Protein 4GQ6 (pdb70)

Nearest PDB structures (foldseek):
  8va5-assembly1_A  TM=1.001E+00  e=3.438E-70  Homo sapiens
  6opj-assembly1_A  TM=9.988E-01  e=7.736E-70  Homo sapiens
  4og5-assembly1_A  TM=1.001E+00  e=3.916E-69  Homo sapiens
  4x5y-assembly1_A  TM=9.997E-01  e=2.611E-69  Homo sapiens
  8va6-assembly1_A  TM=1.000E+00  e=3.579E-69  Homo sapiens

InterPro domains:
  IPR007747 Menin [PF05053] (3-499)
  IPR007747 Menin [PF05053] (548-608)
  IPR007747 Menin [PTHR12693] (1-609)
  IPR007747 Menin [cd14456] (3-458)

Organism: Homo sapiens (NCBI:txid9606)

GO terms:
  GO:0005634 nucleus (C, IDA)
  GO:0035097 histone methyltransferase complex (C, IDA)
  GO:0002076 osteoblast development (P, IGI)
  GO:0045668 negative regulation of osteoblast differentiation (P, IGI)
  GO:0005515 protein binding (F, IPI)
  GO:0005654 nucleoplasm (C, TAS)
  GO:0005788 endoplasmic reticulum lumen (C, TAS)
  GO:0005829 cytosol (C, TAS)
  GO:0000785 chromatin (C, IDA)
  GO:0000122 negative regulation of transcription by RNA polymerase II (P, IDA)
  GO:0070412 R-SMAD binding (F, IPI)
  GO:0005654 nucleoplasm (C, IDA)
  GO:0032154 cleavage furrow (C, IDA)
  GO:0005737 cytoplasm (C, IDA)
  GO:0005829 cytosol (C, IDA)
  GO:0016363 nuclear matrix (C, IDA)
  GO:0000400 four-way junction DNA binding (F, IDA)
  GO:0000403 Y-form DNA binding (F, IDA)
  GO:0000976 transcription cis-regulatory region binding (F, IDA)
  GO:0003690 double-stranded DNA binding (F, IDA)

Secondary structure (DSSP, 8-state):
---HHHHTTPSB-SHHHHHHHHHHHHTSSS--HHHHHHHHHHHHIIIII--TT-SS---B-HHHHHHHHHHHHHHHHHH--GGGS--GGG---HHHHHHHHHHHHHHS-SS--TTBSS-SSHHHHHHHS---HHHHHHHHHHHHHHTT-TT-EEEE-SS-EEEEESGGG-EEE--S--SSSPPP-TT--SHHHHHTTBGGGGGG--EE--HHHHHHHHHHT---EEETTEE-HHHHHHHHHHHHHHHHTTTTTT-HHHHHHHHHHHHHSPPTTSPPHHHHHHHHHHHHHHHSTT--SHHHHHHHHHHHHTT-HHHHHHHHHHHHHHHTTSB--TT-HHHHHHHHHIIIIIHHHHHHHHHHHHHTT-SS-GGG-HHHHHHHHHHHHHHHHHHTT-SS----HHHHHHHHHHHHTS-HHHHTT-EE----EE---SHHHHHHTGGGS-SS--HHHHHHHHSS-------/--B---TT-S--

B-factor: mean 24.47, std 10.83, range [10.92, 79.43]

Radius of gyration: 24.56 Å; Cα contacts (8 Å, |Δi|>4): 812; chains: 2; bounding box: 48×75×64 Å

Sequence (479 aa):
GLKAAQKTLFPLRSIDDVVRLFAAELGREEPDLVLLSLVLGFVEHFLAVNRVGLTYFPVADLSIIAALYARFTAQIRGAVDLSLYPREGGVSSRELVKKVSDVIWNSLSRSYFKDRRAHIQSLFSFITGTKLDSSSGVAFAVVGACQALGLRDVHLALSEDHAWVVFGPNGEQTAEVTWHGKGNEDRRGQTVNAGVAERSWLYLKGSYMRCDRKMEVAFMVCAINPSIDLHTDSLELLQLQQKLLWLLYDLGHLERYPMALGNLADLEELEPTPGRPDPLTLYHKGIASAKTYYRDEHIYPYMMYLAGYHCRNRNNVREALQAWADTATVIQDYNYCREDEEIYKEFFEVANDVIPNNLLKEAASLLEAGSQGSALQDPEECFAHLLRFYDGICKWEEGSPTPVLHVGWATTFLVQSLGRFEGQVRQKVRIVSVPVLTFQSEKMKGMKELLVATKINSSSAIKLQLTAQSQVQMKSARWRFPARPGT

Structure (mmCIF, N/CA/C/O backbone):
data_4GQ6
#
_entry.id   4GQ6
#
_cell.length_a   48.601
_cell.length_b   80.056
_cell.length_c   124.551
_cell.angle_alpha   90.00
_cell.angle_beta   90.00
_cell.angle_gamma   90.00
#
_symmetry.space_group_name_H-M   'P 21 21 21'
#
loop_
_entity.id
_entity.type
_entity.pdbx_description
1 polymer Menin
2 polymer 'Histone-lysine N-methyltransferase MLL'
3 non-polymer 'SULFATE ION'
4 non-polymer 'PENTAETHYLENE GLYCOL'
5 water water
#
loop_
_atom_site.group_PDB
_atom_site.id
_atom_site.type_symbol
_atom_site.label_atom_id
_atom_site.label_alt_id
_atom_site.label_comp_id
_atom_site.label_asym_id
_atom_site.label_entity_id
_atom_site.label_seq_id
_atom_site.pdbx_PDB_ins_code
_atom_site.Cartn_x
_atom_site.Cartn_y
_atom_site.Cartn_z
_atom_site.occupancy
_atom_site.B_iso_or_equiv
_atom_site.auth_seq_id
_atom_site.auth_comp_id
_atom_site.auth_asym_id
_atom_site.auth_atom_id
_atom_site.pdbx_PDB_model_num
ATOM 1 N N . GLY A 1 7 ? -7.209 -16.658 -3.134 1.00 43.17 2 GLY A N 1
ATOM 2 C CA . GLY A 1 7 ? -7.349 -17.505 -1.860 1.00 46.24 2 GLY A CA 1
ATOM 3 C C . GLY A 1 7 ? -8.725 -17.328 -1.211 1.00 42.55 2 GLY A C 1
ATOM 4 O O . GLY A 1 7 ? -8.933 -17.610 -0.023 1.00 48.04 2 GLY A O 1
ATOM 5 N N . LEU A 1 8 ? -9.658 -16.827 -2.006 1.00 41.15 3 LEU A N 1
ATOM 6 C CA . LEU A 1 8 ? -11.034 -16.616 -1.575 1.00 35.02 3 LEU A CA 1
ATOM 7 C C . LEU A 1 8 ? -11.790 -17.949 -1.535 1.00 33.48 3 LEU A C 1
ATOM 8 O O . LEU A 1 8 ? -11.526 -18.858 -2.316 1.00 33.93 3 LEU A O 1
ATOM 13 N N . LYS A 1 9 ? -12.779 -18.020 -0.683 1.00 31.24 4 LYS A N 1
ATOM 14 C CA . LYS A 1 9 ? -13.590 -19.183 -0.578 1.00 34.04 4 LYS A CA 1
ATOM 15 C C . LYS A 1 9 ? -14.725 -19.101 -1.544 1.00 31.82 4 LYS A C 1
ATOM 16 O O . LYS A 1 9 ? -15.137 -18.034 -1.880 1.00 29.16 4 LYS A O 1
ATOM 22 N N . ALA A 1 10 ? -15.277 -20.246 -1.959 1.00 30.71 5 ALA A N 1
ATOM 23 C CA . ALA A 1 10 ? -16.355 -20.229 -2.906 1.00 31.44 5 ALA A CA 1
ATOM 24 C C . ALA A 1 10 ? -17.525 -19.337 -2.489 1.00 30.18 5 ALA A C 1
ATOM 25 O O . ALA A 1 10 ? -18.029 -18.600 -3.305 1.00 31.30 5 ALA A O 1
ATOM 27 N N . ALA A 1 11 ? -17.904 -19.383 -1.209 1.00 31.85 6 ALA A N 1
ATOM 28 C CA . ALA A 1 11 ? -18.995 -18.572 -0.642 1.00 31.93 6 ALA A CA 1
ATOM 29 C C . ALA A 1 11 ? -18.758 -17.056 -0.811 1.00 33.06 6 ALA A C 1
ATOM 30 O O . ALA A 1 11 ? -19.699 -16.267 -1.024 1.00 32.48 6 ALA A O 1
ATOM 32 N N . GLN A 1 12 ? -17.498 -16.652 -0.780 1.00 29.47 7 GLN A N 1
ATOM 33 C CA . GLN A 1 12 ? -17.179 -15.234 -0.964 1.00 28.47 7 GLN A CA 1
ATOM 34 C C . GLN A 1 12 ? -17.311 -14.735 -2.368 1.00 29.49 7 GLN A C 1
ATOM 35 O O . GLN A 1 12 ? -17.233 -13.544 -2.626 1.00 28.42 7 GLN A O 1
ATOM 41 N N . LYS A 1 13 ? -17.393 -15.657 -3.333 1.00 28.92 8 LYS A N 1
ATOM 42 C CA . LYS A 1 13 ? -17.373 -15.269 -4.740 1.00 28.46 8 LYS A CA 1
ATOM 43 C C . LYS A 1 13 ? -18.780 -15.245 -5.395 1.00 29.39 8 LYS A C 1
ATOM 44 O O . LYS A 1 13 ? -18.943 -14.700 -6.468 1.00 28.73 8 LYS A O 1
ATOM 50 N N . THR A 1 14 ? -19.785 -15.787 -4.715 1.00 30.91 9 THR A N 1
ATOM 51 C CA . THR A 1 14 ? -21.106 -16.002 -5.333 1.00 32.58 9 THR A CA 1
ATOM 52 C C . THR A 1 14 ? -21.858 -14.720 -5.659 1.00 31.80 9 THR A C 1
ATOM 53 O O . THR A 1 14 ? -22.699 -14.713 -6.546 1.00 31.43 9 THR A O 1
ATOM 57 N N . LEU A 1 15 ? -21.530 -13.592 -5.003 1.00 32.56 10 LEU A N 1
ATOM 58 C CA . LEU A 1 15 ? -22.241 -12.336 -5.356 1.00 30.41 10 LEU A CA 1
ATOM 59 C C . LEU A 1 15 ? -21.659 -11.571 -6.545 1.00 30.39 10 LEU A C 1
ATOM 60 O O . LEU A 1 15 ? -22.292 -10.671 -7.104 1.00 32.03 10 LEU A O 1
ATOM 65 N N . PHE A 1 16 ? -20.479 -11.944 -6.989 1.00 27.90 11 PHE A N 1
ATOM 66 C CA . PHE A 1 16 ? -19.910 -11.266 -8.146 1.00 26.51 11 PHE A CA 1
ATOM 67 C C . PHE A 1 16 ? -20.591 -11.743 -9.419 1.00 30.18 11 PHE A C 1
ATOM 68 O O . PHE A 1 16 ? -21.056 -12.880 -9.488 1.00 32.31 11 PHE A O 1
ATOM 76 N N . PRO A 1 17 ? -20.666 -10.851 -10.408 1.00 28.72 12 PRO A N 1
ATOM 77 C CA . PRO A 1 17 ? -20.067 -9.492 -10.382 1.00 28.10 12 PRO A CA 1
ATOM 78 C C . PRO A 1 17 ? -20.863 -8.465 -9.587 1.00 27.25 12 PRO A C 1
ATOM 79 O O . PRO A 1 17 ? -22.073 -8.563 -9.495 1.00 29.10 12 PRO A O 1
ATOM 83 N N . LEU A 1 18 ? -20.186 -7.493 -8.978 1.00 24.59 13 LEU A N 1
ATOM 84 C CA . LEU A 1 18 ? -20.898 -6.449 -8.278 1.00 23.14 13 LEU A CA 1
ATOM 85 C C . LEU A 1 18 ? -21.230 -5.342 -9.235 1.00 23.94 13 LEU A C 1
ATOM 86 O O . LEU A 1 18 ? -20.364 -4.727 -9.790 1.00 25.53 13 LEU A O 1
ATOM 91 N N . ARG A 1 19 ? -22.534 -5.102 -9.459 1.00 24.50 14 ARG A N 1
ATOM 92 C CA . ARG A 1 19 ? -22.958 -4.213 -10.506 1.00 25.05 14 ARG A CA 1
ATOM 93 C C . ARG A 1 19 ? -23.614 -2.934 -10.032 1.00 26.02 14 ARG A C 1
ATOM 94 O O . ARG A 1 19 ? -24.044 -2.078 -10.843 1.00 27.35 14 ARG A O 1
ATOM 102 N N . SER A 1 20 ? -23.726 -2.786 -8.706 1.00 23.84 15 SER A N 1
ATOM 103 C CA . SER A 1 20 ? -24.315 -1.610 -8.119 1.00 23.55 15 SER A CA 1
ATOM 104 C C . SER A 1 20 ? -23.856 -1.411 -6.702 1.00 22.76 15 SER A C 1
ATOM 105 O O . SER A 1 20 ? -23.238 -2.327 -6.093 1.00 21.20 15 SER A O 1
ATOM 108 N N . ILE A 1 21 ? -24.213 -0.230 -6.192 1.00 22.09 16 ILE A N 1
ATOM 109 C CA . ILE A 1 21 ? -24.025 0.135 -4.776 1.00 20.99 16 ILE A CA 1
ATOM 110 C C . ILE A 1 21 ? -24.649 -0.925 -3.906 1.00 21.74 16 ILE A C 1
ATOM 111 O O . ILE A 1 21 ? -24.064 -1.406 -2.944 1.00 20.45 16 ILE A O 1
ATOM 116 N N . ASP A 1 22 ? -25.883 -1.310 -4.211 1.00 22.75 17 ASP A N 1
ATOM 117 C CA . ASP A 1 22 ? -26.550 -2.301 -3.388 1.00 23.77 17 ASP A CA 1
ATOM 118 C C . ASP A 1 22 ? -25.840 -3.641 -3.459 1.00 22.86 17 ASP A C 1
ATOM 119 O O . ASP A 1 22 ? -25.871 -4.421 -2.465 1.00 24.34 17 ASP A O 1
ATOM 124 N N . ASP A 1 23 ? -25.249 -4.005 -4.601 1.00 24.06 18 ASP A N 1
ATOM 125 C CA . ASP A 1 23 ? -24.463 -5.283 -4.630 1.00 23.78 18 ASP A CA 1
ATOM 126 C C . ASP A 1 23 ? -23.228 -5.234 -3.732 1.00 22.02 18 ASP A C 1
ATOM 127 O O . ASP A 1 23 ? -22.896 -6.202 -3.065 1.00 21.47 18 ASP A O 1
ATOM 132 N N . VAL A 1 24 ? -22.588 -4.091 -3.700 1.00 21.32 19 VAL A N 1
ATOM 133 C CA . VAL A 1 24 ? -21.470 -3.860 -2.748 1.00 19.38 19 VAL A CA 1
ATOM 134 C C . VAL A 1 24 ? -21.976 -3.965 -1.314 1.00 18.89 19 VAL A C 1
ATOM 135 O O . VAL A 1 24 ? -21.367 -4.672 -0.463 1.00 19.43 19 VAL A O 1
ATOM 139 N N . VAL A 1 25 ? -23.116 -3.357 -0.973 1.00 19.07 20 VAL A N 1
ATOM 140 C CA . VAL A 1 25 ? -23.724 -3.521 0.353 1.00 19.02 20 VAL A CA 1
ATOM 141 C C . VAL A 1 25 ? -24.020 -4.984 0.689 1.00 19.47 20 VAL A C 1
ATOM 142 O O . VAL A 1 25 ? -23.810 -5.424 1.849 1.00 20.74 20 VAL A O 1
ATOM 146 N N . ARG A 1 26 ? -24.547 -5.739 -0.293 1.00 21.05 21 ARG A N 1
ATOM 147 C CA . ARG A 1 26 ? -24.797 -7.176 -0.075 1.00 22.54 21 ARG A CA 1
ATOM 148 C C . ARG A 1 26 ? -23.536 -7.930 0.235 1.00 20.62 21 ARG A C 1
ATOM 149 O O . ARG A 1 26 ? -23.531 -8.822 1.086 1.00 22.01 21 ARG A O 1
ATOM 157 N N . LEU A 1 27 ? -22.440 -7.567 -0.412 1.00 20.03 22 LEU A N 1
ATOM 158 C CA . LEU A 1 27 ? -21.157 -8.207 -0.143 1.00 19.95 22 LEU A CA 1
ATOM 159 C C . LEU A 1 27 ? -20.670 -7.938 1.285 1.00 19.42 22 LEU A C 1
ATOM 160 O O . LEU A 1 27 ? -20.226 -8.858 2.021 1.00 19.53 22 LEU A O 1
ATOM 165 N N . PHE A 1 28 ? -20.762 -6.665 1.701 1.00 18.89 23 PHE A N 1
ATOM 166 C CA . PHE A 1 28 ? -20.444 -6.314 3.038 1.00 17.57 23 PHE A CA 1
ATOM 167 C C . PHE A 1 28 ? -21.342 -6.998 4.068 1.00 17.64 23 PHE A C 1
ATOM 168 O O . PHE A 1 28 ? -20.842 -7.475 5.117 1.00 19.07 23 PHE A O 1
ATOM 176 N N . ALA A 1 29 ? -22.627 -7.110 3.787 1.00 20.01 24 ALA A N 1
ATOM 177 C CA . ALA A 1 29 ? -23.522 -7.829 4.683 1.00 20.62 24 ALA A CA 1
ATOM 178 C C . ALA A 1 29 ? -23.114 -9.290 4.799 1.00 20.60 24 ALA A C 1
ATOM 179 O O . ALA A 1 29 ? -23.118 -9.837 5.905 1.00 23.15 24 ALA A O 1
ATOM 181 N N . ALA A 1 30 ? -22.749 -9.925 3.689 1.00 21.96 25 ALA A N 1
ATOM 182 C CA . ALA A 1 30 ? -22.431 -11.326 3.718 1.00 22.19 25 ALA A CA 1
ATOM 183 C C . ALA A 1 30 ? -21.146 -11.506 4.486 1.00 21.36 25 ALA A C 1
ATOM 184 O O . ALA A 1 30 ? -21.084 -12.358 5.355 1.00 23.39 25 ALA A O 1
ATOM 186 N N . GLU A 1 31 ? -20.115 -10.660 4.246 1.00 21.13 26 GLU A N 1
ATOM 187 C CA . GLU A 1 31 ? -18.873 -10.803 5.010 1.00 21.96 26 GLU A CA 1
ATOM 188 C C . GLU A 1 31 ? -19.069 -10.551 6.500 1.00 22.66 26 GLU A C 1
ATOM 189 O O . GLU A 1 31 ? -18.413 -11.189 7.355 1.00 22.54 26 GLU A O 1
ATOM 195 N N . LEU A 1 32 ? -19.890 -9.562 6.840 1.00 22.68 27 LEU A N 1
ATOM 196 C CA . LEU A 1 32 ? -20.098 -9.230 8.239 1.00 23.79 27 LEU A CA 1
ATOM 197 C C . LEU A 1 32 ? -20.840 -10.346 8.966 1.00 25.70 27 LEU A C 1
ATOM 198 O O . LEU A 1 32 ? -20.780 -10.413 10.201 1.00 29.13 27 LEU A O 1
ATOM 203 N N . GLY A 1 33 ? -21.542 -11.189 8.208 1.00 28.03 28 GLY A N 1
ATOM 204 C CA . GLY A 1 33 ? -22.196 -12.373 8.765 1.00 29.37 28 GLY A CA 1
ATOM 205 C C . GLY A 1 33 ? -21.327 -13.615 8.867 1.00 33.98 28 GLY A C 1
ATOM 206 O O . GLY A 1 33 ? -21.754 -14.629 9.440 1.00 33.88 28 GLY A O 1
ATOM 207 N N . ARG A 1 34 ? -20.104 -13.539 8.364 1.00 34.36 29 ARG A N 1
ATOM 208 C CA . ARG A 1 34 ? -19.134 -14.608 8.509 1.00 37.14 29 ARG A CA 1
ATOM 209 C C . ARG A 1 34 ? -18.417 -14.502 9.824 1.00 37.29 29 ARG A C 1
ATOM 210 O O . ARG A 1 34 ? -18.496 -13.498 10.549 1.00 37.26 29 ARG A O 1
ATOM 218 N N . GLU A 1 35 ? -17.712 -15.585 10.156 1.00 41.07 30 GLU A N 1
ATOM 219 C CA . GLU A 1 35 ? -16.961 -15.650 11.411 1.00 41.84 30 GLU A CA 1
ATOM 220 C C . GLU A 1 35 ? -16.086 -14.405 11.561 1.00 39.44 30 GLU A C 1
ATOM 221 O O . GLU A 1 35 ? -16.120 -13.757 12.581 1.00 38.77 30 GLU A O 1
ATOM 227 N N . GLU A 1 36 ? -15.310 -14.090 10.517 1.00 35.11 31 GLU A N 1
ATOM 228 C CA . GLU A 1 36 ? -14.525 -12.885 10.401 1.00 34.11 31 GLU A CA 1
ATOM 229 C C . GLU A 1 36 ? -14.636 -12.333 8.998 1.00 28.49 31 GLU A C 1
ATOM 230 O O . GLU A 1 36 ? -14.381 -13.053 8.045 1.00 31.88 31 GLU A O 1
ATOM 236 N N . PRO A 1 37 ? -15.001 -11.066 8.855 1.00 23.99 32 PRO A N 1
ATOM 237 C CA . PRO A 1 37 ? -15.065 -10.458 7.545 1.00 21.02 32 PRO A CA 1
ATOM 238 C C . PRO A 1 37 ? -13.663 -10.287 6.958 1.00 19.95 32 PRO A C 1
ATOM 239 O O . PRO A 1 37 ? -12.678 -10.082 7.697 1.00 19.90 32 PRO A O 1
ATOM 243 N N . ASP A 1 38 ? -13.593 -10.483 5.648 1.00 18.40 33 ASP A N 1
ATOM 244 C CA . ASP A 1 38 ? -12.323 -10.524 4.941 1.00 18.31 33 ASP A CA 1
ATOM 245 C C . ASP A 1 38 ? -11.930 -9.098 4.596 1.00 17.02 33 ASP A C 1
ATOM 246 O O . ASP A 1 38 ? -12.432 -8.486 3.708 1.00 16.70 33 ASP A O 1
ATOM 251 N N . LEU A 1 39 ? -11.032 -8.529 5.404 1.00 15.17 34 LEU A N 1
ATOM 252 C CA . LEU A 1 39 ? -10.638 -7.114 5.278 1.00 15.07 34 LEU A CA 1
ATOM 253 C C . LEU A 1 39 ? -9.989 -6.853 3.903 1.00 14.94 34 LEU A C 1
ATOM 254 O O . LEU A 1 39 ? -10.133 -5.770 3.361 1.00 14.74 34 LEU A O 1
ATOM 259 N N . VAL A 1 40 ? -9.180 -7.804 3.452 1.00 15.75 35 VAL A N 1
ATOM 260 C CA . VAL A 1 40 ? -8.456 -7.657 2.177 1.00 16.63 35 VAL A CA 1
ATOM 261 C C . VAL A 1 40 ? -9.472 -7.590 1.011 1.00 16.55 35 VAL A C 1
ATOM 262 O O . VAL A 1 40 ? -9.413 -6.657 0.186 1.00 15.93 35 VAL A O 1
ATOM 266 N N . LEU A 1 41 ? -10.421 -8.527 0.9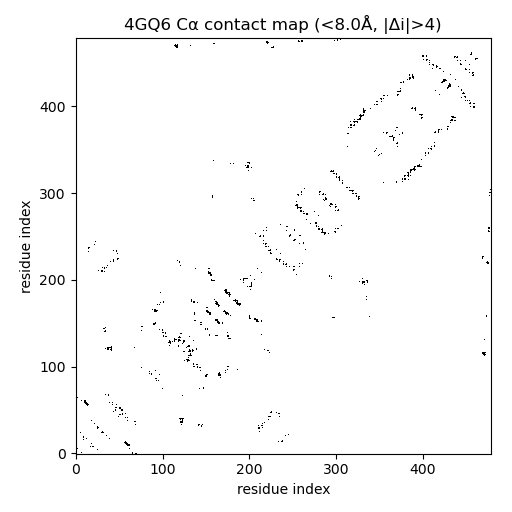94 1.00 15.87 36 LEU A N 1
ATOM 267 C CA . LEU A 1 41 ? -11.447 -8.502 -0.046 1.00 16.12 36 LEU A CA 1
ATOM 268 C C . LEU A 1 41 ? -12.189 -7.152 -0.054 1.00 15.25 36 LEU A C 1
ATOM 269 O O . LEU A 1 41 ? -12.407 -6.519 -1.067 1.00 15.69 36 LEU A O 1
ATOM 274 N N . LEU A 1 42 ? -12.630 -6.770 1.125 1.00 14.76 37 LEU A N 1
ATOM 275 C CA . LEU A 1 42 ? -13.489 -5.622 1.254 1.00 14.85 37 LEU A CA 1
ATOM 276 C C . LEU A 1 42 ? -12.768 -4.309 0.915 1.00 14.43 37 LEU A C 1
ATOM 277 O O . LEU A 1 42 ? -13.327 -3.491 0.226 1.00 15.30 37 LEU A O 1
ATOM 282 N N . SER A 1 43 ? -11.547 -4.166 1.364 1.00 15.18 38 SER A N 1
ATOM 283 C CA . SER A 1 43 ? -10.754 -2.978 1.009 1.00 14.77 38 SER A CA 1
ATOM 284 C C . SER A 1 43 ? -10.420 -2.932 -0.484 1.00 15.31 38 SER A C 1
ATOM 285 O O . SER A 1 43 ? -10.470 -1.856 -1.074 1.00 14.50 38 SER A O 1
ATOM 288 N N . LEU A 1 44 ? -10.119 -4.073 -1.098 1.00 15.39 39 LEU A N 1
ATOM 289 C CA . LEU A 1 44 ? -9.916 -4.088 -2.551 1.00 15.84 39 LEU A CA 1
ATOM 290 C C . LEU A 1 44 ? -11.175 -3.641 -3.281 1.00 16.17 39 LEU A C 1
ATOM 291 O O . LEU A 1 44 ? -11.079 -2.877 -4.210 1.00 16.40 39 LEU A O 1
ATOM 296 N N . VAL A 1 45 ? -12.352 -4.128 -2.892 1.00 17.09 40 VAL A N 1
ATOM 297 C CA . VAL A 1 45 ? -13.624 -3.747 -3.549 1.00 17.21 40 VAL A CA 1
ATOM 298 C C . VAL A 1 45 ? -13.867 -2.261 -3.377 1.00 17.45 40 VAL A C 1
ATOM 299 O O . VAL A 1 45 ? -14.147 -1.527 -4.350 1.00 16.73 40 VAL A O 1
ATOM 303 N N . LEU A 1 46 ? -13.728 -1.746 -2.136 1.00 16.48 41 LEU A N 1
ATOM 304 C CA . LEU A 1 46 ? -13.942 -0.306 -1.947 1.00 16.36 41 LEU A CA 1
ATOM 305 C C . LEU A 1 46 ? -12.973 0.526 -2.727 1.00 16.55 41 LEU A C 1
ATOM 306 O O . LEU A 1 46 ? -13.321 1.519 -3.327 1.00 16.84 41 LEU A O 1
ATOM 311 N N . GLY A 1 47 ? -11.723 0.112 -2.754 1.00 15.49 42 GLY A N 1
ATOM 312 C CA . GLY A 1 47 ? -10.715 0.858 -3.500 1.00 15.88 42 GLY A CA 1
ATOM 313 C C . GLY A 1 47 ? -10.907 0.871 -4.992 1.00 15.84 42 GLY A C 1
ATOM 314 O O . GLY A 1 47 ? -10.671 1.877 -5.659 1.00 15.45 42 GLY A O 1
ATOM 315 N N . PHE A 1 48 ? -11.335 -0.286 -5.513 1.00 16.23 43 PHE A N 1
ATOM 316 C CA . PHE A 1 48 ? -11.685 -0.435 -6.906 1.00 16.67 43 PHE A CA 1
ATOM 317 C C . PHE A 1 48 ? -12.841 0.521 -7.257 1.00 16.45 43 PHE A C 1
ATOM 318 O O . PHE A 1 48 ? -12.787 1.300 -8.223 1.00 17.01 43 PHE A O 1
ATOM 326 N N . VAL A 1 49 ? -13.922 0.487 -6.470 1.00 17.77 44 VAL A N 1
ATOM 327 C CA . VAL A 1 49 ? -15.093 1.264 -6.825 1.00 19.68 44 VAL A CA 1
ATOM 328 C C . VAL A 1 49 ? -14.774 2.741 -6.630 1.00 19.61 44 VAL A C 1
ATOM 329 O O . VAL A 1 49 ? -15.143 3.570 -7.439 1.00 20.11 44 VAL A O 1
ATOM 333 N N . GLU A 1 50 ? -13.994 3.075 -5.607 1.00 17.67 45 GLU A N 1
ATOM 334 C CA . GLU A 1 50 ? -13.560 4.446 -5.433 1.00 17.94 45 GLU A CA 1
ATOM 335 C C . GLU A 1 50 ? -12.660 4.917 -6.557 1.00 18.28 45 GLU A C 1
ATOM 336 O O . GLU A 1 50 ? -12.727 6.068 -6.998 1.00 18.53 45 GLU A O 1
ATOM 342 N N . HIS A 1 51 ? -11.819 4.064 -7.066 1.00 18.13 46 HIS A N 1
ATOM 343 C CA . HIS A 1 51 ? -10.947 4.497 -8.136 1.00 18.61 46 HIS A CA 1
ATOM 344 C C . HIS A 1 51 ? -11.790 4.909 -9.351 1.00 19.13 46 HIS A C 1
ATOM 345 O O . HIS A 1 51 ? -11.538 5.960 -9.951 1.00 19.28 46 HIS A O 1
ATOM 352 N N . PHE A 1 52 ? -12.757 4.103 -9.681 1.00 18.86 47 PHE A N 1
ATOM 353 C CA . PHE A 1 52 ? -13.578 4.347 -10.878 1.00 20.04 47 PHE A CA 1
ATOM 354 C C . PHE A 1 52 ? -14.784 5.236 -10.649 1.00 21.55 47 PHE A C 1
ATOM 355 O O . PHE A 1 52 ? -15.492 5.524 -11.649 1.00 24.35 47 PHE A O 1
ATOM 363 N N . LEU A 1 53 ? -15.018 5.714 -9.433 1.00 19.45 48 LEU A N 1
ATOM 364 C CA . LEU A 1 53 ? -16.098 6.689 -9.193 1.00 22.33 48 LEU A CA 1
ATOM 365 C C . LEU A 1 53 ? -15.512 8.028 -8.801 1.00 24.05 48 LEU A C 1
ATOM 366 O O . LEU A 1 53 ? -16.223 9.038 -8.950 1.00 26.29 48 LEU A O 1
ATOM 371 N N . ALA A 1 54 ? -14.249 8.093 -8.310 1.00 23.71 49 ALA A N 1
ATOM 372 C CA . ALA A 1 54 ? -13.634 9.356 -7.909 1.00 23.24 49 ALA A CA 1
ATOM 373 C C . ALA A 1 54 ? -12.363 9.693 -8.605 1.00 24.66 49 ALA A C 1
ATOM 374 O O . ALA A 1 54 ? -12.121 10.863 -8.844 1.00 28.22 49 ALA A O 1
ATOM 376 N N . VAL A 1 55 ? -11.474 8.718 -8.869 1.00 24.10 50 VAL A N 1
ATOM 377 C CA . VAL A 1 55 ? -10.134 8.992 -9.445 1.00 23.80 50 VAL A CA 1
ATOM 378 C C . VAL A 1 55 ? -10.187 9.079 -10.947 1.00 26.39 50 VAL A C 1
ATOM 379 O O . VAL A 1 55 ? -9.637 10.034 -11.511 1.00 28.35 50 VAL A O 1
ATOM 383 N N . ASN A 1 56 ? -10.861 8.128 -11.607 1.00 25.67 51 ASN A N 1
ATOM 384 C CA . ASN A 1 56 ? -11.009 8.080 -13.073 1.00 28.26 51 ASN A CA 1
ATOM 385 C C . ASN A 1 56 ? -12.406 7.602 -13.442 1.00 27.69 51 ASN A C 1
ATOM 386 O O . ASN A 1 56 ? -12.676 6.418 -13.413 1.00 27.42 51 ASN A O 1
ATOM 391 N N . ARG A 1 57 ? -13.297 8.547 -13.780 1.00 28.10 52 ARG A N 1
ATOM 392 C CA . ARG A 1 57 ? -14.716 8.262 -14.157 1.00 28.88 52 ARG A CA 1
ATOM 393 C C . ARG A 1 57 ? -14.915 8.137 -15.670 1.00 31.75 52 ARG A C 1
ATOM 394 O O . ARG A 1 57 ? -16.062 8.063 -16.174 1.00 30.35 52 ARG A O 1
ATOM 402 N N . VAL A 1 58 ? -13.813 8.071 -16.428 1.00 31.84 53 VAL A N 1
ATOM 403 C CA . VAL A 1 58 ? -13.934 7.927 -17.878 1.00 34.12 53 VAL A CA 1
ATOM 404 C C . VAL A 1 58 ? -14.649 6.627 -18.222 1.00 34.68 53 VAL A C 1
ATOM 405 O O . VAL A 1 58 ? -14.280 5.525 -17.802 1.00 36.76 53 VAL A O 1
ATOM 409 N N . GLY A 1 59 ? -15.840 6.863 -19.049 1.00 36.44 74 GLY A N 1
ATOM 410 C CA . GLY A 1 59 ? -16.574 5.675 -19.414 1.00 35.65 74 GLY A CA 1
ATOM 411 C C . GLY A 1 59 ? -17.586 5.178 -18.411 1.00 34.85 74 GLY A C 1
ATOM 412 O O . GLY A 1 59 ? -18.270 4.181 -18.691 1.00 35.07 74 GLY A O 1
ATOM 413 N N . LEU A 1 60 ? -17.695 5.839 -17.254 1.00 32.13 75 LEU A N 1
ATOM 414 C CA . LEU A 1 60 ? -18.700 5.436 -16.277 1.00 30.31 75 LEU A CA 1
ATOM 415 C C . LEU A 1 60 ? -20.075 5.640 -16.867 1.00 29.04 75 LEU A C 1
ATOM 416 O O . LEU A 1 60 ? -20.341 6.650 -17.469 1.00 30.69 75 LEU A O 1
ATOM 421 N N . THR A 1 61 ? -20.949 4.669 -16.699 1.00 27.35 76 THR A N 1
ATOM 422 C CA . THR A 1 61 ? -22.308 4.868 -17.155 1.00 29.04 76 THR A CA 1
ATOM 423 C C . THR A 1 61 ? -23.274 4.671 -16.009 1.00 29.58 76 THR A C 1
ATOM 424 O O . THR A 1 61 ? -24.426 5.167 -16.053 1.00 28.55 76 THR A O 1
ATOM 428 N N . TYR A 1 62 ? -22.889 3.907 -15.000 1.00 28.80 77 TYR A N 1
ATOM 429 C CA . TYR A 1 62 ? -23.775 3.753 -13.834 1.00 28.83 77 TYR A CA 1
ATOM 430 C C . TYR A 1 62 ? -22.921 3.383 -12.598 1.00 27.15 77 TYR A C 1
ATOM 431 O O . TYR A 1 62 ? -22.874 4.109 -11.602 1.00 26.20 77 TYR A O 1
ATOM 440 N N . PHE A 1 63 ? -22.249 2.258 -12.704 1.00 27.48 78 PHE A N 1
ATOM 441 C CA . PHE A 1 63 ? -21.499 1.754 -11.579 1.00 26.00 78 PHE A CA 1
ATOM 442 C C . PHE A 1 63 ? -20.331 0.967 -12.168 1.00 24.10 78 PHE A C 1
ATOM 443 O O . PHE A 1 63 ? -20.516 0.229 -13.130 1.00 24.64 78 PHE A O 1
ATOM 451 N N . PRO A 1 64 ? -19.134 1.068 -11.562 1.00 22.78 79 PRO A N 1
ATOM 452 C CA . PRO A 1 64 ? -18.019 0.283 -12.139 1.00 22.90 79 PRO A CA 1
ATOM 453 C C . PRO A 1 64 ? -18.119 -1.160 -11.766 1.00 23.40 79 PRO A C 1
ATOM 454 O O . PRO A 1 64 ? -17.894 -1.486 -10.622 1.00 23.02 79 PRO A O 1
ATOM 458 N N . VAL A 1 65 ? -18.447 -2.023 -12.709 1.00 24.66 80 VAL A N 1
ATOM 459 C CA . VAL A 1 65 ? -18.764 -3.406 -12.385 1.00 25.80 80 VAL A CA 1
ATOM 460 C C . VAL A 1 65 ? -17.475 -4.048 -11.897 1.00 24.02 80 VAL A C 1
ATOM 461 O O . VAL A 1 65 ? -16.442 -3.918 -12.547 1.00 23.17 80 VAL A O 1
ATOM 465 N N . ALA A 1 66 ? -17.561 -4.668 -10.734 1.00 24.24 81 ALA A N 1
ATOM 466 C CA . ALA A 1 66 ? -16.449 -5.382 -10.124 1.00 24.34 81 ALA A CA 1
ATOM 467 C C . ALA A 1 66 ? -16.560 -6.860 -10.450 1.00 24.26 81 ALA A C 1
ATOM 468 O O . ALA A 1 66 ? -17.374 -7.586 -9.840 1.00 24.65 81 ALA A O 1
ATOM 470 N N . ASP A 1 67 ? -15.804 -7.257 -11.453 1.00 25.59 82 ASP A N 1
ATOM 471 C CA . ASP A 1 67 ? -15.766 -8.638 -11.876 1.00 26.14 82 ASP A CA 1
ATOM 472 C C . ASP A 1 67 ? -14.875 -9.457 -10.970 1.00 23.39 82 ASP A C 1
ATOM 473 O O . ASP A 1 67 ? -13.851 -8.958 -10.443 1.00 23.70 82 ASP A O 1
ATOM 478 N N . LEU A 1 68 ? -15.301 -10.685 -10.712 1.00 23.85 83 LEU A N 1
ATOM 479 C CA . LEU A 1 68 ? -14.548 -11.558 -9.820 1.00 24.35 83 LEU A CA 1
ATOM 480 C C . LEU A 1 68 ? -13.128 -11.747 -10.341 1.00 23.81 83 LEU A C 1
ATOM 481 O O . LEU A 1 68 ? -12.154 -11.731 -9.530 1.00 23.24 83 LEU A O 1
ATOM 486 N N . SER A 1 69 ? -12.935 -11.954 -11.663 1.00 23.90 84 SER A N 1
ATOM 487 C CA . SER A 1 69 ? -11.565 -12.163 -12.168 1.00 24.97 84 SER A CA 1
ATOM 488 C C . SER A 1 69 ? -10.583 -11.016 -11.781 1.00 24.71 84 SER A C 1
ATOM 489 O O . SER A 1 69 ? -9.448 -11.274 -11.362 1.00 22.84 84 SER A O 1
ATOM 492 N N . ILE A 1 70 ? -11.061 -9.780 -11.881 1.00 24.59 85 ILE A N 1
ATOM 493 C CA . ILE A 1 70 ? -10.292 -8.589 -11.517 1.00 24.68 85 ILE A CA 1
ATOM 494 C C . ILE A 1 70 ? -10.008 -8.581 -10.024 1.00 21.84 85 ILE A C 1
ATOM 495 O O . ILE A 1 70 ? -8.858 -8.467 -9.577 1.00 20.44 85 ILE A O 1
ATOM 500 N N . ILE A 1 71 ? -11.060 -8.688 -9.214 1.00 20.23 86 ILE A N 1
ATOM 501 C CA . ILE A 1 71 ? -10.898 -8.659 -7.761 1.00 20.32 86 ILE A CA 1
ATOM 502 C C . ILE A 1 71 ? -10.051 -9.804 -7.243 1.00 19.75 86 ILE A C 1
ATOM 503 O O . ILE A 1 71 ? -9.148 -9.615 -6.403 1.00 19.98 86 ILE A O 1
ATOM 508 N N . ALA A 1 72 ? -10.286 -11.007 -7.745 1.00 19.64 87 ALA A N 1
ATOM 509 C CA . ALA A 1 72 ? -9.510 -12.172 -7.315 1.00 19.65 87 ALA A CA 1
ATOM 510 C C . ALA A 1 72 ? -8.044 -11.999 -7.692 1.00 19.31 87 ALA A C 1
ATOM 511 O O . ALA A 1 72 ? -7.171 -12.460 -6.946 1.00 20.20 87 ALA A O 1
ATOM 513 N N . ALA A 1 73 ? -7.734 -11.359 -8.832 1.00 19.62 88 ALA A N 1
ATOM 514 C CA . ALA A 1 73 ? -6.337 -11.197 -9.261 1.00 19.80 88 ALA A CA 1
ATOM 515 C C . ALA A 1 73 ? -5.616 -10.241 -8.335 1.00 19.82 88 ALA A C 1
ATOM 516 O O . ALA A 1 73 ? -4.470 -10.499 -7.902 1.00 21.93 88 ALA A O 1
ATOM 518 N N . LEU A 1 74 ? -6.316 -9.164 -7.961 1.00 20.12 89 LEU A N 1
ATOM 519 C CA . LEU A 1 74 ? -5.747 -8.198 -7.019 1.00 19.94 89 LEU A CA 1
ATOM 520 C C . LEU A 1 74 ? -5.540 -8.915 -5.655 1.00 18.40 89 LEU A C 1
ATOM 521 O O . LEU A 1 74 ? -4.554 -8.693 -4.975 1.00 18.48 89 LEU A O 1
ATOM 526 N N . TYR A 1 75 ? -6.548 -9.671 -5.212 1.00 18.14 90 TYR A N 1
ATOM 527 C CA . TYR A 1 75 ? -6.458 -10.368 -3.935 1.00 17.84 90 TYR A CA 1
ATOM 528 C C . TYR A 1 75 ? -5.248 -11.304 -3.926 1.00 17.77 90 TYR A C 1
ATOM 529 O O . TYR A 1 75 ? -4.493 -11.327 -2.929 1.00 17.64 90 TYR A O 1
ATOM 538 N N . ALA A 1 76 ? -5.028 -12.038 -5.038 1.00 19.15 91 ALA A N 1
ATOM 539 C CA . ALA A 1 76 ? -3.928 -12.921 -5.140 1.00 20.25 91 ALA A CA 1
ATOM 540 C C . ALA A 1 76 ? -2.630 -12.210 -5.190 1.00 21.23 91 ALA A C 1
ATOM 541 O O . ALA A 1 76 ? -1.693 -12.720 -4.604 1.00 23.08 91 ALA A O 1
ATOM 543 N N . ARG A 1 77 ? -2.536 -11.023 -5.806 1.00 21.08 92 ARG A N 1
ATOM 544 C CA . ARG A 1 77 ? -1.268 -10.286 -5.747 1.00 21.45 92 ARG A CA 1
ATOM 545 C C . ARG A 1 77 ? -0.950 -9.926 -4.288 1.00 21.73 92 ARG A C 1
ATOM 546 O O . ARG A 1 77 ? 0.209 -10.048 -3.853 1.00 21.71 92 ARG A O 1
ATOM 554 N N . PHE A 1 78 ? -1.931 -9.451 -3.534 1.00 19.35 93 PHE A N 1
ATOM 555 C CA . PHE A 1 78 ? -1.681 -9.117 -2.114 1.00 18.10 93 PHE A CA 1
ATOM 556 C C . PHE A 1 78 ? -1.247 -10.319 -1.269 1.00 18.78 93 PHE A C 1
ATOM 557 O O . PHE A 1 78 ? -0.220 -10.293 -0.584 1.00 19.95 93 PHE A O 1
ATOM 565 N N . THR A 1 79 ? -2.041 -11.368 -1.317 1.00 20.97 94 THR A N 1
ATOM 566 C CA . THR A 1 79 ? -1.763 -12.522 -0.443 1.00 22.29 94 THR A CA 1
ATOM 567 C C . THR A 1 79 ? -0.437 -13.132 -0.867 1.00 24.33 94 THR A C 1
ATOM 568 O O . THR A 1 79 ? 0.340 -13.523 0.011 1.00 25.55 94 THR A O 1
ATOM 572 N N . ALA A 1 80 ? -0.120 -13.138 -2.177 1.00 24.33 95 ALA A N 1
ATOM 573 C CA . ALA A 1 80 ? 1.199 -13.616 -2.622 1.00 25.96 95 ALA A CA 1
ATOM 574 C C . ALA A 1 80 ? 2.348 -12.806 -2.073 1.00 24.41 95 ALA A C 1
ATOM 575 O O . ALA A 1 80 ? 3.401 -13.401 -1.663 1.00 26.64 95 ALA A O 1
ATOM 577 N N . GLN A 1 81 ? 2.191 -11.505 -2.077 1.00 24.41 96 GLN A N 1
ATOM 578 C CA . GLN A 1 81 ? 3.224 -10.659 -1.626 1.00 24.59 96 GLN A CA 1
ATOM 579 C C . GLN A 1 81 ? 3.488 -10.845 -0.144 1.00 23.84 96 GLN A C 1
ATOM 580 O O . GLN A 1 81 ? 4.629 -10.944 0.281 1.00 26.83 96 GLN A O 1
ATOM 586 N N . ILE A 1 82 ? 2.449 -10.923 0.663 1.00 21.32 97 ILE A N 1
ATOM 587 C CA . ILE A 1 82 ? 2.632 -11.060 2.081 1.00 21.21 97 ILE A CA 1
ATOM 588 C C . ILE A 1 82 ? 3.115 -12.427 2.468 1.00 22.15 97 ILE A C 1
ATOM 589 O O . ILE A 1 82 ? 4.095 -12.522 3.223 1.00 24.08 97 ILE A O 1
ATOM 594 N N . ARG A 1 83 ? 2.480 -13.472 1.932 1.00 25.02 98 ARG A N 1
ATOM 595 C CA . ARG A 1 83 ? 2.924 -14.846 2.230 1.00 27.78 98 ARG A CA 1
ATOM 596 C C . ARG A 1 83 ? 4.343 -15.079 1.793 1.00 27.91 98 ARG A C 1
ATOM 597 O O . ARG A 1 83 ? 5.109 -15.715 2.539 1.00 30.81 98 ARG A O 1
ATOM 605 N N . GLY A 1 84 ? 4.758 -14.544 0.658 1.00 25.28 99 GLY A N 1
ATOM 606 C CA . GLY A 1 84 ? 6.141 -14.771 0.235 1.00 26.25 99 GLY A CA 1
ATOM 607 C C . GLY A 1 84 ? 7.183 -14.067 1.083 1.00 25.88 99 GLY A C 1
ATOM 608 O O . GLY A 1 84 ? 8.314 -14.510 1.208 1.00 28.88 99 GLY A O 1
ATOM 609 N N . ALA A 1 85 ? 6.805 -12.908 1.637 1.00 24.40 100 ALA A N 1
ATOM 610 C CA . ALA A 1 85 ? 7.751 -12.078 2.331 1.00 23.62 100 ALA A CA 1
ATOM 611 C C . ALA A 1 85 ? 7.760 -12.360 3.847 1.00 25.43 100 ALA A C 1
ATOM 612 O O . ALA A 1 85 ? 8.759 -12.091 4.478 1.00 26.63 100 ALA A O 1
ATOM 614 N N . VAL A 1 86 ? 6.651 -12.832 4.400 1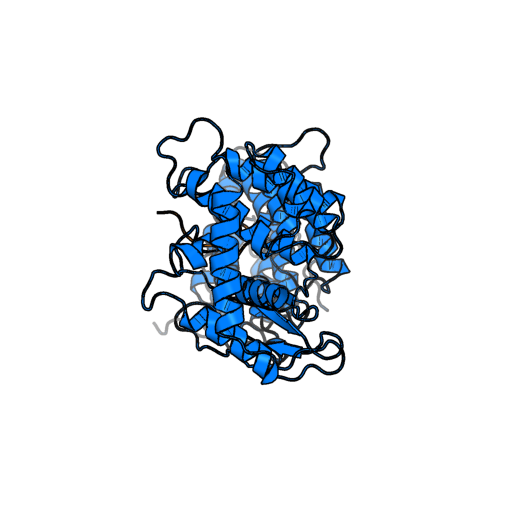.00 25.87 101 VAL A N 1
ATOM 615 C CA . VAL A 1 86 ? 6.550 -13.146 5.829 1.00 26.73 101 VAL A CA 1
ATOM 616 C C . VAL A 1 86 ? 6.517 -14.710 6.011 1.00 29.55 101 VAL A C 1
ATOM 617 O O . VAL A 1 86 ? 5.494 -15.408 5.906 1.00 33.14 101 VAL A O 1
ATOM 621 N N . ASP A 1 87 ? 7.646 -15.266 6.376 1.00 31.30 102 ASP A N 1
ATOM 622 C CA . ASP A 1 87 ? 7.713 -16.663 6.682 1.00 32.10 102 ASP A CA 1
ATOM 623 C C . ASP A 1 87 ? 7.379 -16.938 8.145 1.00 30.51 102 ASP A C 1
ATOM 624 O O . ASP A 1 87 ? 8.204 -16.777 9.015 1.00 28.50 102 ASP A O 1
ATOM 629 N N . LEU A 1 88 ? 6.168 -17.402 8.416 1.00 31.61 103 LEU A N 1
ATOM 630 C CA . LEU A 1 88 ? 5.712 -17.665 9.775 1.00 29.25 103 LEU A CA 1
ATOM 631 C C . LEU A 1 88 ? 6.476 -18.649 10.630 1.00 31.77 103 LEU A C 1
ATOM 632 O O . LEU A 1 88 ? 6.435 -18.574 11.880 1.00 33.41 103 LEU A O 1
ATOM 637 N N . SER A 1 89 ? 7.229 -19.599 10.008 1.00 30.76 104 SER A N 1
ATOM 638 C CA . SER A 1 89 ? 8.017 -20.530 10.774 1.00 32.72 104 SER A CA 1
ATOM 639 C C . SER A 1 89 ? 9.136 -19.873 11.529 1.00 32.81 104 SER A C 1
ATOM 640 O O . SER A 1 89 ? 9.661 -20.446 12.465 1.00 31.91 104 SER A O 1
ATOM 643 N N . LEU A 1 90 ? 9.508 -18.659 11.138 1.00 31.76 105 LEU A N 1
ATOM 644 C CA . LEU A 1 90 ? 10.602 -17.994 11.801 1.00 32.80 105 LEU A CA 1
ATOM 645 C C . LEU A 1 90 ? 10.116 -17.352 13.100 1.00 32.68 105 LEU A C 1
ATOM 646 O O . LEU A 1 90 ? 10.932 -16.848 13.884 1.00 34.48 105 LEU A O 1
ATOM 651 N N . TYR A 1 91 ? 8.783 -17.318 13.296 1.00 31.38 106 TYR A N 1
ATOM 652 C CA . TYR A 1 91 ? 8.116 -16.532 14.376 1.00 32.83 106 TYR A CA 1
ATOM 653 C C . TYR A 1 91 ? 7.024 -17.409 15.048 1.00 34.95 106 TYR A C 1
ATOM 654 O O . TYR A 1 91 ? 5.797 -17.182 14.860 1.00 32.64 106 TYR A O 1
ATOM 663 N N . PRO A 1 92 ? 7.454 -18.433 15.794 1.00 39.21 107 PRO A N 1
ATOM 664 C CA . PRO A 1 92 ? 6.535 -19.397 16.401 1.00 42.33 107 PRO A CA 1
ATOM 665 C C . PRO A 1 92 ? 5.423 -18.723 17.194 1.00 42.99 107 PRO A C 1
ATOM 666 O O . PRO A 1 92 ? 5.723 -17.818 17.981 1.00 43.04 107 PRO A O 1
ATOM 670 N N . ARG A 1 93 ? 4.183 -19.198 17.019 1.00 42.56 108 ARG A N 1
ATOM 671 C CA . ARG A 1 93 ? 2.992 -18.658 17.734 1.00 47.99 108 ARG A CA 1
ATOM 672 C C . ARG A 1 93 ? 2.357 -19.586 18.805 1.00 51.47 108 ARG A C 1
ATOM 673 O O . ARG A 1 93 ? 1.414 -20.326 18.530 1.00 58.00 108 ARG A O 1
ATOM 681 N N . GLU A 1 94 ? 2.854 -19.500 20.027 1.00 62.52 109 GLU A N 1
ATOM 682 C CA . GLU A 1 94 ? 2.174 -20.119 21.174 1.00 63.27 109 GLU A CA 1
ATOM 683 C C . GLU A 1 94 ? 0.907 -19.325 21.493 1.00 59.32 109 GLU A C 1
ATOM 684 O O . GLU A 1 94 ? 0.914 -18.095 21.481 1.00 53.31 109 GLU A O 1
ATOM 690 N N . GLY A 1 95 ? -0.183 -20.052 21.699 1.00 55.31 110 GLY A N 1
ATOM 691 C CA . GLY A 1 95 ? -1.367 -19.536 22.375 1.00 50.30 110 GLY A CA 1
ATOM 692 C C . GLY A 1 95 ? -2.382 -18.829 21.519 1.00 45.02 110 GLY A C 1
ATOM 693 O O . GLY A 1 95 ? -3.313 -18.221 22.056 1.00 44.11 110 GLY A O 1
ATOM 694 N N . GLY A 1 96 ? -2.218 -18.913 20.200 1.00 40.72 111 GLY A N 1
ATOM 695 C CA . GLY A 1 96 ? -2.942 -18.046 19.276 1.00 43.25 111 GLY A CA 1
ATOM 696 C C . GLY A 1 96 ? -2.562 -16.584 19.482 1.00 40.45 111 GLY A C 1
ATOM 697 O O . GLY A 1 96 ? -3.409 -15.667 19.268 1.00 45.32 111 GLY A O 1
ATOM 698 N N . VAL A 1 97 ? -1.320 -16.347 19.928 1.00 33.43 112 VAL A N 1
ATOM 699 C CA . VAL A 1 97 ? -0.838 -14.963 20.115 1.00 29.65 112 VAL A CA 1
ATOM 700 C C . VAL A 1 97 ? 0.400 -14.697 19.260 1.00 26.20 112 VAL A C 1
ATOM 701 O O . VAL A 1 97 ? 1.317 -15.515 19.162 1.00 25.53 112 VAL A O 1
ATOM 705 N N . SER A 1 98 ? 0.437 -13.509 18.625 1.00 21.60 113 SER A N 1
ATOM 706 C CA . SER A 1 98 ? 1.542 -13.090 17.819 1.00 21.08 113 SER A CA 1
ATOM 707 C C . SER A 1 98 ? 2.622 -12.416 18.612 1.00 20.74 113 SER A C 1
ATOM 708 O O . SER A 1 98 ? 2.379 -11.918 19.689 1.00 22.28 113 SER A O 1
ATOM 711 N N . SER A 1 99 ? 3.822 -12.445 18.088 1.00 20.79 114 SER A N 1
ATOM 712 C CA . SER A 1 99 ? 4.943 -11.796 18.752 1.00 18.96 114 SER A CA 1
ATOM 713 C C . SER A 1 99 ? 5.212 -10.430 18.223 1.00 18.65 114 SER A C 1
ATOM 714 O O . SER A 1 99 ? 4.860 -10.108 17.055 1.00 17.68 114 SER A O 1
ATOM 717 N N . ARG A 1 100 ? 5.915 -9.604 19.016 1.00 17.79 115 ARG A N 1
ATOM 718 C CA . ARG A 1 100 ? 6.295 -8.274 18.546 1.00 17.47 115 ARG A CA 1
ATOM 719 C C . ARG A 1 100 ? 7.141 -8.317 17.285 1.00 17.75 115 ARG A C 1
ATOM 720 O O . ARG A 1 100 ? 6.941 -7.441 16.397 1.00 18.05 115 ARG A O 1
ATOM 728 N N . GLU A 1 101 ? 8.029 -9.288 17.212 1.00 18.41 116 GLU A N 1
ATOM 729 C CA . GLU A 1 101 ? 8.932 -9.424 16.023 1.00 19.96 116 GLU A CA 1
ATOM 730 C C . GLU A 1 101 ? 8.143 -9.708 14.771 1.00 20.06 116 GLU A C 1
ATOM 731 O O . GLU A 1 101 ? 8.434 -9.186 13.705 1.00 19.67 116 GLU A O 1
ATOM 737 N N . LEU A 1 102 ? 7.129 -10.552 14.897 1.00 18.16 117 LEU A N 1
ATOM 738 C CA . LEU A 1 102 ? 6.237 -10.837 13.758 1.00 18.73 117 LEU A CA 1
ATOM 739 C C . LEU A 1 102 ? 5.482 -9.627 13.308 1.00 17.17 117 LEU A C 1
ATOM 740 O O . LEU A 1 102 ? 5.392 -9.367 12.083 1.00 16.46 117 LEU A O 1
ATOM 745 N N . VAL A 1 103 ? 4.904 -8.839 14.254 1.00 16.59 118 VAL A N 1
ATOM 746 C CA . VAL A 1 103 ? 4.144 -7.666 13.891 1.00 17.06 118 VAL A CA 1
ATOM 747 C C . VAL A 1 103 ? 5.108 -6.657 13.231 1.00 17.15 118 VAL A C 1
ATOM 748 O O . VAL A 1 103 ? 4.779 -6.045 12.194 1.00 16.23 118 VAL A O 1
ATOM 752 N N . LYS A 1 104 ? 6.326 -6.519 13.758 1.00 17.85 119 LYS A N 1
ATOM 753 C CA . LYS A 1 104 ? 7.280 -5.629 13.102 1.00 18.73 119 LYS A CA 1
ATOM 754 C C . LYS A 1 104 ? 7.632 -6.102 11.688 1.00 19.11 119 LYS A C 1
ATOM 755 O O . LYS A 1 104 ? 7.808 -5.248 10.790 1.00 19.97 119 LYS A O 1
ATOM 761 N N . LYS A 1 105 ? 7.785 -7.395 11.504 1.00 19.03 120 LYS A N 1
ATOM 762 C CA . LYS A 1 105 ? 8.075 -7.915 10.170 1.00 18.40 120 LYS A CA 1
ATOM 763 C C . LYS A 1 105 ? 6.979 -7.599 9.202 1.00 17.78 120 LYS A C 1
ATOM 764 O O . LYS A 1 105 ? 7.230 -7.133 8.086 1.00 17.57 120 LYS A O 1
ATOM 770 N N . VAL A 1 106 ? 5.724 -7.778 9.579 1.00 17.66 121 VAL A N 1
ATOM 771 C CA . VAL A 1 106 ? 4.626 -7.439 8.686 1.00 17.28 121 VAL A CA 1
ATOM 772 C C . VAL A 1 106 ? 4.630 -5.933 8.370 1.00 16.66 121 VAL A C 1
ATOM 773 O O . VAL A 1 106 ? 4.447 -5.530 7.215 1.00 15.94 121 VAL A O 1
ATOM 777 N N . SER A 1 107 ? 4.739 -5.108 9.415 1.00 16.50 122 SER A N 1
ATOM 778 C CA . SER A 1 107 ? 4.860 -3.676 9.216 1.00 17.05 122 SER A CA 1
ATOM 779 C C . SER A 1 107 ? 5.986 -3.318 8.225 1.00 17.00 122 SER A C 1
ATOM 780 O O . SER A 1 107 ? 5.805 -2.487 7.310 1.00 17.21 122 SER A O 1
ATOM 783 N N . ASP A 1 108 ? 7.182 -3.952 8.373 1.00 17.94 123 ASP A N 1
ATOM 784 C CA . ASP A 1 108 ? 8.332 -3.725 7.468 1.00 18.49 123 ASP A CA 1
ATOM 785 C C . ASP A 1 108 ? 8.005 -4.123 6.030 1.00 17.35 123 ASP A C 1
ATOM 786 O O . ASP A 1 108 ? 8.377 -3.439 5.120 1.00 18.37 123 ASP A O 1
ATOM 791 N N . VAL A 1 109 ? 7.332 -5.247 5.849 1.00 17.92 124 VAL A N 1
ATOM 792 C CA . VAL A 1 109 ? 6.946 -5.685 4.503 1.00 17.32 124 VAL A CA 1
ATOM 793 C C . VAL A 1 109 ? 6.073 -4.659 3.830 1.00 17.87 124 VAL A C 1
ATOM 794 O O . VAL A 1 109 ? 6.307 -4.327 2.658 1.00 17.45 124 VAL A O 1
ATOM 798 N N . ILE A 1 110 ? 5.053 -4.152 4.537 1.00 16.69 125 ILE A N 1
ATOM 799 C CA . ILE A 1 110 ? 4.173 -3.103 3.960 1.00 16.34 125 ILE A CA 1
ATOM 800 C C . ILE A 1 110 ? 5.005 -1.869 3.652 1.00 16.73 125 ILE A C 1
ATOM 801 O O . ILE A 1 110 ? 4.973 -1.344 2.575 1.00 17.49 125 ILE A O 1
ATOM 806 N N . TRP A 1 111 ? 5.766 -1.419 4.624 1.00 18.03 126 TRP A N 1
ATOM 807 C CA . TRP A 1 111 ? 6.518 -0.162 4.487 1.00 19.95 126 TRP A CA 1
ATOM 808 C C . TRP A 1 111 ? 7.499 -0.233 3.392 1.00 20.89 126 TRP A C 1
ATOM 809 O O . TRP A 1 111 ? 7.580 0.700 2.566 1.00 19.93 126 TRP A O 1
ATOM 820 N N . ASN A 1 112 ? 8.260 -1.325 3.317 1.00 19.89 127 ASN A N 1
ATOM 821 C CA . ASN A 1 112 ? 9.276 -1.450 2.293 1.00 23.65 127 ASN A CA 1
ATOM 822 C C . ASN A 1 112 ? 8.691 -1.598 0.885 1.00 22.78 127 ASN A C 1
ATOM 823 O O . ASN A 1 112 ? 9.391 -1.475 -0.098 1.00 24.35 127 ASN A O 1
ATOM 828 N N . SER A 1 113 ? 7.432 -1.960 0.756 1.00 20.65 128 SER A N 1
ATOM 829 C CA . SER A 1 113 ? 6.742 -2.037 -0.536 1.00 20.47 128 SER A CA 1
ATOM 830 C C . SER A 1 113 ? 6.308 -0.684 -1.137 1.00 19.59 128 SER A C 1
ATOM 831 O O . SER A 1 113 ? 5.977 -0.639 -2.308 1.00 20.89 128 SER A O 1
ATOM 834 N N . LEU A 1 114 ? 6.305 0.372 -0.344 1.00 18.90 129 LEU A N 1
ATOM 835 C CA . LEU A 1 114 ? 5.789 1.642 -0.780 1.00 18.65 129 LEU A CA 1
ATOM 836 C C . LEU A 1 114 ? 6.786 2.333 -1.719 1.00 20.87 129 LEU A C 1
ATOM 837 O O . LEU A 1 114 ? 8.010 2.144 -1.549 1.00 22.04 129 LEU A O 1
ATOM 842 N N . SER A 1 115 ? 6.261 3.128 -2.635 1.00 21.26 130 SER A N 1
ATOM 843 C CA . SER A 1 115 ? 7.063 3.980 -3.515 1.00 24.66 130 SER A CA 1
ATOM 844 C C . SER A 1 115 ? 7.964 4.850 -2.641 1.00 25.70 130 SER A C 1
ATOM 845 O O . SER A 1 115 ? 7.558 5.336 -1.579 1.00 25.75 130 SER A O 1
ATOM 848 N N . ARG A 1 116 ? 9.183 5.093 -3.135 1.00 27.84 131 ARG A N 1
ATOM 849 C CA . ARG A 1 116 ? 10.214 5.747 -2.359 1.00 33.50 131 ARG A CA 1
ATOM 850 C C . ARG A 1 116 ? 9.834 7.186 -2.061 1.00 35.77 131 ARG A C 1
ATOM 851 O O . ARG A 1 116 ? 10.098 7.685 -0.963 1.00 39.61 131 ARG A O 1
ATOM 853 N N . SER A 1 117 ? 9.186 7.833 -3.029 1.00 31.72 132 SER A N 1
ATOM 854 C CA . SER A 1 117 ? 8.853 9.239 -2.920 1.00 33.00 132 SER A CA 1
ATOM 855 C C . SER A 1 117 ? 7.474 9.477 -3.499 1.00 32.24 132 SER A C 1
ATOM 856 O O . SER A 1 117 ? 7.233 9.208 -4.682 1.00 34.69 132 SER A O 1
ATOM 859 N N . TYR A 1 118 ? 6.565 9.973 -2.672 1.00 27.73 133 TYR A N 1
ATOM 860 C CA . TYR A 1 118 ? 5.236 10.375 -3.156 1.00 26.79 133 TYR A CA 1
ATOM 861 C C . TYR A 1 118 ? 4.577 11.303 -2.170 1.00 25.79 133 TYR A C 1
ATOM 862 O O . TYR A 1 118 ? 4.990 11.370 -1.005 1.00 27.59 133 TYR A O 1
ATOM 871 N N . PHE A 1 119 ? 3.508 11.980 -2.594 1.00 27.43 134 PHE A N 1
ATOM 872 C CA . PHE A 1 119 ? 2.780 12.866 -1.712 1.00 29.19 134 PHE A CA 1
ATOM 873 C C . PHE A 1 119 ? 1.828 12.066 -0.802 1.00 27.61 134 PHE A C 1
ATOM 874 O O . PHE A 1 119 ? 0.874 11.466 -1.279 1.00 26.66 134 PHE A O 1
ATOM 882 N N . LYS A 1 120 ? 2.070 12.074 0.499 1.00 30.56 135 LYS A N 1
ATOM 883 C CA . LYS A 1 120 ? 1.311 11.214 1.448 1.00 32.04 135 LYS A CA 1
ATOM 884 C C . LYS A 1 120 ? -0.037 11.769 1.854 1.00 30.75 135 LYS A C 1
ATOM 885 O O . LYS A 1 120 ? -0.849 11.063 2.519 1.00 29.14 135 LYS A O 1
ATOM 891 N N . ASP A 1 121 ? -0.240 13.031 1.534 1.00 30.36 136 ASP A N 1
ATOM 892 C CA . ASP A 1 121 ? -1.467 13.782 1.806 1.00 35.37 136 ASP A CA 1
ATOM 893 C C . ASP A 1 121 ? -2.466 13.749 0.653 1.00 30.71 136 ASP A C 1
ATOM 894 O O . ASP A 1 121 ? -3.432 14.497 0.663 1.00 32.21 136 ASP A O 1
ATOM 899 N N . ARG A 1 122 ? -2.188 12.948 -0.361 1.00 27.09 137 ARG A N 1
ATOM 900 C CA A ARG A 1 122 ? -3.153 12.835 -1.454 0.50 26.08 137 ARG A CA 1
ATOM 901 C CA B ARG A 1 122 ? -3.101 12.680 -1.487 0.50 26.28 137 ARG A CA 1
ATOM 902 C C . ARG A 1 122 ? -4.351 11.986 -1.024 1.00 23.26 137 ARG A C 1
ATOM 903 O O . ARG A 1 122 ? -4.261 11.171 -0.151 1.00 22.01 137 ARG A O 1
ATOM 918 N N . ALA A 1 123 ? -5.486 12.240 -1.685 1.00 21.32 138 ALA A N 1
ATOM 919 C CA . ALA A 1 123 ? -6.722 11.530 -1.537 1.00 19.31 138 ALA A CA 1
ATOM 920 C C . ALA A 1 123 ? -6.604 10.183 -2.293 1.00 17.47 138 ALA A C 1
ATOM 921 O O . ALA A 1 123 ? -5.833 10.059 -3.225 1.00 17.81 138 ALA A O 1
ATOM 923 N N . HIS A 1 124 ? -7.413 9.239 -1.871 1.00 16.83 139 HIS A N 1
ATOM 924 C CA . HIS A 1 124 ? -7.617 7.971 -2.554 1.00 16.18 139 HIS A CA 1
ATOM 925 C C . HIS A 1 124 ? -6.436 7.020 -2.490 1.00 16.70 139 HIS A C 1
ATOM 926 O O . HIS A 1 124 ? -6.222 6.194 -3.381 1.00 19.25 139 HIS A O 1
ATOM 933 N N . ILE A 1 125 ? -5.587 7.190 -1.506 1.00 15.87 140 ILE A N 1
ATOM 934 C CA . ILE A 1 125 ? -4.465 6.279 -1.273 1.00 15.90 140 ILE A CA 1
ATOM 935 C C . ILE A 1 125 ? -4.624 5.556 0.063 1.00 14.55 140 ILE A C 1
ATOM 936 O O . ILE A 1 125 ? -3.622 5.259 0.758 1.00 14.46 140 ILE A O 1
ATOM 941 N N . GLN A 1 126 ? -5.848 5.229 0.435 1.00 14.20 141 GLN A N 1
ATOM 942 C CA . GLN A 1 126 ? -6.137 4.659 1.754 1.00 14.52 141 GLN A CA 1
ATOM 943 C C . GLN A 1 126 ? -6.291 3.140 1.710 1.00 14.07 141 GLN A C 1
ATOM 944 O O . GLN A 1 126 ? -6.214 2.491 2.792 1.00 15.19 141 GLN A O 1
ATOM 950 N N . SER A 1 127 ? -6.539 2.562 0.527 1.00 14.02 142 SER A N 1
ATOM 951 C CA . SER A 1 127 ? -7.070 1.163 0.434 1.00 14.18 142 SER A CA 1
ATOM 952 C C . SER A 1 127 ? -6.049 0.236 -0.058 1.00 14.32 142 SER A C 1
ATOM 953 O O . SER A 1 127 ? -4.980 0.635 -0.622 1.00 13.66 142 SER A O 1
ATOM 956 N N . LEU A 1 128 ? -6.309 -1.066 0.062 1.00 14.26 143 LEU A N 1
ATOM 957 C CA . LEU A 1 128 ? -5.375 -2.044 -0.488 1.00 14.72 143 LEU A CA 1
ATOM 958 C C . LEU A 1 128 ? -5.358 -1.973 -2.037 1.00 14.89 143 LEU A C 1
ATOM 959 O O . LEU A 1 128 ? -4.370 -2.382 -2.630 1.00 14.51 143 LEU A O 1
ATOM 964 N N . PHE A 1 129 ? -6.406 -1.402 -2.654 1.00 14.08 144 PHE A N 1
ATOM 965 C CA . PHE A 1 129 ? -6.350 -1.157 -4.132 1.00 14.13 144 PHE A CA 1
ATOM 966 C C . PHE A 1 129 ? -5.210 -0.231 -4.453 1.00 14.45 144 PHE A C 1
ATOM 967 O O . PHE A 1 129 ? -4.402 -0.476 -5.363 1.00 14.19 144 PHE A O 1
ATOM 975 N N . SER A 1 130 ? -5.066 0.864 -3.670 1.00 14.69 145 SER A N 1
ATOM 976 C CA . SER A 1 130 ? -3.943 1.775 -3.834 1.00 15.02 145 SER A CA 1
ATOM 977 C C . SER A 1 130 ? -2.610 1.160 -3.533 1.00 15.57 145 SER A C 1
ATOM 978 O O . SER A 1 130 ? -1.669 1.316 -4.269 1.00 15.62 145 SER A O 1
ATOM 981 N N . PHE A 1 131 ? -2.503 0.359 -2.499 1.00 14.14 146 PHE A N 1
ATOM 982 C CA . PHE A 1 131 ? -1.294 -0.358 -2.194 1.00 13.99 146 PHE A CA 1
ATOM 983 C C . PHE A 1 131 ? -0.845 -1.269 -3.306 1.00 14.39 146 PHE A C 1
ATOM 984 O O . PHE A 1 131 ? 0.331 -1.235 -3.663 1.00 15.27 146 PHE A O 1
ATOM 992 N N . ILE A 1 132 ? -1.758 -2.008 -3.914 1.00 14.71 147 ILE A N 1
ATOM 993 C CA . ILE A 1 132 ? -1.371 -2.967 -4.966 1.00 16.05 147 ILE A CA 1
ATOM 994 C C . ILE A 1 132 ? -1.126 -2.268 -6.290 1.00 16.46 147 ILE A C 1
ATOM 995 O O . ILE A 1 132 ? -0.084 -2.549 -6.964 1.00 19.46 147 ILE A O 1
ATOM 1000 N N . THR A 1 133 ? -1.969 -1.335 -6.676 1.00 16.42 148 THR A N 1
ATOM 1001 C CA . THR A 1 133 ? -1.892 -0.798 -8.045 1.00 17.18 148 THR A CA 1
ATOM 1002 C C . THR A 1 133 ? -0.948 0.406 -8.120 1.00 19.51 148 THR A C 1
ATOM 1003 O O . THR A 1 133 ? -0.320 0.624 -9.171 1.00 19.85 148 THR A O 1
ATOM 1007 N N . GLY A 1 134 ? -0.793 1.133 -7.010 1.00 18.08 149 GLY A N 1
ATOM 1008 C CA . GLY A 1 134 ? 0.059 2.347 -6.977 1.00 17.88 149 GLY A CA 1
ATOM 1009 C C . GLY A 1 134 ? 1.215 2.312 -6.019 1.00 18.84 149 GLY A C 1
ATOM 1010 O O . GLY A 1 134 ? 2.031 3.246 -5.991 1.00 19.65 149 GLY A O 1
ATOM 1011 N N . THR A 1 135 ? 1.313 1.260 -5.195 1.00 18.33 150 THR A N 1
ATOM 1012 C CA . THR A 1 135 ? 2.344 1.167 -4.173 1.00 17.93 150 THR A CA 1
ATOM 1013 C C . THR A 1 135 ? 2.415 2.405 -3.297 1.00 17.91 150 THR A C 1
ATOM 1014 O O . THR A 1 135 ? 3.438 2.875 -2.842 1.00 17.38 150 THR A O 1
ATOM 1018 N N . LYS A 1 136 ? 1.256 2.921 -2.993 1.00 15.98 151 LYS A N 1
ATOM 1019 C CA . LYS A 1 136 ? 1.069 4.144 -2.193 1.00 17.32 151 LYS A CA 1
ATOM 1020 C C . LYS A 1 136 ? -0.016 3.937 -1.145 1.00 15.57 151 LYS A C 1
ATOM 1021 O O . LYS A 1 136 ? -1.100 3.475 -1.404 1.00 16.12 151 LYS A O 1
ATOM 1027 N N . LEU A 1 137 ? 0.302 4.389 0.081 1.00 14.60 152 LEU A N 1
ATOM 1028 C CA . LEU A 1 137 ? -0.679 4.459 1.177 1.00 13.62 152 LEU A CA 1
ATOM 1029 C C . LEU A 1 137 ? -0.456 5.766 1.981 1.00 13.78 152 LEU A C 1
ATOM 1030 O O . LEU A 1 137 ? 0.710 6.180 2.179 1.00 14.94 152 LEU A O 1
ATOM 1035 N N . ASP A 1 138 ? -1.535 6.215 2.560 1.00 14.04 153 ASP A N 1
ATOM 1036 C CA . ASP A 1 138 ? -1.519 7.284 3.554 1.00 14.58 153 ASP A CA 1
ATOM 1037 C C . ASP A 1 138 ? -1.184 6.712 4.904 1.00 13.28 153 ASP A C 1
ATOM 1038 O O . ASP A 1 138 ? -1.050 5.488 5.072 1.00 13.21 153 ASP A O 1
ATOM 1043 N N . SER A 1 139 ? -1.032 7.583 5.889 1.00 14.38 154 SER A N 1
ATOM 1044 C CA A SER A 1 139 ? -0.525 7.148 7.201 0.50 14.80 154 SER A CA 1
ATOM 1045 C CA B SER A 1 139 ? -0.464 7.115 7.130 0.50 14.38 154 SER A CA 1
ATOM 1046 C C . SER A 1 139 ? -1.313 6.087 7.835 1.00 13.90 154 SER A C 1
ATOM 1047 O O . SER A 1 139 ? -0.840 5.018 8.241 1.00 15.47 154 SER A O 1
ATOM 1052 N N . SER A 1 140 ? -2.622 6.342 7.983 1.00 13.36 155 SER A N 1
ATOM 1053 C CA . SER A 1 140 ? -3.484 5.367 8.586 1.00 12.93 155 SER A CA 1
ATOM 1054 C C . SER A 1 140 ? -3.718 4.150 7.706 1.00 13.41 155 SER A C 1
ATOM 1055 O O . SER A 1 140 ? -3.987 3.054 8.217 1.00 14.75 155 SER A O 1
ATOM 1058 N N . GLY A 1 141 ? -3.616 4.323 6.396 1.00 13.40 156 GLY A N 1
ATOM 1059 C CA . GLY A 1 141 ? -3.749 3.250 5.445 1.00 13.67 156 GLY A CA 1
ATOM 1060 C C . GLY A 1 141 ? -2.635 2.186 5.628 1.00 13.24 156 GLY A C 1
ATOM 1061 O O . GLY A 1 141 ? -2.866 0.964 5.492 1.00 13.62 156 GLY A O 1
ATOM 1062 N N . VAL A 1 142 ? -1.446 2.611 6.048 1.00 13.78 157 VAL A N 1
ATOM 1063 C CA . VAL A 1 142 ? -0.379 1.638 6.369 1.00 13.33 157 VAL A CA 1
ATOM 1064 C C . VAL A 1 142 ? -0.797 0.751 7.545 1.00 13.23 157 VAL A C 1
ATOM 1065 O O . VAL A 1 142 ? -0.653 -0.468 7.507 1.00 14.12 157 VAL A O 1
ATOM 1069 N N . ALA A 1 143 ? -1.357 1.354 8.595 1.00 12.92 158 ALA A N 1
ATOM 1070 C CA . ALA A 1 143 ? -1.803 0.554 9.761 1.00 12.26 158 ALA A CA 1
ATOM 1071 C C . ALA A 1 143 ? -2.885 -0.406 9.359 1.00 12.80 158 ALA A C 1
ATOM 1072 O O . ALA A 1 143 ? -2.875 -1.588 9.763 1.00 13.29 158 ALA A O 1
ATOM 1074 N N . PHE A 1 144 ? -3.887 0.035 8.564 1.00 12.87 159 PHE A N 1
ATOM 1075 C CA . PHE A 1 144 ? -4.878 -0.877 8.115 1.00 13.78 159 PHE A CA 1
ATOM 1076 C C . PHE A 1 144 ? -4.363 -2.038 7.283 1.00 13.79 159 PHE A C 1
ATOM 1077 O O . PHE A 1 144 ? -4.750 -3.171 7.488 1.00 14.17 159 PHE A O 1
ATOM 1085 N N . ALA A 1 145 ? -3.409 -1.715 6.421 1.00 13.33 160 ALA A N 1
ATOM 1086 C CA . ALA A 1 145 ? -2.791 -2.733 5.621 1.00 13.61 160 ALA A CA 1
ATOM 1087 C C . ALA A 1 145 ? -2.014 -3.755 6.443 1.00 12.93 160 ALA A C 1
ATOM 1088 O O . ALA A 1 145 ? -2.031 -4.962 6.081 1.00 14.52 160 ALA A O 1
ATOM 1090 N N . VAL A 1 146 ? -1.358 -3.320 7.494 1.00 13.50 161 VAL A N 1
ATOM 1091 C CA . VAL A 1 146 ? -0.671 -4.236 8.365 1.00 13.26 161 VAL A CA 1
ATOM 1092 C C . VAL A 1 146 ? -1.729 -5.194 8.980 1.00 13.52 161 VAL A C 1
ATOM 1093 O O . VAL A 1 146 ? -1.514 -6.403 9.001 1.00 13.95 161 VAL A O 1
ATOM 1097 N N . VAL A 1 147 ? -2.890 -4.670 9.401 1.00 14.09 162 VAL A N 1
ATOM 1098 C CA . VAL A 1 147 ? -3.914 -5.510 10.002 1.00 13.82 162 VAL A CA 1
ATOM 1099 C C . VAL A 1 147 ? -4.509 -6.465 8.949 1.00 13.44 162 VAL A C 1
ATOM 1100 O O . VAL A 1 147 ? -4.675 -7.660 9.239 1.00 15.75 162 VAL A O 1
ATOM 1104 N N . GLY A 1 148 ? -4.662 -5.971 7.747 1.00 14.39 163 GLY A N 1
ATOM 1105 C CA . GLY A 1 148 ? -5.162 -6.854 6.660 1.00 14.48 163 GLY A CA 1
ATOM 1106 C C . GLY A 1 148 ? -4.229 -7.965 6.329 1.00 15.92 163 GLY A C 1
ATOM 1107 O O . GLY A 1 148 ? -4.651 -9.135 6.165 1.00 16.34 163 GLY A O 1
ATOM 1108 N N . ALA A 1 149 ? -2.946 -7.650 6.310 1.00 15.25 164 ALA A N 1
ATOM 1109 C CA . ALA A 1 149 ? -1.922 -8.638 6.029 1.00 16.14 164 ALA A CA 1
ATOM 1110 C C . ALA A 1 149 ? -1.873 -9.660 7.139 1.00 16.58 164 ALA A C 1
ATOM 1111 O O . ALA A 1 149 ? -1.740 -10.853 6.911 1.00 17.32 164 ALA A O 1
ATOM 1113 N N . CYS A 1 150 ? -1.956 -9.202 8.397 1.00 15.44 165 CYS A N 1
ATOM 1114 C CA . CYS A 1 150 ? -2.004 -10.142 9.526 1.00 16.84 165 CYS A CA 1
ATOM 1115 C C . CYS A 1 150 ? -3.187 -11.087 9.462 1.00 17.87 165 CYS A C 1
ATOM 1116 O O . CYS A 1 150 ? -3.034 -12.297 9.738 1.00 18.14 165 CYS A O 1
ATOM 1119 N N . GLN A 1 151 ? -4.362 -10.584 9.092 1.00 18.16 166 GLN A N 1
ATOM 1120 C CA . GLN A 1 151 ? -5.518 -11.472 8.889 1.00 19.15 166 GLN A CA 1
ATOM 1121 C C . GLN A 1 151 ? -5.256 -12.467 7.823 1.00 20.35 166 GLN A C 1
ATOM 1122 O O . GLN A 1 151 ? -5.584 -13.682 8.029 1.00 22.04 166 GLN A O 1
ATOM 1128 N N . ALA A 1 152 ? -4.642 -12.038 6.725 1.00 19.47 167 ALA A N 1
ATOM 1129 C CA . ALA A 1 152 ? -4.304 -12.953 5.599 1.00 20.92 167 ALA A CA 1
ATOM 1130 C C . ALA A 1 152 ? -3.359 -14.078 6.042 1.00 21.25 167 ALA A C 1
ATOM 1131 O O . ALA A 1 152 ? -3.422 -15.225 5.561 1.00 23.15 167 ALA A O 1
ATOM 1133 N N . LEU A 1 153 ? -2.514 -13.783 7.016 1.00 19.65 168 LEU A N 1
ATOM 1134 C CA . LEU A 1 153 ? -1.568 -14.722 7.608 1.00 21.38 168 LEU A CA 1
ATOM 1135 C C . LEU A 1 153 ? -2.169 -15.596 8.706 1.00 21.71 168 LEU A C 1
ATOM 1136 O O . LEU A 1 153 ? -1.483 -16.508 9.178 1.00 25.34 168 LEU A O 1
ATOM 1141 N N . GLY A 1 154 ? -3.443 -15.393 9.076 1.00 21.39 169 GLY A N 1
ATOM 1142 C CA . GLY A 1 154 ? -4.088 -16.090 10.162 1.00 21.51 169 GLY A CA 1
ATOM 1143 C C . GLY A 1 154 ? -3.860 -15.620 11.582 1.00 21.88 169 GLY A C 1
ATOM 1144 O O . GLY A 1 154 ? -4.044 -16.365 12.571 1.00 22.75 169 GLY A O 1
ATOM 1145 N N . LEU A 1 155 ? -3.426 -14.360 11.692 1.00 20.52 170 LEU A N 1
ATOM 1146 C CA . LEU A 1 155 ? -3.025 -13.819 12.975 1.00 20.24 170 LEU A CA 1
ATOM 1147 C C . LEU A 1 155 ? -4.241 -13.118 13.600 1.00 20.70 170 LEU A C 1
ATOM 1148 O O . LEU A 1 155 ? -4.417 -11.879 13.495 1.00 21.35 170 LEU A O 1
ATOM 1153 N N . ARG A 1 156 ? -5.089 -13.912 14.225 1.00 21.18 171 ARG A N 1
ATOM 1154 C CA . ARG A 1 156 ? -6.392 -13.452 14.620 1.00 22.90 171 ARG A CA 1
ATOM 1155 C C . ARG A 1 156 ? -6.298 -12.381 15.729 1.00 20.91 171 ARG A C 1
ATOM 1156 O O . ARG A 1 156 ? -7.279 -11.760 16.001 1.00 22.28 171 ARG A O 1
ATOM 1164 N N . ASP A 1 157 ? -5.174 -12.330 16.471 1.00 19.83 172 ASP A N 1
ATOM 1165 C CA . ASP A 1 157 ? -5.050 -11.432 17.613 1.00 19.64 172 ASP A CA 1
ATOM 1166 C C . ASP A 1 157 ? -4.620 -10.038 17.237 1.00 17.42 172 ASP A C 1
ATOM 1167 O O . ASP A 1 157 ? -4.677 -9.169 18.108 1.00 17.20 172 ASP A O 1
ATOM 1172 N N . VAL A 1 158 ? -4.200 -9.820 15.978 1.00 15.33 173 VAL A N 1
ATOM 1173 C CA . VAL A 1 158 ? -3.700 -8.493 15.534 1.00 15.02 173 VAL A CA 1
ATOM 1174 C C . VAL A 1 158 ? -4.864 -7.614 15.125 1.00 15.19 173 VAL A C 1
ATOM 1175 O O . VAL A 1 158 ? -5.640 -7.997 14.209 1.00 16.54 173 VAL A O 1
ATOM 1179 N N . HIS A 1 159 ? -5.020 -6.464 15.790 1.00 13.68 174 HIS A N 1
ATOM 1180 C CA . HIS A 1 159 ? -6.143 -5.593 15.535 1.00 13.53 174 HIS A CA 1
ATOM 1181 C C . HIS A 1 159 ? -5.729 -4.149 15.393 1.00 13.94 174 HIS A C 1
ATOM 1182 O O . HIS A 1 159 ? -4.667 -3.709 15.876 1.00 14.94 174 HIS A O 1
ATOM 1189 N N . LEU A 1 160 ? -6.564 -3.366 14.764 1.00 13.19 175 LEU A N 1
ATOM 1190 C CA . LEU A 1 160 ? -6.291 -1.941 14.620 1.00 12.93 175 LEU A CA 1
ATOM 1191 C C . LEU A 1 160 ? -6.666 -1.190 15.888 1.00 12.80 175 LEU A C 1
ATOM 1192 O O . LEU A 1 160 ? -7.684 -1.469 16.452 1.00 15.63 175 LEU A O 1
ATOM 1197 N N . ALA A 1 161 ? -5.769 -0.286 16.268 1.00 13.10 176 ALA A N 1
ATOM 1198 C CA . ALA A 1 161 ? -6.035 0.663 17.372 1.00 12.98 176 ALA A CA 1
ATOM 1199 C C . ALA A 1 161 ? -6.105 2.054 16.750 1.00 12.35 176 ALA A C 1
ATOM 1200 O O . ALA A 1 161 ? -5.318 2.425 15.870 1.00 12.93 176 ALA A O 1
ATOM 1202 N N . LEU A 1 162 ? -7.049 2.852 17.262 1.00 12.58 177 LEU A N 1
ATOM 1203 C CA . LEU A 1 162 ? -7.277 4.172 16.671 1.00 12.59 177 LEU A CA 1
ATOM 1204 C C . LEU A 1 162 ? -7.443 5.163 17.773 1.00 13.07 177 LEU A C 1
ATOM 1205 O O . LEU A 1 162 ? -8.270 4.994 18.704 1.00 13.06 177 LEU A O 1
ATOM 1210 N N . SER A 1 163 ? -6.729 6.260 17.644 1.00 11.88 178 SER A N 1
ATOM 1211 C CA . SER A 1 163 ? -7.109 7.506 18.392 1.00 12.67 178 SER A CA 1
ATOM 1212 C C . SER A 1 163 ? -7.862 8.427 17.448 1.00 11.92 178 SER A C 1
ATOM 1213 O O . SER A 1 163 ? -8.423 7.975 16.466 1.00 13.60 178 SER A O 1
ATOM 1216 N N . GLU A 1 164 ? -7.963 9.710 17.802 1.00 12.00 179 GLU A N 1
ATOM 1217 C CA . GLU A 1 164 ? -8.725 10.623 16.959 1.00 12.30 179 GLU A CA 1
ATOM 1218 C C . GLU A 1 164 ? -7.815 11.153 15.820 1.00 12.37 179 GLU A C 1
ATOM 1219 O O . GLU A 1 164 ? -8.323 11.774 14.908 1.00 12.45 179 GLU A O 1
ATOM 1225 N N . ASP A 1 165 ? -6.504 10.853 15.834 1.00 12.19 180 ASP A N 1
ATOM 1226 C CA . ASP A 1 165 ? -5.563 11.361 14.801 1.00 12.92 180 ASP A CA 1
ATOM 1227 C C . ASP A 1 165 ? -4.433 10.427 14.476 1.00 12.75 180 ASP A C 1
ATOM 1228 O O . ASP A 1 165 ? -3.465 10.836 13.848 1.00 12.91 180 ASP A O 1
ATOM 1233 N N . HIS A 1 166 ? -4.514 9.180 14.935 1.00 11.50 181 HIS A N 1
ATOM 1234 C CA . HIS A 1 166 ? -3.416 8.209 14.694 1.00 12.10 181 HIS A CA 1
ATOM 1235 C C . HIS A 1 166 ? -3.976 6.801 14.768 1.00 12.21 181 HIS A C 1
ATOM 1236 O O . HIS A 1 166 ? -5.042 6.531 15.277 1.00 13.54 181 HIS A O 1
ATOM 1243 N N . ALA A 1 167 ? -3.207 5.869 14.217 1.00 12.68 182 ALA A N 1
ATOM 1244 C CA . ALA A 1 167 ? -3.476 4.464 14.155 1.00 12.14 182 ALA A CA 1
ATOM 1245 C C . ALA A 1 167 ? -2.252 3.601 14.446 1.00 12.47 182 ALA A C 1
ATOM 1246 O O . ALA A 1 167 ? -1.181 3.967 14.017 1.00 12.82 182 ALA A O 1
ATOM 1248 N N . TRP A 1 168 ? -2.476 2.466 15.094 1.00 12.73 183 TRP A N 1
ATOM 1249 C CA . TRP A 1 168 ? -1.399 1.486 15.409 1.00 12.52 183 TRP A CA 1
ATOM 1250 C C . TRP A 1 168 ? -2.050 0.146 15.539 1.00 12.81 183 TRP A C 1
ATOM 1251 O O . TRP A 1 168 ? -3.233 -0.030 15.106 1.00 12.34 183 TRP A O 1
ATOM 1262 N N . VAL A 1 169 ? -1.350 -0.824 16.122 1.00 14.04 184 VAL A N 1
ATOM 1263 C CA . VAL A 1 169 ? -1.937 -2.128 16.299 1.00 14.60 184 VAL A CA 1
ATOM 1264 C C . VAL A 1 169 ? -1.861 -2.603 17.729 1.00 14.10 184 VAL A C 1
ATOM 1265 O O . VAL A 1 169 ? -1.014 -2.157 18.515 1.00 14.25 184 VAL A O 1
ATOM 1269 N N . VAL A 1 170 ? -2.810 -3.454 18.107 1.00 14.98 185 VAL A N 1
ATOM 1270 C CA . VAL A 1 170 ? -2.754 -4.192 19.340 1.00 15.81 185 VAL A CA 1
ATOM 1271 C C . VAL A 1 170 ? -2.717 -5.674 19.034 1.00 15.76 185 VAL A C 1
ATOM 1272 O O . VAL A 1 170 ? -3.155 -6.107 17.960 1.00 15.91 185 VAL A O 1
ATOM 1276 N N . PHE A 1 171 ? -2.092 -6.454 19.928 1.00 15.29 186 PHE A N 1
ATOM 1277 C CA . PHE A 1 171 ? -1.869 -7.863 19.660 1.00 15.89 186 PHE A CA 1
ATOM 1278 C C . PHE A 1 171 ? -1.537 -8.548 20.977 1.00 17.91 186 PHE A C 1
ATOM 1279 O O . PHE A 1 171 ? -1.378 -7.917 22.023 1.00 17.35 186 PHE A O 1
ATOM 1287 N N . GLY A 1 172 ? -1.315 -9.836 20.895 1.00 20.48 187 GLY A N 1
ATOM 1288 C CA . GLY A 1 172 ? -0.410 -10.505 21.877 1.00 22.45 187 GLY A CA 1
ATOM 1289 C C . GLY A 1 172 ? -1.277 -11.126 22.936 1.00 25.32 187 GLY A C 1
ATOM 1290 O O . GLY A 1 172 ? -2.517 -11.114 22.777 1.00 26.44 187 GLY A O 1
ATOM 1291 N N . PRO A 1 173 ? -0.644 -11.579 24.060 1.00 25.77 188 PRO A N 1
ATOM 1292 C CA . PRO A 1 173 ? -1.379 -12.132 25.172 1.00 28.43 188 PRO A CA 1
ATOM 1293 C C . PRO A 1 173 ? -2.485 -11.230 25.634 1.00 30.54 188 PRO A C 1
ATOM 1294 O O . PRO A 1 173 ? -2.250 -10.026 25.988 1.00 31.11 188 PRO A O 1
ATOM 1298 N N . ASN A 1 174 ? -3.708 -11.782 25.619 1.00 33.73 189 ASN A N 1
ATOM 1299 C CA . ASN A 1 174 ? -4.911 -11.033 25.949 1.00 35.29 189 ASN A CA 1
ATOM 1300 C C . ASN A 1 174 ? -5.147 -9.777 25.114 1.00 33.16 189 ASN A C 1
ATOM 1301 O O . ASN A 1 174 ? -5.941 -8.961 25.515 1.00 36.56 189 ASN A O 1
ATOM 1306 N N . GLY A 1 175 ? -4.463 -9.556 23.986 1.00 35.06 190 GLY A N 1
ATOM 1307 C CA . GLY A 1 175 ? -4.664 -8.281 23.241 1.00 30.38 190 GLY A CA 1
ATOM 1308 C C . GLY A 1 175 ? -4.031 -7.028 23.871 1.00 27.88 190 GLY A C 1
ATOM 1309 O O . GLY A 1 175 ? -4.313 -5.935 23.515 1.00 25.93 190 GLY A O 1
ATOM 1310 N N . GLU A 1 176 ? -3.111 -7.251 24.782 1.00 23.88 191 GLU A N 1
ATOM 1311 C CA . GLU A 1 176 ? -2.616 -6.152 25.619 1.00 22.74 191 GLU A CA 1
ATOM 1312 C C . GLU A 1 176 ? -1.421 -5.401 25.105 1.00 19.77 191 GLU A C 1
ATOM 1313 O O . GLU A 1 176 ? -1.081 -4.302 25.630 1.00 20.68 191 GLU A O 1
ATOM 1319 N N . GLN A 1 177 ? -0.712 -5.983 24.159 1.00 16.88 192 GLN A N 1
ATOM 1320 C CA . GLN A 1 177 ? 0.444 -5.356 23.567 1.00 16.15 192 GLN A CA 1
ATOM 1321 C C . GLN A 1 177 ? 0.034 -4.346 22.525 1.00 15.01 192 GLN A C 1
ATOM 1322 O O . GLN A 1 177 ? -0.953 -4.517 21.806 1.00 15.96 192 GLN A O 1
ATOM 1328 N N . THR A 1 178 ? 0.839 -3.259 22.486 1.00 14.84 193 THR A N 1
ATOM 1329 C CA . THR A 1 178 ? 0.658 -2.224 21.426 1.00 13.96 193 THR A CA 1
ATOM 1330 C C . THR A 1 178 ? 1.908 -2.167 20.573 1.00 13.62 193 THR A C 1
ATOM 1331 O O . THR A 1 178 ? 3.046 -2.305 21.103 1.00 14.44 193 THR A O 1
ATOM 1335 N N . ALA A 1 179 ? 1.740 -1.860 19.297 1.00 12.97 194 ALA A N 1
ATOM 1336 C CA . ALA A 1 179 ? 2.875 -1.541 18.434 1.00 13.36 194 ALA A CA 1
ATOM 1337 C C . ALA A 1 179 ? 2.591 -0.464 17.433 1.00 13.66 194 ALA A C 1
ATOM 1338 O O . ALA A 1 179 ? 1.586 -0.562 16.726 1.00 14.11 194 ALA A O 1
ATOM 1340 N N . GLU A 1 180 ? 3.502 0.484 17.328 1.00 15.09 195 GLU A N 1
ATOM 1341 C CA . GLU A 1 180 ? 3.501 1.476 16.242 1.00 15.13 195 GLU A CA 1
ATOM 1342 C C . GLU A 1 180 ? 3.848 0.771 14.946 1.00 16.61 195 GLU A C 1
ATOM 1343 O O . GLU A 1 180 ? 4.738 -0.073 14.912 1.00 18.03 195 GLU A O 1
ATOM 1349 N N . VAL A 1 181 ? 3.076 1.058 13.889 1.00 15.09 196 VAL A N 1
ATOM 1350 C CA . VAL A 1 181 ? 3.345 0.446 12.591 1.00 15.98 196 VAL A CA 1
ATOM 1351 C C . VAL A 1 181 ? 3.423 1.414 11.457 1.00 16.69 196 VAL A C 1
ATOM 1352 O O . VAL A 1 181 ? 3.686 0.965 10.286 1.00 18.22 196 VAL A O 1
ATOM 1356 N N . THR A 1 182 ? 3.119 2.681 11.664 1.00 15.58 197 THR A N 1
ATOM 1357 C CA . THR A 1 182 ? 3.090 3.682 10.658 1.00 15.20 197 THR A CA 1
ATOM 1358 C C . THR A 1 182 ? 3.671 4.983 11.203 1.00 16.10 197 THR A C 1
ATOM 1359 O O . THR A 1 182 ? 4.107 5.060 12.361 1.00 19.33 197 THR A O 1
ATOM 1363 N N . TRP A 1 183 ? 3.760 6.021 10.388 1.00 16.66 198 TRP A N 1
ATOM 1364 C CA . TRP A 1 183 ? 4.216 7.328 10.769 1.00 16.54 198 TRP A CA 1
ATOM 1365 C C . TRP A 1 183 ? 3.045 8.168 11.211 1.00 16.82 198 TRP A C 1
ATOM 1366 O O . TRP A 1 183 ? 1.893 7.846 10.916 1.00 16.63 198 TRP A O 1
ATOM 1377 N N . HIS A 1 184 ? 3.357 9.250 11.936 1.00 16.96 199 HIS A N 1
ATOM 1378 C CA . HIS A 1 184 ? 2.379 10.280 12.240 1.00 16.99 199 HIS A CA 1
ATOM 1379 C C . HIS A 1 184 ? 2.843 11.658 11.918 1.00 18.46 199 HIS A C 1
ATOM 1380 O O . HIS A 1 184 ? 3.948 12.015 12.240 1.00 21.09 199 HIS A O 1
ATOM 1387 N N . GLY A 1 185 ? 2.040 12.420 11.215 1.00 18.96 200 GLY A N 1
ATOM 1388 C CA . GLY A 1 185 ? 2.331 13.781 10.943 1.00 23.46 200 GLY A CA 1
ATOM 1389 C C . GLY A 1 185 ? 3.485 13.880 9.942 1.00 26.08 200 GLY A C 1
ATOM 1390 O O . GLY A 1 185 ? 3.689 13.014 9.143 1.00 27.58 200 GLY A O 1
ATOM 1391 N N . LYS A 1 186 ? 4.234 14.939 10.049 1.00 30.92 201 LYS A N 1
ATOM 1392 C CA . LYS A 1 186 ? 5.103 15.386 8.952 1.00 40.78 201 LYS A CA 1
ATOM 1393 C C . LYS A 1 186 ? 6.263 15.994 9.660 1.00 47.61 201 LYS A C 1
ATOM 1394 O O . LYS A 1 186 ? 6.074 16.921 10.465 1.00 51.25 201 LYS A O 1
ATOM 1400 N N . GLY A 1 187 ? 7.444 15.455 9.392 1.00 50.83 202 GLY A N 1
ATOM 1401 C CA . GLY A 1 187 ? 8.668 15.886 10.086 1.00 52.99 202 GLY A CA 1
ATOM 1402 C C . GLY A 1 187 ? 8.668 15.464 11.547 1.00 51.85 202 GLY A C 1
ATOM 1403 O O . GLY A 1 187 ? 9.391 16.054 12.393 1.00 51.54 202 GLY A O 1
ATOM 1404 N N . ASN A 1 188 ? 7.808 14.489 11.845 1.00 48.16 203 ASN A N 1
ATOM 1405 C CA . ASN A 1 188 ? 7.783 13.831 13.145 1.00 48.67 203 ASN A CA 1
ATOM 1406 C C . ASN A 1 188 ? 8.737 12.643 13.023 1.00 45.91 203 A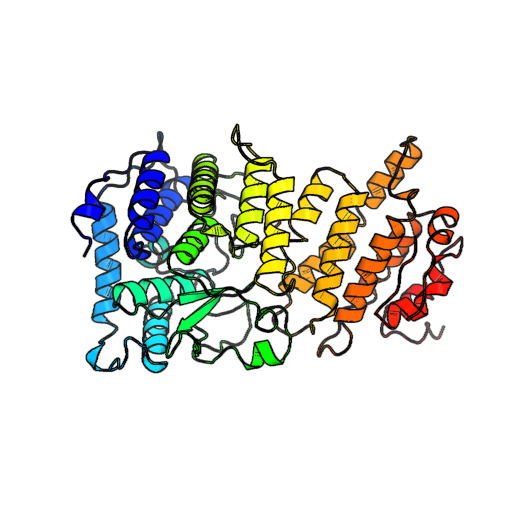SN A C 1
ATOM 1407 O O . ASN A 1 188 ? 9.096 12.239 11.917 1.00 52.97 203 ASN A O 1
ATOM 1412 N N . GLU A 1 189 ? 9.140 12.135 14.168 1.00 48.65 204 GLU A N 1
ATOM 1413 C CA . GLU A 1 189 ? 10.090 11.064 14.281 1.00 48.02 204 GLU A CA 1
ATOM 1414 C C . GLU A 1 189 ? 9.369 9.762 14.508 1.00 47.12 204 GLU A C 1
ATOM 1415 O O . GLU A 1 189 ? 8.629 9.639 15.520 1.00 44.41 204 GLU A O 1
ATOM 1421 N N . ASP A 1 190 ? 9.622 8.828 13.576 1.00 44.82 205 ASP A N 1
ATOM 1422 C CA . ASP A 1 190 ? 9.068 7.445 13.484 1.00 44.86 205 ASP A CA 1
ATOM 1423 C C . ASP A 1 190 ? 9.399 6.566 14.737 1.00 40.21 205 ASP A C 1
ATOM 1424 O O . ASP A 1 190 ? 10.557 6.491 15.154 1.00 37.36 205 ASP A O 1
ATOM 1429 N N . ARG A 1 191 ? 8.383 5.914 15.326 1.00 32.03 206 ARG A N 1
ATOM 1430 C CA . ARG A 1 191 ? 8.544 5.045 16.533 1.00 30.88 206 ARG A CA 1
ATOM 1431 C C . ARG A 1 191 ? 8.106 3.583 16.219 1.00 27.10 206 ARG A C 1
ATOM 1432 O O . ARG A 1 191 ? 7.638 2.808 17.110 1.00 22.42 206 ARG A O 1
ATOM 1440 N N . ARG A 1 192 ? 8.237 3.151 14.945 1.00 24.28 207 ARG A N 1
ATOM 1441 C CA . ARG A 1 192 ? 7.679 1.890 14.526 1.00 23.90 207 ARG A CA 1
ATOM 1442 C C . ARG A 1 192 ? 8.306 0.745 15.363 1.00 24.98 207 ARG A C 1
ATOM 1443 O O . ARG A 1 192 ? 9.489 0.793 15.703 1.00 27.82 207 ARG A O 1
ATOM 1451 N N . GLY A 1 193 ? 7.457 -0.160 15.803 1.00 23.05 208 GLY A N 1
ATOM 1452 C CA . GLY A 1 193 ? 7.873 -1.216 16.687 1.00 24.68 208 GLY A CA 1
ATOM 1453 C C . GLY A 1 193 ? 7.668 -0.969 18.150 1.00 23.43 208 GLY A C 1
ATOM 1454 O O . GLY A 1 193 ? 7.601 -1.956 18.897 1.00 24.07 208 GLY A O 1
ATOM 1455 N N . GLN A 1 194 ? 7.604 0.287 18.566 1.00 21.79 209 GLN A N 1
ATOM 1456 C CA . GLN A 1 194 ? 7.531 0.650 19.967 1.00 21.22 209 GLN A CA 1
ATOM 1457 C C . GLN A 1 194 ? 6.084 0.548 20.420 1.00 17.65 209 GLN A C 1
ATOM 1458 O O . GLN A 1 194 ? 5.136 0.640 19.643 1.00 17.34 209 GLN A O 1
ATOM 1464 N N . THR A 1 195 ? 5.906 0.460 21.732 1.00 16.83 210 THR A N 1
ATOM 1465 C CA . THR A 1 195 ? 4.604 0.553 22.368 1.00 15.26 210 THR A CA 1
ATOM 1466 C C . THR A 1 195 ? 4.122 1.998 22.291 1.00 14.77 210 THR A C 1
ATOM 1467 O O . THR A 1 195 ? 4.918 2.915 22.017 1.00 15.70 210 THR A O 1
ATOM 1471 N N . VAL A 1 196 ? 2.875 2.199 22.666 1.00 14.35 211 VAL A N 1
ATOM 1472 C CA . VAL A 1 196 ? 2.342 3.509 22.856 1.00 13.90 211 VAL A CA 1
ATOM 1473 C C . VAL A 1 196 ? 2.357 4.008 24.315 1.00 14.47 211 VAL A C 1
ATOM 1474 O O . VAL A 1 196 ? 1.758 5.045 24.678 1.00 14.53 211 VAL A O 1
ATOM 1478 N N . ASN A 1 197 ? 3.033 3.279 25.202 1.00 15.95 212 ASN A N 1
ATOM 1479 C CA . ASN A 1 197 ? 2.944 3.611 26.599 1.00 17.36 212 ASN A CA 1
ATOM 1480 C C . ASN A 1 197 ? 3.493 4.947 27.028 1.00 16.15 212 ASN A C 1
ATOM 1481 O O . ASN A 1 197 ? 2.963 5.572 27.934 1.00 15.53 212 ASN A O 1
ATOM 1486 N N . ALA A 1 198 ? 4.546 5.441 26.403 1.00 18.24 213 ALA A N 1
ATOM 1487 C CA . ALA A 1 198 ? 5.032 6.769 26.745 1.00 18.52 213 ALA A CA 1
ATOM 1488 C C . ALA A 1 198 ? 4.064 7.843 26.385 1.00 17.70 213 ALA A C 1
ATOM 1489 O O . ALA A 1 198 ? 3.858 8.787 27.138 1.00 16.53 213 ALA A O 1
ATOM 1491 N N . GLY A 1 199 ? 3.397 7.683 25.240 1.00 16.68 214 GLY A N 1
ATOM 1492 C CA . GLY A 1 199 ? 2.363 8.628 24.844 1.00 15.39 214 GLY A CA 1
ATOM 1493 C C . GLY A 1 199 ? 1.156 8.650 25.723 1.00 14.11 214 GLY A C 1
ATOM 1494 O O . GLY A 1 199 ? 0.598 9.695 26.049 1.00 15.07 214 GLY A O 1
ATOM 1495 N N . VAL A 1 200 ? 0.747 7.468 26.208 1.00 13.65 215 VAL A N 1
ATOM 1496 C CA . VAL A 1 200 ? -0.389 7.385 27.146 1.00 13.89 215 VAL A CA 1
ATOM 1497 C C . VAL A 1 200 ? 0.065 8.066 28.439 1.00 14.80 215 VAL A C 1
ATOM 1498 O O . VAL A 1 200 ? -0.689 8.827 29.049 1.00 15.11 215 VAL A O 1
ATOM 1502 N N . ALA A 1 201 ? 1.271 7.733 28.934 1.00 15.14 216 ALA A N 1
ATOM 1503 C CA . ALA A 1 201 ? 1.801 8.290 30.174 1.00 16.19 216 ALA A CA 1
ATOM 1504 C C . ALA A 1 201 ? 1.954 9.769 30.178 1.00 16.78 216 ALA A C 1
ATOM 1505 O O . ALA A 1 201 ? 1.713 10.404 31.233 1.00 18.90 216 ALA A O 1
ATOM 1507 N N . GLU A 1 202 ? 2.242 10.354 29.010 1.00 17.36 217 GLU A N 1
ATOM 1508 C CA . GLU A 1 202 ? 2.418 11.828 28.834 1.00 18.93 217 GLU A CA 1
ATOM 1509 C C . GLU A 1 202 ? 1.050 12.586 28.881 1.00 17.82 217 GLU A C 1
ATOM 1510 O O . GLU A 1 202 ? 1.032 13.802 28.898 1.00 17.44 217 GLU A O 1
ATOM 1516 N N . ARG A 1 203 ? -0.052 11.872 28.769 1.00 15.49 218 ARG A N 1
ATOM 1517 C CA . ARG A 1 203 ? -1.383 12.433 28.770 1.00 15.60 218 ARG A CA 1
ATOM 1518 C C . ARG A 1 203 ? -1.591 13.347 27.527 1.00 15.07 218 ARG A C 1
ATOM 1519 O O . ARG A 1 203 ? -2.306 14.352 27.571 1.00 15.21 218 ARG A O 1
ATOM 1527 N N . SER A 1 204 ? -0.957 12.968 26.382 1.00 13.87 219 SER A N 1
ATOM 1528 C CA . SER A 1 204 ? -1.246 13.672 25.132 1.00 13.93 219 SER A CA 1
ATOM 1529 C C . SER A 1 204 ? -2.586 13.349 24.555 1.00 12.89 219 SER A C 1
ATOM 1530 O O . SER A 1 204 ? -3.116 12.232 24.745 1.00 13.16 219 SER A O 1
ATOM 1533 N N . TRP A 1 205 ? -3.158 14.275 23.812 1.00 12.37 220 TRP A N 1
ATOM 1534 C CA . TRP A 1 205 ? -4.351 13.955 23.062 1.00 12.02 220 TRP A CA 1
ATOM 1535 C C . TRP A 1 205 ? -4.159 12.827 22.091 1.00 12.25 220 TRP A C 1
ATOM 1536 O O . TRP A 1 205 ? -5.030 11.996 21.906 1.00 12.45 220 TRP A O 1
ATOM 1547 N N . LEU A 1 206 ? -2.981 12.720 21.480 1.00 11.62 221 LEU A N 1
ATOM 1548 C CA . LEU A 1 206 ? -2.814 11.716 20.434 1.00 12.09 221 LEU A CA 1
ATOM 1549 C C . LEU A 1 206 ? -3.067 10.281 20.895 1.00 11.70 221 LEU A C 1
ATOM 1550 O O . LEU A 1 206 ? -3.505 9.461 20.115 1.00 12.49 221 LEU A O 1
ATOM 1555 N N . TYR A 1 207 ? -2.805 9.978 22.173 1.00 11.86 222 TYR A N 1
ATOM 1556 C CA . TYR A 1 207 ? -3.024 8.617 22.698 1.00 11.70 222 TYR A CA 1
ATOM 1557 C C . TYR A 1 207 ? -4.217 8.498 23.691 1.00 11.59 222 TYR A C 1
ATOM 1558 O O . TYR A 1 207 ? -4.468 7.472 24.253 1.00 12.10 222 TYR A O 1
ATOM 1567 N N . LEU A 1 208 ? -4.948 9.600 23.848 1.00 11.23 223 LEU A N 1
ATOM 1568 C CA . LEU A 1 208 ? -6.223 9.628 24.524 1.00 11.85 223 LEU A CA 1
ATOM 1569 C C . LEU A 1 208 ? -6.157 9.115 25.969 1.00 12.08 223 LEU A C 1
ATOM 1570 O O . LEU A 1 208 ? -7.142 8.618 26.502 1.00 12.44 223 LEU A O 1
ATOM 1575 N N . LYS A 1 209 ? -4.999 9.274 26.616 1.00 12.58 224 LYS A N 1
ATOM 1576 C CA . LYS A 1 209 ? -4.826 8.813 27.979 1.00 13.52 224 LYS A CA 1
ATOM 1577 C C . LYS A 1 209 ? -5.106 7.302 28.079 1.00 12.85 224 LYS A C 1
ATOM 1578 O O . LYS A 1 209 ? -5.398 6.811 29.162 1.00 14.85 224 LYS A O 1
ATOM 1584 N N . GLY A 1 210 ? -4.984 6.614 26.981 1.00 13.27 225 GLY A N 1
ATOM 1585 C CA . GLY A 1 210 ? -5.283 5.200 26.919 1.00 13.75 225 GLY A CA 1
ATOM 1586 C C . GLY A 1 210 ? -6.694 4.802 26.535 1.00 13.96 225 GLY A C 1
ATOM 1587 O O . GLY A 1 210 ? -6.979 3.603 26.343 1.00 14.68 225 GLY A O 1
ATOM 1588 N N . SER A 1 211 ? -7.563 5.810 26.402 1.00 14.44 226 SER A N 1
ATOM 1589 C CA . SER A 1 211 ? -8.986 5.595 26.088 1.00 14.31 226 SER A CA 1
ATOM 1590 C C . SER A 1 211 ? -9.180 5.659 24.570 1.00 14.29 226 SER A C 1
ATOM 1591 O O . SER A 1 211 ? -10.035 6.319 24.054 1.00 13.90 226 SER A O 1
ATOM 1594 N N . TYR A 1 212 ? -8.312 4.947 23.873 1.00 13.82 227 TYR A N 1
ATOM 1595 C CA . TYR A 1 212 ? -8.401 4.774 22.411 1.00 14.01 227 TYR A CA 1
ATOM 1596 C C . TYR A 1 212 ? -9.216 3.553 22.022 1.00 14.78 227 TYR A C 1
ATOM 1597 O O . TYR A 1 212 ? -9.590 2.694 22.835 1.00 15.71 227 TYR A O 1
ATOM 1606 N N . MET A 1 213 ? -9.600 3.496 20.739 1.00 14.69 228 MET A N 1
ATOM 1607 C CA . MET A 1 213 ? -10.392 2.399 20.217 1.00 16.74 228 MET A CA 1
ATOM 1608 C C . MET A 1 213 ? -9.537 1.183 19.935 1.00 17.15 228 MET A C 1
ATOM 1609 O O . MET A 1 213 ? -8.466 1.280 19.333 1.00 17.01 228 MET A O 1
ATOM 1614 N N . ARG A 1 214 ? -9.963 0.056 20.452 1.00 14.67 229 ARG A N 1
ATOM 1615 C CA . ARG A 1 214 ? -9.336 -1.271 20.187 1.00 16.23 229 ARG A CA 1
ATOM 1616 C C . ARG A 1 214 ? -10.347 -2.044 19.309 1.00 16.75 229 ARG A C 1
ATOM 1617 O O . ARG A 1 214 ? -11.459 -2.442 19.787 1.00 18.77 229 ARG A O 1
ATOM 1625 N N . CYS A 1 215 ? -10.069 -2.082 18.028 1.00 15.66 230 CYS A N 1
ATOM 1626 C CA . CYS A 1 215 ? -11.063 -2.590 17.072 1.00 15.60 230 CYS A CA 1
ATOM 1627 C C . CYS A 1 215 ? -11.140 -4.133 17.155 1.00 16.31 230 CYS A C 1
ATOM 1628 O O . CYS A 1 215 ? -10.142 -4.802 17.408 1.00 18.09 230 CYS A O 1
ATOM 1631 N N . ASP A 1 216 ? -12.331 -4.678 16.964 1.00 16.75 231 ASP A N 1
ATOM 1632 C CA . ASP A 1 216 ? -12.478 -6.038 16.499 1.00 18.07 231 ASP A CA 1
ATOM 1633 C C . ASP A 1 216 ? -12.583 -6.003 14.965 1.00 17.36 231 ASP A C 1
ATOM 1634 O O . ASP A 1 216 ? -12.471 -4.939 14.362 1.00 17.00 231 ASP A O 1
ATOM 1639 N N . ARG A 1 217 ? -12.698 -7.154 14.306 1.00 17.59 232 ARG A N 1
ATOM 1640 C CA . ARG A 1 217 ? -12.709 -7.169 12.879 1.00 17.68 232 ARG A CA 1
ATOM 1641 C C . ARG A 1 217 ? -13.886 -6.404 12.324 1.00 17.96 232 ARG A C 1
ATOM 1642 O O . ARG A 1 217 ? -13.811 -5.809 11.271 1.00 16.95 232 ARG A O 1
ATOM 1650 N N . LYS A 1 218 ? -15.000 -6.390 13.018 1.00 18.79 233 LYS A N 1
ATOM 1651 C CA . LYS A 1 218 ? -16.153 -5.629 12.457 1.00 20.44 233 LYS A CA 1
ATOM 1652 C C . LYS A 1 218 ? -15.960 -4.104 12.531 1.00 18.39 233 LYS A C 1
ATOM 1653 O O . LYS A 1 218 ? -16.349 -3.358 11.625 1.00 17.35 233 LYS A O 1
ATOM 1659 N N . MET A 1 219 ? -15.293 -3.617 13.589 1.00 17.05 234 MET A N 1
ATOM 1660 C CA . MET A 1 219 ? -14.911 -2.222 13.690 1.00 16.84 234 MET A CA 1
ATOM 1661 C C . MET A 1 219 ? -13.825 -1.847 12.661 1.00 14.73 234 MET A C 1
ATOM 1662 O O . MET A 1 219 ? -13.782 -0.720 12.178 1.00 14.60 234 MET A O 1
ATOM 1667 N N . GLU A 1 220 ? -12.995 -2.806 12.272 1.00 15.05 235 GLU A N 1
ATOM 1668 C CA . GLU A 1 220 ? -12.045 -2.581 11.182 1.00 14.78 235 GLU A CA 1
ATOM 1669 C C . GLU A 1 220 ? -12.754 -2.379 9.841 1.00 14.01 235 GLU A C 1
ATOM 1670 O O . GLU A 1 220 ? -12.354 -1.586 9.004 1.00 13.57 235 GLU A O 1
ATOM 1676 N N . VAL A 1 221 ? -13.843 -3.139 9.635 1.00 14.52 236 VAL A N 1
ATOM 1677 C CA . VAL A 1 221 ? -14.704 -2.848 8.548 1.00 14.05 236 VAL A CA 1
ATOM 1678 C C . VAL A 1 221 ? -15.303 -1.471 8.596 1.00 14.09 236 VAL A C 1
ATOM 1679 O O . VAL A 1 221 ? -15.314 -0.734 7.635 1.00 13.62 236 VAL A O 1
ATOM 1683 N N . ALA A 1 222 ? -15.772 -1.047 9.757 1.00 13.94 237 ALA A N 1
ATOM 1684 C CA . ALA A 1 222 ? -16.237 0.336 9.931 1.00 14.26 237 ALA A CA 1
ATOM 1685 C C . ALA A 1 222 ? -15.172 1.352 9.592 1.00 13.96 237 ALA A C 1
ATOM 1686 O O . ALA A 1 222 ? -15.479 2.329 8.924 1.00 14.35 237 ALA A O 1
ATOM 1688 N N . PHE A 1 223 ? -13.928 1.115 9.998 1.00 13.15 238 PHE A N 1
ATOM 1689 C CA . PHE A 1 223 ? -12.843 2.045 9.652 1.00 12.74 238 PHE A CA 1
ATOM 1690 C C . PHE A 1 223 ? -12.666 2.217 8.166 1.00 13.52 238 PHE A C 1
ATOM 1691 O O . PHE A 1 223 ? -12.555 3.298 7.685 1.00 13.06 238 PHE A O 1
ATOM 1699 N N . MET A 1 224 ? -12.685 1.112 7.404 1.00 13.54 239 MET A N 1
ATOM 1700 C CA . MET A 1 224 ? -12.516 1.221 5.989 1.00 13.51 239 MET A CA 1
ATOM 1701 C C . MET A 1 224 ? -13.618 1.970 5.291 1.00 13.35 239 MET A C 1
ATOM 1702 O O . MET A 1 224 ? -13.403 2.643 4.292 1.00 14.33 239 MET A O 1
ATOM 1707 N N . VAL A 1 225 ? -14.803 1.803 5.861 1.00 13.37 240 VAL A N 1
ATOM 1708 C CA . VAL A 1 225 ? -15.971 2.531 5.374 1.00 13.25 240 VAL A CA 1
ATOM 1709 C C . VAL A 1 225 ? -15.866 4.037 5.674 1.00 13.68 240 VAL A C 1
ATOM 1710 O O . VAL A 1 225 ? -16.049 4.857 4.753 1.00 14.45 240 VAL A O 1
ATOM 1714 N N . CYS A 1 226 ? -15.497 4.393 6.898 1.00 14.36 241 CYS A N 1
ATOM 1715 C CA . CYS A 1 226 ? -15.163 5.785 7.182 1.00 14.30 241 CYS A CA 1
ATOM 1716 C C . CYS A 1 226 ? -14.028 6.325 6.306 1.00 13.92 241 CYS A C 1
ATOM 1717 O O . CYS A 1 226 ? -13.989 7.555 6.040 1.0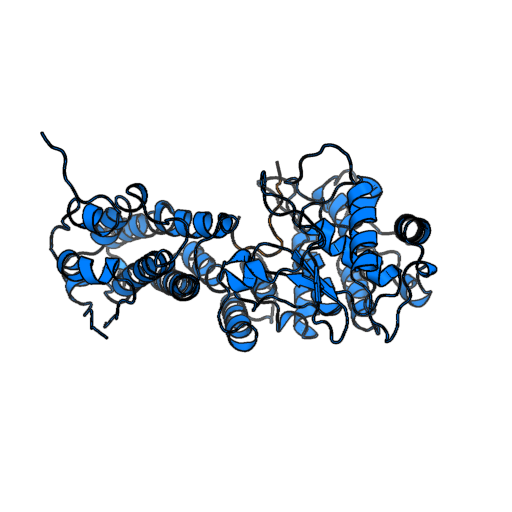0 14.90 241 CYS A O 1
ATOM 1720 N N . ALA A 1 227 ? -13.099 5.484 5.853 1.00 13.77 242 ALA A N 1
ATOM 1721 C CA . ALA A 1 227 ? -11.983 5.892 5.053 1.00 14.07 242 ALA A CA 1
ATOM 1722 C C . ALA A 1 227 ? -12.350 6.115 3.578 1.00 14.76 242 ALA A C 1
ATOM 1723 O O . ALA A 1 227 ? -11.534 6.632 2.855 1.00 15.28 242 ALA A O 1
ATOM 1725 N N . ILE A 1 228 ? -13.539 5.717 3.124 1.00 15.52 243 ILE A N 1
ATOM 1726 C CA . ILE A 1 228 ? -13.985 6.063 1.813 1.00 15.77 243 ILE A CA 1
ATOM 1727 C C . ILE A 1 228 ? -13.874 7.585 1.672 1.00 17.36 243 ILE A C 1
ATOM 1728 O O . ILE A 1 228 ? -14.251 8.317 2.587 1.00 18.67 243 ILE A O 1
ATOM 1733 N N . ASN A 1 229 ? -13.346 8.008 0.550 1.00 17.01 244 ASN A N 1
ATOM 1734 C CA . ASN A 1 229 ? -13.195 9.433 0.225 1.00 18.14 244 ASN A CA 1
ATOM 1735 C C . ASN A 1 229 ? -13.991 9.788 -1.046 1.00 19.27 244 ASN A C 1
ATOM 1736 O O . ASN A 1 229 ? -13.557 9.532 -2.167 1.00 20.99 244 ASN A O 1
ATOM 1741 N N . PRO A 1 230 ? -15.175 10.360 -0.864 1.00 19.47 245 PRO A N 1
ATOM 1742 C CA . PRO A 1 230 ? -15.955 10.720 -2.028 1.00 21.81 245 PRO A CA 1
ATOM 1743 C C . PRO A 1 230 ? -15.471 11.875 -2.845 1.00 23.34 245 PRO A C 1
ATOM 1744 O O . PRO A 1 230 ? -16.108 12.121 -3.940 1.00 25.01 245 PRO A O 1
ATOM 1748 N N . SER A 1 231 ? -14.443 12.604 -2.413 1.00 25.47 246 SER A N 1
ATOM 1749 C CA . SER A 1 231 ? -13.981 13.808 -3.128 1.00 26.70 246 SER A CA 1
ATOM 1750 C C . SER A 1 231 ? -13.422 13.456 -4.505 1.00 27.12 246 SER A C 1
ATOM 1751 O O . SER A 1 231 ? -12.472 12.718 -4.640 1.00 27.61 246 SER A O 1
ATOM 1754 N N . ILE A 1 232 ? -13.964 14.117 -5.529 1.00 27.05 247 ILE A N 1
ATOM 1755 C CA . ILE A 1 232 ? -13.454 14.058 -6.869 1.00 27.48 247 ILE A CA 1
ATOM 1756 C C . ILE A 1 232 ? -12.428 15.179 -7.019 1.00 29.57 247 ILE A C 1
ATOM 1757 O O . ILE A 1 232 ? -11.328 14.998 -7.510 1.00 31.36 247 ILE A O 1
ATOM 1762 N N . ASP A 1 233 ? -12.809 16.361 -6.553 1.00 32.07 248 ASP A N 1
ATOM 1763 C CA . ASP A 1 233 ? -11.847 17.421 -6.394 1.00 35.14 248 ASP A CA 1
ATOM 1764 C C . ASP A 1 233 ? -12.347 18.277 -5.256 1.00 38.09 248 ASP A C 1
ATOM 1765 O O . ASP A 1 233 ? -13.358 17.916 -4.610 1.00 35.40 248 ASP A O 1
ATOM 1770 N N . LEU A 1 234 ? -11.682 19.407 -5.027 1.00 40.97 249 LEU A N 1
ATOM 1771 C CA . LEU A 1 234 ? -12.062 20.296 -3.898 1.00 46.01 249 LEU A CA 1
ATOM 1772 C C . LEU A 1 234 ? -13.521 20.807 -3.859 1.00 43.15 249 LEU A C 1
ATOM 1773 O O . LEU A 1 234 ? -13.969 21.201 -2.805 1.00 46.31 249 LEU A O 1
ATOM 1778 N N . HIS A 1 235 ? -14.249 20.809 -4.978 1.00 51.45 250 HIS A N 1
ATOM 1779 C CA . HIS A 1 235 ? -15.661 21.304 -4.986 1.00 52.56 250 HIS A CA 1
ATOM 1780 C C . HIS A 1 235 ? -16.721 20.318 -5.434 1.00 49.84 250 HIS A C 1
ATOM 1781 O O . HIS A 1 235 ? -17.912 20.664 -5.467 1.00 49.38 250 HIS A O 1
ATOM 1788 N N . THR A 1 236 ? -16.326 19.081 -5.744 1.00 41.72 251 THR A N 1
ATOM 1789 C CA . THR A 1 236 ? -17.267 18.075 -6.169 1.00 39.04 251 THR A CA 1
ATOM 1790 C C . THR A 1 236 ? -17.029 16.770 -5.409 1.00 33.70 251 THR A C 1
ATOM 1791 O O . THR A 1 236 ? -15.877 16.333 -5.328 1.00 29.89 251 THR A O 1
ATOM 1795 N N . ASP A 1 237 ? -18.098 16.182 -4.890 1.00 31.65 252 ASP A N 1
ATOM 1796 C CA . ASP A 1 237 ? -18.056 14.830 -4.374 1.00 31.68 252 ASP A CA 1
ATOM 1797 C C . ASP A 1 237 ? -18.806 13.920 -5.259 1.00 29.80 252 ASP A C 1
ATOM 1798 O O . ASP A 1 237 ? -19.758 14.354 -5.910 1.00 32.58 252 ASP A O 1
ATOM 1803 N N . SER A 1 238 ? -18.411 12.639 -5.265 1.00 25.38 253 SER A N 1
ATOM 1804 C CA . SER A 1 238 ? -19.174 11.586 -5.927 1.00 24.82 253 SER A CA 1
ATOM 1805 C C . SER A 1 238 ? -20.458 11.274 -5.138 1.00 24.55 253 SER A C 1
ATOM 1806 O O . SER A 1 238 ? -20.421 10.837 -3.978 1.00 22.62 253 SER A O 1
ATOM 1809 N N . LEU A 1 239 ? -21.604 11.450 -5.777 1.00 26.14 254 LEU A N 1
ATOM 1810 C CA . LEU A 1 239 ? -22.857 11.093 -5.104 1.00 24.53 254 LEU A CA 1
ATOM 1811 C C . LEU A 1 239 ? -22.946 9.588 -4.809 1.00 23.80 254 LEU A C 1
ATOM 1812 O O . LEU A 1 239 ? -23.549 9.209 -3.841 1.00 24.92 254 LEU A O 1
ATOM 1817 N N . GLU A 1 240 ? -22.421 8.761 -5.723 1.00 23.25 255 GLU A N 1
ATOM 1818 C CA . GLU A 1 240 ? -22.437 7.305 -5.635 1.00 23.17 255 GLU A CA 1
ATOM 1819 C C . GLU A 1 240 ? -21.642 6.888 -4.394 1.00 23.07 255 GLU A C 1
ATOM 1820 O O . GLU A 1 240 ? -22.062 6.016 -3.648 1.00 23.35 255 GLU A O 1
ATOM 1826 N N . LEU A 1 241 ? -20.467 7.466 -4.232 1.00 21.60 256 LEU A N 1
ATOM 1827 C CA . LEU A 1 241 ? -19.636 7.110 -3.076 1.00 20.61 256 LEU A CA 1
ATOM 1828 C C . LEU A 1 241 ? -20.223 7.642 -1.771 1.00 21.59 256 LEU A C 1
ATOM 1829 O O . LEU A 1 241 ? -20.134 6.959 -0.706 1.00 21.23 256 LEU A O 1
ATOM 1834 N N . LEU A 1 242 ? -20.800 8.844 -1.777 1.00 21.22 257 LEU A N 1
ATOM 1835 C CA . LEU A 1 242 ? -21.523 9.313 -0.595 1.00 20.46 257 LEU A CA 1
ATOM 1836 C C . LEU A 1 242 ? -22.622 8.353 -0.236 1.00 20.55 257 LEU A C 1
ATOM 1837 O O . LEU A 1 242 ? -22.766 7.940 0.948 1.00 21.05 257 LEU A O 1
ATOM 1842 N N . GLN A 1 243 ? -23.400 7.933 -1.222 1.00 22.04 258 GLN A N 1
ATOM 1843 C CA . GLN A 1 243 ? -24.461 6.963 -1.004 1.00 24.03 258 GLN A CA 1
ATOM 1844 C C . GLN A 1 243 ? -23.959 5.636 -0.467 1.00 22.16 258 GLN A C 1
ATOM 1845 O O . GLN A 1 243 ? -24.552 5.066 0.425 1.00 22.40 258 GLN A O 1
ATOM 1851 N N . LEU A 1 244 ? -22.907 5.122 -1.058 1.00 21.73 259 LEU A N 1
ATOM 1852 C CA . LEU A 1 244 ? -22.329 3.849 -0.639 1.00 19.92 259 LEU A CA 1
ATOM 1853 C C . LEU A 1 244 ? -21.885 3.974 0.822 1.00 19.93 259 LEU A C 1
ATOM 1854 O O . LEU A 1 244 ? -22.160 3.040 1.593 1.00 19.62 259 LEU A O 1
ATOM 1859 N N . GLN A 1 245 ? -21.113 5.001 1.155 1.00 19.07 260 GLN A N 1
ATOM 1860 C CA . GLN A 1 245 ? -20.647 5.196 2.512 1.00 18.40 260 GLN A CA 1
ATOM 1861 C C . GLN A 1 245 ? -21.804 5.216 3.472 1.00 17.37 260 GLN A C 1
ATOM 1862 O O . GLN A 1 245 ? -21.762 4.564 4.508 1.00 18.05 260 GLN A O 1
ATOM 1868 N N . GLN A 1 246 ? -22.863 5.945 3.104 1.00 18.95 261 GLN A N 1
ATOM 1869 C CA . GLN A 1 246 ? -23.999 6.156 3.969 1.00 18.35 261 GLN A CA 1
ATOM 1870 C C . GLN A 1 246 ? -24.709 4.830 4.182 1.00 17.52 261 GLN A C 1
ATOM 1871 O O . GLN A 1 246 ? -24.952 4.406 5.352 1.00 18.03 261 GLN A O 1
ATOM 1877 N N . LYS A 1 247 ? -24.963 4.053 3.100 1.00 17.91 262 LYS A N 1
ATOM 1878 C CA . LYS A 1 247 ? -25.550 2.714 3.228 1.00 18.45 262 LYS A CA 1
ATOM 1879 C C . LYS A 1 247 ? -24.748 1.699 4.043 1.00 17.37 262 LYS A C 1
ATOM 1880 O O . LYS A 1 247 ? -25.292 0.916 4.856 1.00 19.54 262 LYS A O 1
ATOM 1886 N N . LEU A 1 248 ? -23.427 1.729 3.854 1.00 17.24 263 LEU A N 1
ATOM 1887 C CA . LEU A 1 248 ? -22.578 0.867 4.589 1.00 16.31 263 LEU A CA 1
ATOM 1888 C C . LEU A 1 248 ? -22.537 1.227 6.066 1.00 15.17 263 LEU A C 1
ATOM 1889 O O . LEU A 1 248 ? -22.509 0.310 6.927 1.00 14.92 263 LEU A O 1
ATOM 1894 N N . LEU A 1 249 ? -22.524 2.506 6.381 1.00 15.34 264 LEU A N 1
ATOM 1895 C CA . LEU A 1 249 ? -22.601 2.955 7.794 1.00 14.93 264 LEU A CA 1
ATOM 1896 C C . LEU A 1 249 ? -23.944 2.544 8.447 1.00 15.21 264 LEU A C 1
ATOM 1897 O O . LEU A 1 249 ? -23.934 2.069 9.579 1.00 16.25 264 LEU A O 1
ATOM 1902 N N . TRP A 1 250 ? -24.999 2.614 7.690 1.00 16.18 265 TRP A N 1
ATOM 1903 C CA . TRP A 1 250 ? -26.242 2.178 8.281 1.00 17.71 265 TRP A CA 1
ATOM 1904 C C . TRP A 1 250 ? -26.256 0.680 8.489 1.00 17.80 265 TRP A C 1
ATOM 1905 O O . TRP A 1 250 ? -26.840 0.197 9.492 1.00 18.55 265 TRP A O 1
ATOM 1916 N N . LEU A 1 251 ? -25.687 -0.091 7.566 1.00 18.25 266 LEU A N 1
ATOM 1917 C CA . LEU A 1 251 ? -25.546 -1.566 7.752 1.00 18.34 266 LEU A CA 1
ATOM 1918 C C . LEU A 1 251 ? -24.799 -1.887 9.038 1.00 18.15 266 LEU A C 1
ATOM 1919 O O . LEU A 1 251 ? -25.232 -2.696 9.840 1.00 18.66 266 LEU A O 1
ATOM 1924 N N . LEU A 1 252 ? -23.690 -1.215 9.246 1.00 16.37 267 LEU A N 1
ATOM 1925 C CA . LEU A 1 252 ? -22.832 -1.400 10.417 1.00 16.90 267 LEU A CA 1
ATOM 1926 C C . LEU A 1 252 ? -23.572 -0.971 11.658 1.00 16.80 267 LEU A C 1
ATOM 1927 O O . LEU A 1 252 ? -23.471 -1.624 12.688 1.00 19.07 267 LEU A O 1
ATOM 1932 N N . TYR A 1 253 ? -24.309 0.133 11.582 1.00 17.00 268 TYR A N 1
ATOM 1933 C CA . TYR A 1 253 ? -25.054 0.637 12.697 1.00 16.55 268 TYR A CA 1
ATOM 1934 C C . TYR A 1 253 ? -26.079 -0.401 13.161 1.00 17.52 268 TYR A C 1
ATOM 1935 O O . TYR A 1 253 ? -26.155 -0.690 14.349 1.00 18.56 268 TYR A O 1
ATOM 1944 N N . ASP A 1 254 ? -26.784 -0.989 12.196 1.00 18.66 269 ASP A N 1
ATOM 1945 C CA . ASP A 1 254 ? -27.864 -1.891 12.503 1.00 19.86 269 ASP A CA 1
ATOM 1946 C C . ASP A 1 254 ? -27.376 -3.155 13.164 1.00 21.28 269 ASP A C 1
ATOM 1947 O O . ASP A 1 254 ? -28.108 -3.771 13.962 1.00 21.84 269 ASP A O 1
ATOM 1952 N N . LEU A 1 255 ? -26.181 -3.545 12.827 1.00 19.29 270 LEU A N 1
ATOM 1953 C CA . LEU A 1 255 ? -25.517 -4.741 13.335 1.00 20.89 270 LEU A CA 1
ATOM 1954 C C . LEU A 1 255 ? -24.822 -4.528 14.644 1.00 20.64 270 LEU A C 1
ATOM 1955 O O . LEU A 1 255 ? -24.206 -5.481 15.171 1.00 23.35 270 LEU A O 1
ATOM 1960 N N . GLY A 1 256 ? -24.794 -3.289 15.126 1.00 18.74 271 GLY A N 1
ATOM 1961 C CA . GLY A 1 256 ? -24.111 -2.941 16.379 1.00 19.07 271 GLY A CA 1
ATOM 1962 C C . GLY A 1 256 ? -22.678 -2.555 16.324 1.00 18.09 271 GLY A C 1
ATOM 1963 O O . GLY A 1 256 ? -22.049 -2.345 17.387 1.00 19.31 271 GLY A O 1
ATOM 1964 N N . HIS A 1 257 ? -22.098 -2.428 15.130 1.00 17.28 272 HIS A N 1
ATOM 1965 C CA . HIS A 1 257 ? -20.675 -2.250 14.987 1.00 16.93 272 HIS A CA 1
ATOM 1966 C C . HIS A 1 257 ? -20.220 -0.835 15.042 1.00 16.08 272 HIS A C 1
ATOM 1967 O O . HIS A 1 257 ? -18.997 -0.584 14.997 1.00 16.44 272 HIS A O 1
ATOM 1974 N N . LEU A 1 258 ? -21.155 0.130 15.173 1.00 15.99 273 LEU A N 1
ATOM 1975 C CA . LEU A 1 258 ? -20.754 1.520 15.465 1.00 15.34 273 LEU A CA 1
ATOM 1976 C C . LEU A 1 258 ? -20.906 1.912 16.918 1.00 16.64 273 LEU A C 1
ATOM 1977 O O . LEU A 1 258 ? -20.601 3.017 17.303 1.00 15.78 273 LEU A O 1
ATOM 1982 N N . GLU A 1 259 ? -21.318 0.967 17.750 1.00 17.66 274 GLU A N 1
ATOM 1983 C CA . GLU A 1 259 ? -21.616 1.293 19.161 1.00 19.01 274 GLU A CA 1
ATOM 1984 C C . GLU A 1 259 ? -20.428 1.872 19.875 1.00 16.55 274 GLU A C 1
ATOM 1985 O O . GLU A 1 259 ? -20.623 2.751 20.749 1.00 16.42 274 GLU A O 1
ATOM 1991 N N . ARG A 1 260 ? -19.211 1.425 19.518 1.00 15.82 275 ARG A N 1
ATOM 1992 C CA . ARG A 1 260 ? -17.971 1.877 20.191 1.00 15.93 275 ARG A CA 1
ATOM 1993 C C . ARG A 1 260 ? -17.146 2.750 19.258 1.00 15.32 275 ARG A C 1
ATOM 1994 O O . ARG A 1 260 ? -15.937 2.889 19.432 1.00 14.90 275 ARG A O 1
ATOM 2002 N N . TYR A 1 261 ? -17.805 3.399 18.302 1.00 14.25 276 TYR A N 1
ATOM 2003 C CA . TYR A 1 261 ? -17.061 4.204 17.269 1.00 13.14 276 TYR A CA 1
ATOM 2004 C C . TYR A 1 261 ? -17.661 5.597 17.119 1.00 13.04 276 TYR A C 1
ATOM 2005 O O . TYR A 1 261 ? -18.410 5.879 16.194 1.00 13.05 276 TYR A O 1
ATOM 2014 N N . PRO A 1 262 ? -17.389 6.488 18.074 1.00 13.45 277 PRO A N 1
ATOM 2015 C CA . PRO A 1 262 ? -18.002 7.815 18.031 1.00 13.50 277 PRO A CA 1
ATOM 2016 C C . PRO A 1 262 ? -17.836 8.587 16.719 1.00 13.46 277 PRO A C 1
ATOM 2017 O O . PRO A 1 262 ? -18.786 9.184 16.246 1.00 13.99 277 PRO A O 1
ATOM 2021 N N . MET A 1 263 ? -16.649 8.597 16.133 1.00 12.90 278 MET A N 1
ATOM 2022 C CA . MET A 1 263 ? -16.398 9.367 14.934 1.00 12.88 278 MET A CA 1
ATOM 2023 C C . MET A 1 263 ? -17.245 8.887 13.763 1.00 13.30 278 MET A C 1
ATOM 2024 O O . MET A 1 263 ? -17.635 9.675 12.925 1.00 12.87 278 MET A O 1
ATOM 2029 N N . ALA A 1 264 ? -17.503 7.567 13.712 1.00 13.16 279 ALA A N 1
ATOM 2030 C CA . ALA A 1 264 ? -18.314 6.995 12.649 1.00 13.95 279 ALA A CA 1
ATOM 2031 C C . ALA A 1 264 ? -19.746 7.466 12.780 1.00 14.06 279 ALA A C 1
ATOM 2032 O O . ALA A 1 264 ? -20.424 7.733 11.792 1.00 15.29 279 ALA A O 1
ATOM 2034 N N . LEU A 1 265 ? -20.290 7.575 14.023 1.00 14.83 280 LEU A N 1
ATOM 2035 C CA . LEU A 1 265 ? -21.636 8.077 14.253 1.00 15.39 280 LEU A CA 1
ATOM 2036 C C . LEU A 1 265 ? -21.778 9.540 13.867 1.00 15.55 280 LEU A C 1
ATOM 2037 O O . LEU A 1 265 ? -22.711 9.952 13.247 1.00 14.87 280 LEU A O 1
ATOM 2042 N N . GLY A 1 266 ? -20.685 10.293 14.122 1.00 14.32 281 GLY A N 1
ATOM 2043 C CA . GLY A 1 266 ? -20.629 11.655 13.654 1.00 15.62 281 GLY A CA 1
ATOM 2044 C C . GLY A 1 266 ? -20.602 11.741 12.135 1.00 15.58 281 GLY A C 1
ATOM 2045 O O . GLY A 1 266 ? -21.324 12.537 11.538 1.00 15.82 281 GLY A O 1
ATOM 2046 N N . ASN A 1 267 ? -19.796 10.921 11.491 1.00 15.94 282 ASN A N 1
ATOM 2047 C CA . ASN A 1 267 ? -19.748 10.912 10.022 1.00 15.93 282 ASN A CA 1
ATOM 2048 C C . ASN A 1 267 ? -21.102 10.548 9.486 1.00 16.31 282 ASN A C 1
ATOM 2049 O O . ASN A 1 267 ? -21.569 11.125 8.559 1.00 14.91 282 ASN A O 1
ATOM 2054 N N . LEU A 1 268 ? -21.750 9.571 10.068 1.00 14.26 283 LEU A N 1
ATOM 2055 C CA . LEU A 1 268 ? -23.072 9.216 9.598 1.00 15.63 283 LEU A CA 1
ATOM 2056 C C . LEU A 1 268 ? -24.076 10.383 9.756 1.00 16.19 283 LEU A C 1
ATOM 2057 O O . LEU A 1 268 ? -24.952 10.601 8.858 1.00 15.81 283 LEU A O 1
ATOM 2062 N N . ALA A 1 269 ? -24.052 11.067 10.891 1.00 15.90 284 ALA A N 1
ATOM 2063 C CA . ALA A 1 269 ? -24.924 12.191 11.114 1.00 15.65 284 ALA A CA 1
ATOM 2064 C C . ALA A 1 269 ? -24.719 13.289 10.033 1.00 16.96 284 ALA A C 1
ATOM 2065 O O . ALA A 1 269 ? -25.592 13.862 9.447 1.00 17.11 284 ALA A O 1
ATOM 2067 N N . ASP A 1 270 ? -23.440 13.513 9.696 1.00 16.13 285 ASP A N 1
ATOM 2068 C CA . ASP A 1 270 ? -23.123 14.478 8.672 1.00 17.49 285 ASP A CA 1
ATOM 2069 C C . ASP A 1 270 ? -23.688 14.073 7.323 1.00 17.67 285 ASP A C 1
ATOM 2070 O O . ASP A 1 270 ? -24.207 14.923 6.589 1.00 18.64 285 ASP A O 1
ATOM 2075 N N . LEU A 1 271 ? -23.608 12.813 6.981 1.00 17.12 286 LEU A N 1
ATOM 2076 C CA . LEU A 1 271 ? -24.208 12.332 5.726 1.00 18.18 286 LEU A CA 1
ATOM 2077 C C . LEU A 1 271 ? -25.732 12.485 5.728 1.00 18.69 286 LEU A C 1
ATOM 2078 O O . LEU A 1 271 ? -26.299 12.811 4.688 1.00 20.18 286 LEU A O 1
ATOM 2083 N N . GLU A 1 272 ? -26.377 12.179 6.847 1.00 18.44 287 GLU A N 1
ATOM 2084 C CA . GLU A 1 272 ? -27.835 12.356 6.971 1.00 19.19 287 GLU A CA 1
ATOM 2085 C C . GLU A 1 272 ? -28.253 13.795 6.858 1.00 21.50 287 GLU A C 1
ATOM 2086 O O . GLU A 1 272 ? -29.316 14.063 6.293 1.00 21.29 287 GLU A O 1
ATOM 2092 N N . GLU A 1 273 ? -27.425 14.713 7.318 1.00 21.00 288 GLU A N 1
ATOM 2093 C CA . GLU A 1 273 ? -27.727 16.141 7.149 1.00 23.86 288 GLU A CA 1
ATOM 2094 C C . GLU A 1 273 ? -27.780 16.520 5.661 1.00 24.41 288 GLU A C 1
ATOM 2095 O O . GLU A 1 273 ? -28.674 17.228 5.230 1.00 26.69 288 GLU A O 1
ATOM 2101 N N . LEU A 1 274 ? -26.828 16.007 4.904 1.00 24.18 289 LEU A N 1
ATOM 2102 C CA . LEU A 1 274 ? -26.727 16.246 3.470 1.00 26.60 289 LEU A CA 1
ATOM 2103 C C . LEU A 1 274 ? -27.927 15.573 2.724 1.00 25.70 289 LEU A C 1
ATOM 2104 O O . LEU A 1 274 ? -28.571 16.176 1.834 1.00 25.78 289 LEU A O 1
ATOM 2109 N N . GLU A 1 275 ? -28.236 14.325 3.087 1.00 24.30 290 GLU A N 1
ATOM 2110 C CA . GLU A 1 275 ? -29.271 13.585 2.359 1.00 25.65 290 GLU A CA 1
ATOM 2111 C C . GLU A 1 275 ? -29.967 12.616 3.312 1.00 24.48 290 GLU A C 1
ATOM 2112 O O . GLU A 1 275 ? -29.501 11.512 3.501 1.00 22.35 290 GLU A O 1
ATOM 2118 N N . PRO A 1 276 ? -31.066 13.044 3.926 1.00 24.83 291 PRO A N 1
ATOM 2119 C CA . PRO A 1 276 ? -31.594 12.162 4.970 1.00 25.42 291 PRO A CA 1
ATOM 2120 C C . PRO A 1 276 ? -32.229 10.885 4.408 1.00 25.55 291 PRO A C 1
ATOM 2121 O O . PRO A 1 276 ? -32.814 10.901 3.323 1.00 28.18 291 PRO A O 1
ATOM 2125 N N . THR A 1 277 ? -32.053 9.797 5.134 1.00 23.14 292 THR A N 1
ATOM 2126 C CA . THR A 1 277 ? -32.596 8.493 4.785 1.00 23.57 292 THR A CA 1
ATOM 2127 C C . THR A 1 277 ? -33.973 8.406 5.510 1.00 24.67 292 THR A C 1
ATOM 2128 O O . THR A 1 277 ? -34.057 8.511 6.725 1.00 24.23 292 THR A O 1
ATOM 2132 N N . PRO A 1 278 ? -35.098 8.206 4.765 1.00 28.33 293 PRO A N 1
ATOM 2133 C CA . PRO A 1 278 ? -36.407 8.153 5.433 1.00 29.79 293 PRO A CA 1
ATOM 2134 C C . PRO A 1 278 ? -36.442 7.033 6.474 1.00 27.70 293 PRO A C 1
ATOM 2135 O O . PRO A 1 278 ? -35.804 5.974 6.285 1.00 28.75 293 PRO A O 1
ATOM 2139 N N . GLY A 1 279 ? -37.005 7.373 7.622 1.00 27.86 294 GLY A N 1
ATOM 2140 C CA . GLY A 1 279 ? -37.201 6.455 8.698 1.00 29.25 294 GLY A CA 1
ATOM 2141 C C . GLY A 1 279 ? -36.038 6.335 9.651 1.00 29.34 294 GLY A C 1
ATOM 2142 O O . GLY A 1 279 ? -36.098 5.577 10.606 1.00 33.24 294 GLY A O 1
ATOM 2143 N N . ARG A 1 280 ? -34.966 7.063 9.401 1.00 25.66 295 ARG A N 1
ATOM 2144 C CA . ARG A 1 280 ? -33.777 6.957 10.266 1.00 25.29 295 ARG A CA 1
ATOM 2145 C C . ARG A 1 280 ? -33.722 8.107 11.278 1.00 25.41 295 ARG A C 1
ATOM 2146 O O . ARG A 1 280 ? -34.334 9.127 11.108 1.00 25.54 295 ARG A O 1
ATOM 2154 N N . PRO A 1 281 ? -32.908 7.966 12.337 1.00 24.73 296 PRO A N 1
ATOM 2155 C CA . PRO A 1 281 ? -32.709 9.022 13.317 1.00 25.93 296 PRO A CA 1
ATOM 2156 C C . PRO A 1 281 ? -32.195 10.295 12.680 1.00 23.88 296 PRO A C 1
ATOM 2157 O O . PRO A 1 281 ? -31.426 10.197 11.704 1.00 23.12 296 PRO A O 1
ATOM 2161 N N . ASP A 1 282 ? -32.565 11.435 13.249 1.00 24.43 297 ASP A N 1
ATOM 2162 C CA . ASP A 1 282 ? -32.110 12.731 12.761 1.00 25.86 297 ASP A CA 1
ATOM 2163 C C . ASP A 1 282 ? -30.604 12.874 13.059 1.00 21.29 297 ASP A C 1
ATOM 2164 O O . ASP A 1 282 ? -30.089 12.193 13.981 1.00 22.18 297 ASP A O 1
ATOM 2169 N N . PRO A 1 283 ? -29.926 13.751 12.321 1.00 21.93 298 PRO A N 1
ATOM 2170 C CA . PRO A 1 283 ? -28.552 14.071 12.661 1.00 20.07 298 PRO A CA 1
ATOM 2171 C C . PRO A 1 283 ? -28.307 14.347 14.120 1.00 19.66 298 PRO A C 1
ATOM 2172 O O . PRO A 1 283 ? -27.343 13.805 14.694 1.00 18.69 298 PRO A O 1
ATOM 2176 N N . LEU A 1 284 ? -29.090 15.212 14.744 1.00 20.91 299 LEU A N 1
ATOM 2177 C CA . LEU A 1 284 ? -28.843 15.495 16.157 1.00 20.29 299 LEU A CA 1
ATOM 2178 C C . LEU A 1 284 ? -28.857 14.267 17.002 1.00 18.41 299 LEU A C 1
ATOM 2179 O O . LEU A 1 284 ? -28.106 14.143 17.930 1.00 18.83 299 LEU A O 1
ATOM 2184 N N . THR A 1 285 ? -29.822 13.372 16.815 1.00 19.97 300 THR A N 1
ATOM 2185 C CA . THR A 1 285 ? -29.861 12.081 17.529 1.00 20.02 300 THR A CA 1
ATOM 2186 C C . THR A 1 285 ? -28.514 11.300 17.409 1.00 19.22 300 THR A C 1
ATOM 2187 O O . THR A 1 285 ? -27.993 10.774 18.381 1.00 19.05 300 THR A O 1
ATOM 2191 N N . LEU A 1 286 ? -27.982 11.277 16.205 1.00 16.90 301 LEU A N 1
ATOM 2192 C CA . LEU A 1 286 ? -26.761 10.573 15.895 1.00 18.13 301 LEU A CA 1
ATOM 2193 C C . LEU A 1 286 ? -25.595 11.288 16.543 1.00 16.49 301 LEU A C 1
ATOM 2194 O O . LEU A 1 286 ? -24.691 10.601 17.072 1.00 15.82 301 LEU A O 1
ATOM 2199 N N . TYR A 1 287 ? -25.489 12.631 16.483 1.00 16.61 302 TYR A N 1
ATOM 2200 C CA . TYR A 1 287 ? -24.419 13.305 17.214 1.00 15.22 302 TYR A CA 1
ATOM 2201 C C . TYR A 1 287 ? -24.476 13.003 18.672 1.00 15.00 302 TYR A C 1
ATOM 2202 O O . TYR A 1 287 ? -23.458 12.726 19.312 1.00 16.02 302 TYR A O 1
ATOM 2211 N N . HIS A 1 288 ? -25.676 13.016 19.250 1.00 16.18 303 HIS A N 1
ATOM 2212 C CA . HIS A 1 288 ? -25.749 12.680 20.677 1.00 16.18 303 HIS A CA 1
ATOM 2213 C C . HIS A 1 288 ? -25.422 11.205 20.984 1.00 16.23 303 HIS A C 1
ATOM 2214 O O . HIS A 1 288 ? -24.875 10.886 22.051 1.00 18.08 303 HIS A O 1
ATOM 2221 N N . LYS A 1 289 ? -25.755 10.281 20.059 1.00 17.62 304 LYS A N 1
ATOM 2222 C CA . LYS A 1 289 ? -25.282 8.916 20.195 1.00 18.11 304 LYS A CA 1
ATOM 2223 C C . LYS A 1 289 ? -23.763 8.764 20.202 1.00 16.97 304 LYS A C 1
ATOM 2224 O O . LYS A 1 289 ? -23.171 8.008 20.964 1.00 17.49 304 LYS A O 1
ATOM 2230 N N . GLY A 1 290 ? -23.104 9.543 19.337 1.00 15.68 305 GLY A N 1
ATOM 2231 C CA . GLY A 1 290 ? -21.663 9.575 19.350 1.00 15.92 305 GLY A CA 1
ATOM 2232 C C . GLY A 1 290 ? -21.052 10.029 20.651 1.00 14.46 305 GLY A C 1
ATOM 2233 O O . GLY A 1 290 ? -20.041 9.487 21.154 1.00 14.91 305 GLY A O 1
ATOM 2234 N N . ILE A 1 291 ? -21.632 11.127 21.214 1.00 14.68 306 ILE A N 1
ATOM 2235 C CA . ILE A 1 291 ? -21.155 11.634 22.493 1.00 14.83 306 ILE A CA 1
ATOM 2236 C C . ILE A 1 291 ? -21.422 10.544 23.589 1.00 14.58 306 ILE A C 1
ATOM 2237 O O . ILE A 1 291 ? -20.617 10.293 24.467 1.00 16.07 306 ILE A O 1
ATOM 2242 N N . ALA A 1 292 ? -22.590 9.905 23.562 1.00 16.10 307 ALA A N 1
ATOM 2243 C CA . ALA A 1 292 ? -22.897 8.853 24.518 1.00 16.58 307 ALA A CA 1
ATOM 2244 C C . ALA A 1 292 ? -21.949 7.657 24.409 1.00 16.07 307 ALA A C 1
ATOM 2245 O O . ALA A 1 292 ? -21.508 7.079 25.429 1.00 18.32 307 ALA A O 1
ATOM 2247 N N . SER A 1 293 ? -21.538 7.335 23.206 1.00 16.01 308 SER A N 1
ATOM 2248 C CA . SER A 1 293 ? -20.563 6.265 22.984 1.00 15.70 308 SER A CA 1
ATOM 2249 C C . SER A 1 293 ? -19.208 6.622 23.596 1.00 14.49 308 SER A C 1
ATOM 2250 O O . SER A 1 293 ? -18.629 5.843 24.357 1.00 15.93 308 SER A O 1
ATOM 2253 N N . ALA A 1 294 ? -18.786 7.912 23.444 1.00 13.67 309 ALA A N 1
ATOM 2254 C CA . ALA A 1 294 ? -17.529 8.321 24.053 1.00 13.81 309 ALA A CA 1
ATOM 2255 C C . ALA A 1 294 ? -17.606 8.295 25.556 1.00 14.64 309 ALA A C 1
ATOM 2256 O O . ALA A 1 294 ? -16.671 7.923 26.259 1.00 14.50 309 ALA A O 1
ATOM 2258 N N . LYS A 1 295 ? -18.759 8.685 26.139 1.00 15.53 310 LYS A N 1
ATOM 2259 C CA . LYS A 1 295 ? -18.908 8.688 27.596 1.00 16.49 310 LYS A CA 1
ATOM 2260 C C . LYS A 1 295 ? -18.950 7.250 28.152 1.00 16.36 310 LYS A C 1
ATOM 2261 O O . LYS A 1 295 ? -18.379 6.990 29.198 1.00 18.69 310 LYS A O 1
ATOM 2267 N N . THR A 1 296 ? -19.603 6.357 27.424 1.00 16.76 311 THR A N 1
ATOM 2268 C CA . THR A 1 296 ? -19.807 4.956 27.832 1.00 17.40 311 THR A CA 1
ATOM 2269 C C . THR A 1 296 ? -18.554 4.118 27.732 1.00 17.88 311 THR A C 1
ATOM 2270 O O . THR A 1 296 ? -18.200 3.422 28.669 1.00 17.73 311 THR A O 1
ATOM 2274 N N . TYR A 1 297 ? -17.837 4.260 26.619 1.00 16.23 312 TYR A N 1
ATOM 2275 C CA . TYR A 1 297 ? -16.702 3.419 26.338 1.00 15.64 312 TYR A CA 1
ATOM 2276 C C . TYR A 1 297 ? -15.335 4.007 26.529 1.00 16.27 312 TYR A C 1
ATOM 2277 O O . TYR A 1 297 ? -14.409 3.235 26.619 1.00 17.81 312 TYR A O 1
ATOM 2286 N N . TYR A 1 298 ? -15.228 5.334 26.478 1.00 15.28 313 TYR A N 1
ATOM 2287 C CA . TYR A 1 298 ? -13.950 5.957 26.456 1.00 14.21 313 TYR A CA 1
ATOM 2288 C C . TYR A 1 298 ? -13.789 7.034 27.502 1.00 14.73 313 TYR A C 1
ATOM 2289 O O . TYR A 1 298 ? -13.043 8.005 27.294 1.00 14.16 313 TYR A O 1
ATOM 2298 N N . ARG A 1 299 ? -14.517 6.944 28.606 1.00 14.90 314 ARG A N 1
ATOM 2299 C CA . ARG A 1 299 ? -14.344 7.822 29.759 1.00 15.29 314 ARG A CA 1
ATOM 2300 C C . ARG A 1 299 ? -14.632 9.266 29.451 1.00 15.15 314 ARG A C 1
ATOM 2301 O O . ARG A 1 299 ? -14.144 10.148 30.156 1.00 16.40 314 ARG A O 1
ATOM 2309 N N . ASP A 1 300 ? -15.376 9.542 28.370 1.00 14.33 315 ASP A N 1
ATOM 2310 C CA . ASP A 1 300 ? -15.612 10.919 27.924 1.00 14.94 315 ASP A CA 1
ATOM 2311 C C . ASP A 1 300 ? -14.292 11.634 27.672 1.00 14.36 315 ASP A C 1
ATOM 2312 O O . ASP A 1 300 ? -14.146 12.856 28.020 1.00 14.94 315 ASP A O 1
ATOM 2317 N N . GLU A 1 301 ? -13.330 10.963 27.030 1.00 13.51 316 GLU A N 1
ATOM 2318 C CA . GLU A 1 301 ? -12.037 11.516 26.832 1.00 14.31 316 GLU A CA 1
ATOM 2319 C C . GLU A 1 301 ? -11.790 11.929 25.358 1.00 12.59 316 GLU A C 1
ATOM 2320 O O . GLU A 1 301 ? -10.683 12.261 24.938 1.00 13.06 316 GLU A O 1
ATOM 2326 N N . HIS A 1 302 ? -12.836 11.873 24.524 1.00 12.67 317 HIS A N 1
ATOM 2327 C CA . HIS A 1 302 ? -12.714 12.214 23.084 1.00 12.04 317 HIS A CA 1
ATOM 2328 C C . HIS A 1 302 ? -13.210 13.600 22.791 1.00 12.69 317 HIS A C 1
ATOM 2329 O O . HIS A 1 302 ? -14.160 14.091 23.402 1.00 12.57 317 HIS A O 1
ATOM 2336 N N . ILE A 1 303 ? -12.523 14.302 21.903 1.00 12.41 318 ILE A N 1
ATOM 2337 C CA . ILE A 1 303 ? -12.890 15.670 21.528 1.00 12.71 318 ILE A CA 1
ATOM 2338 C C . ILE A 1 303 ? -13.872 15.748 20.365 1.00 12.29 318 ILE A C 1
ATOM 2339 O O . ILE A 1 303 ? -14.784 16.603 20.348 1.00 13.26 318 ILE A O 1
ATOM 2344 N N . TYR A 1 304 ? -13.667 14.920 19.343 1.00 11.88 319 TYR A N 1
ATOM 2345 C CA . TYR A 1 304 ? -14.454 15.052 18.144 1.00 12.97 319 TYR A CA 1
ATOM 2346 C C . TYR A 1 304 ? -15.956 14.822 18.286 1.00 13.47 319 TYR A C 1
ATOM 2347 O O . TYR A 1 304 ? -16.680 15.435 17.539 1.00 14.21 319 TYR A O 1
ATOM 2356 N N . PRO A 1 305 ? -16.450 14.033 19.272 1.00 14.08 320 PRO A N 1
ATOM 2357 C CA . PRO A 1 305 ? -17.925 13.920 19.352 1.00 14.35 320 PRO A CA 1
ATOM 2358 C C . PRO A 1 305 ? -18.586 15.321 19.546 1.00 13.06 320 PRO A C 1
ATOM 2359 O O . PRO A 1 305 ? -19.641 15.616 18.969 1.00 13.95 320 PRO A O 1
ATOM 2363 N N . TYR A 1 306 ? -18.002 16.148 20.382 1.00 12.71 321 TYR A N 1
ATOM 2364 C CA . TYR A 1 306 ? -18.501 17.486 20.618 1.00 13.55 321 TYR A CA 1
ATOM 2365 C C . TYR A 1 306 ? -18.212 18.427 19.446 1.00 13.97 321 TYR A C 1
ATOM 2366 O O . TYR A 1 306 ? -18.982 19.306 19.173 1.00 14.39 321 TYR A O 1
ATOM 2375 N N . MET A 1 307 ? -17.050 18.299 18.815 1.00 13.62 322 MET A N 1
ATOM 2376 C CA A MET A 1 307 ? -16.793 19.091 17.608 0.50 13.67 322 MET A CA 1
ATOM 2377 C CA B MET A 1 307 ? -16.793 19.108 17.624 0.50 13.90 322 MET A CA 1
ATOM 2378 C C . MET A 1 307 ? -17.771 18.831 16.491 1.00 13.58 322 MET A C 1
ATOM 2379 O O . MET A 1 307 ? -18.193 19.743 15.804 1.00 13.38 322 MET A O 1
ATOM 2388 N N . TYR A 1 308 ? -18.094 17.542 16.283 1.00 12.89 323 TYR A N 1
ATOM 2389 C CA . TYR A 1 308 ? -19.134 17.159 15.321 1.00 13.36 323 TYR A CA 1
ATOM 2390 C C . TYR A 1 308 ? -20.436 17.885 15.632 1.00 13.90 323 TYR A C 1
ATOM 2391 O O . TYR A 1 308 ? -21.080 18.491 14.743 1.00 14.41 323 TYR A O 1
ATOM 2400 N N . LEU A 1 309 ? -20.859 17.799 16.888 1.00 13.73 324 LEU A N 1
ATOM 2401 C CA . LEU A 1 309 ? -22.081 18.468 17.312 1.00 13.89 324 LEU A CA 1
ATOM 2402 C C . LEU A 1 309 ? -22.042 19.986 17.131 1.00 14.22 324 LEU A C 1
ATOM 2403 O O . LEU A 1 309 ? -22.971 20.614 16.570 1.00 15.07 324 LEU A O 1
ATOM 2408 N N . ALA A 1 310 ? -20.925 20.584 17.592 1.00 13.62 325 ALA A N 1
ATOM 2409 C CA . ALA A 1 310 ? -20.764 22.013 17.484 1.00 14.83 325 ALA A CA 1
ATOM 2410 C C . ALA A 1 310 ? -20.840 22.475 16.002 1.00 15.83 325 ALA A C 1
ATOM 2411 O O . ALA A 1 310 ? -21.487 23.493 15.686 1.00 16.85 325 ALA A O 1
ATOM 2413 N N . GLY A 1 311 ? -20.208 21.736 15.110 1.00 15.69 326 GLY A N 1
ATOM 2414 C CA . GLY A 1 311 ? -20.235 22.086 13.691 1.00 15.42 326 GLY A CA 1
ATOM 2415 C C . GLY A 1 311 ? -21.602 22.060 13.103 1.00 16.63 326 GLY A C 1
ATOM 2416 O O . GLY A 1 311 ? -21.965 22.931 12.360 1.00 16.96 326 GLY A O 1
ATOM 2417 N N . TYR A 1 312 ? -22.386 21.077 13.486 1.00 16.08 327 TYR A N 1
ATOM 2418 C CA . TYR A 1 312 ? -23.779 21.027 13.015 1.00 17.51 327 TYR A CA 1
ATOM 2419 C C . TYR A 1 312 ? -24.549 22.273 13.460 1.00 17.72 327 TYR A C 1
ATOM 2420 O O . TYR A 1 312 ? -25.197 22.978 12.650 1.00 18.84 327 TYR A O 1
ATOM 2429 N N . HIS A 1 313 ? -24.379 22.647 14.728 1.00 16.98 328 HIS A N 1
ATOM 2430 C CA . HIS A 1 313 ? -25.070 23.825 15.234 1.00 16.75 328 HIS A CA 1
ATOM 2431 C C . HIS A 1 313 ? -24.575 25.067 14.574 1.00 18.23 328 HIS A C 1
ATOM 2432 O O . HIS A 1 313 ? -25.352 25.991 14.295 1.00 19.71 328 HIS A O 1
ATOM 2439 N N . CYS A 1 314 ? -23.284 25.131 14.336 1.00 18.86 329 CYS A N 1
ATOM 2440 C CA . CYS A 1 314 ? -22.679 26.309 13.679 1.00 20.44 329 CYS A CA 1
ATOM 2441 C C . CYS A 1 314 ? -23.248 26.474 12.259 1.00 21.45 329 CYS A C 1
ATOM 2442 O O . CYS A 1 314 ? -23.701 27.561 11.854 1.00 22.77 329 CYS A O 1
ATOM 2445 N N . ARG A 1 315 ? -23.292 25.386 11.512 1.00 21.63 330 ARG A N 1
ATOM 2446 C CA . ARG A 1 315 ? -23.817 25.434 10.125 1.00 22.41 330 ARG A CA 1
ATOM 2447 C C . ARG A 1 315 ? -25.275 25.854 10.084 1.00 24.10 330 ARG A C 1
ATOM 2448 O O . ARG A 1 315 ? -25.780 26.451 9.093 1.00 26.62 330 ARG A O 1
ATOM 2456 N N . ASN A 1 316 ? -26.001 25.499 11.129 1.00 23.17 331 ASN A N 1
ATOM 2457 C CA . ASN A 1 316 ? -27.376 25.826 11.220 1.00 25.33 331 ASN A CA 1
ATOM 2458 C C . ASN A 1 316 ? -27.632 27.120 11.965 1.00 28.59 331 ASN A C 1
ATOM 2459 O O . ASN A 1 316 ? -28.806 27.489 12.208 1.00 30.57 331 ASN A O 1
ATOM 2464 N N . ARG A 1 317 ? -26.553 27.837 12.268 1.00 29.75 332 ARG A N 1
ATOM 2465 C CA . ARG A 1 317 ? -26.607 29.160 12.955 1.00 30.59 332 ARG A CA 1
ATOM 2466 C C . ARG A 1 317 ? -27.359 29.116 14.285 1.00 29.57 332 ARG A C 1
ATOM 2467 O O . ARG A 1 317 ? -28.049 30.087 14.678 1.00 30.82 332 ARG A O 1
ATOM 2475 N N . ASN A 1 318 ? -27.177 27.998 15.000 1.00 25.05 333 ASN A N 1
ATOM 2476 C CA A ASN A 1 318 ? -27.708 27.733 16.309 0.50 24.43 333 ASN A CA 1
ATOM 2477 C CA B ASN A 1 318 ? -27.678 27.894 16.337 0.50 24.52 333 ASN A CA 1
ATOM 2478 C C . ASN A 1 318 ? -26.593 28.259 17.264 1.00 23.32 333 ASN A C 1
ATOM 2479 O O . ASN A 1 318 ? -25.860 27.400 17.770 1.00 22.45 333 ASN A O 1
ATOM 2488 N N . VAL A 1 319 ? -26.436 29.563 17.493 1.00 22.80 334 VAL A N 1
ATOM 2489 C CA . VAL A 1 319 ? -25.290 30.081 18.241 1.00 22.01 334 VAL A CA 1
ATOM 2490 C C . VAL A 1 319 ? -25.185 29.523 19.657 1.00 19.39 334 VAL A C 1
ATOM 2491 O O . VAL A 1 319 ? -24.075 29.091 20.109 1.00 19.07 334 VAL A O 1
ATOM 2495 N N . ARG A 1 320 ? -26.302 29.578 20.400 1.00 20.99 335 ARG A N 1
ATOM 2496 C CA . ARG A 1 320 ? -26.321 29.014 21.731 1.00 19.29 335 ARG A CA 1
ATOM 2497 C C . ARG A 1 320 ? -25.790 27.565 21.850 1.00 17.31 335 ARG A C 1
ATOM 2498 O O . ARG A 1 320 ? -24.884 27.252 22.658 1.00 17.08 335 ARG A O 1
ATOM 2506 N N . GLU A 1 321 ? -26.331 26.714 21.012 1.00 18.42 336 GLU A N 1
ATOM 2507 C CA . GLU A 1 321 ? -26.014 25.309 21.088 1.00 18.91 336 GLU A CA 1
ATOM 2508 C C . GLU A 1 321 ? -24.596 25.048 20.537 1.00 16.24 336 GLU A C 1
ATOM 2509 O O . GLU A 1 321 ? -23.948 24.110 21.027 1.00 15.83 336 GLU A O 1
ATOM 2515 N N . ALA A 1 322 ? -24.103 25.818 19.562 1.00 15.22 337 ALA A N 1
ATOM 2516 C CA . ALA A 1 322 ? -22.722 25.704 19.117 1.00 14.45 337 ALA A CA 1
ATOM 2517 C C . ALA A 1 322 ? -21.808 26.044 20.218 1.00 13.98 337 ALA A C 1
ATOM 2518 O O . ALA A 1 322 ? -20.834 25.325 20.409 1.00 14.08 337 ALA A O 1
ATOM 2520 N N . LEU A 1 323 ? -22.013 27.205 20.870 1.00 14.17 338 LEU A N 1
ATOM 2521 C CA . LEU A 1 323 ? -21.165 27.614 21.963 1.00 13.78 338 LEU A CA 1
ATOM 2522 C C . LEU A 1 323 ? -21.163 26.541 23.078 1.00 13.59 338 LEU A C 1
ATOM 2523 O O . LEU A 1 323 ? -20.142 26.291 23.670 1.00 15.24 338 LEU A O 1
ATOM 2528 N N . GLN A 1 324 ? -22.339 26.035 23.409 1.00 14.02 339 GLN A N 1
ATOM 2529 C CA . GLN A 1 324 ? -22.432 24.986 24.439 1.00 15.68 339 GLN A CA 1
ATOM 2530 C C . GLN A 1 324 ? -21.535 23.784 24.078 1.00 15.29 339 GLN A C 1
ATOM 2531 O O . GLN A 1 324 ? -20.765 23.245 24.908 1.00 16.30 339 GLN A O 1
ATOM 2537 N N . ALA A 1 325 ? -21.639 23.338 22.830 1.00 15.11 340 ALA A N 1
ATOM 2538 C CA . ALA A 1 325 ? -20.879 22.199 22.389 1.00 14.89 340 ALA A CA 1
ATOM 2539 C C . ALA A 1 325 ? -19.369 22.453 22.326 1.00 13.72 340 ALA A C 1
ATOM 2540 O O . ALA A 1 325 ? -18.561 21.578 22.691 1.00 13.11 340 ALA A O 1
ATOM 2542 N N . TRP A 1 326 ? -18.981 23.668 21.912 1.00 13.89 341 TRP A N 1
ATOM 2543 C CA . TRP A 1 326 ? -17.526 23.983 21.992 1.00 13.52 341 TRP A CA 1
ATOM 2544 C C . TRP A 1 326 ? -17.062 24.110 23.401 1.00 13.09 341 TRP A C 1
ATOM 2545 O O . TRP A 1 326 ? -15.957 23.689 23.746 1.00 13.87 341 TRP A O 1
ATOM 2556 N N . ALA A 1 327 ? -17.883 24.634 24.308 1.00 13.32 342 ALA A N 1
ATOM 2557 C CA . ALA A 1 327 ? -17.572 24.604 25.749 1.00 14.33 342 ALA A CA 1
ATOM 2558 C C . ALA A 1 327 ? -17.335 23.194 26.222 1.00 14.39 342 ALA A C 1
ATOM 2559 O O . ALA A 1 327 ? -16.382 22.933 26.956 1.00 13.90 342 ALA A O 1
ATOM 2561 N N . ASP A 1 328 ? -18.172 22.275 25.814 1.00 15.01 343 ASP A N 1
ATOM 2562 C CA . ASP A 1 328 ? -17.997 20.878 26.175 1.00 15.73 343 ASP A CA 1
ATOM 2563 C C . ASP A 1 328 ? -16.743 20.278 25.571 1.00 14.86 343 ASP A C 1
ATOM 2564 O O . ASP A 1 328 ? -16.092 19.446 26.225 1.00 16.47 343 ASP A O 1
ATOM 2569 N N . THR A 1 329 ? -16.338 20.692 24.377 1.00 14.14 344 THR A N 1
ATOM 2570 C CA . THR A 1 329 ? -15.073 20.295 23.766 1.00 14.79 344 THR A CA 1
ATOM 2571 C C . THR A 1 329 ? -13.916 20.668 24.666 1.00 13.43 344 THR A C 1
ATOM 2572 O O . THR A 1 329 ? -12.966 19.894 24.947 1.00 13.92 344 THR A O 1
ATOM 2576 N N . ALA A 1 330 ? -13.966 21.929 25.144 1.00 13.65 345 ALA A N 1
ATOM 2577 C CA . ALA A 1 330 ? -12.912 22.423 26.006 1.00 13.44 345 ALA A CA 1
ATOM 2578 C C . ALA A 1 330 ? -12.864 21.800 27.385 1.00 13.34 345 ALA A C 1
ATOM 2579 O O . ALA A 1 330 ? -11.805 21.591 27.961 1.00 14.44 345 ALA A O 1
ATOM 2581 N N . THR A 1 331 ? -14.016 21.342 27.836 1.00 14.63 346 THR A N 1
ATOM 2582 C CA . THR A 1 331 ? -14.076 20.664 29.154 1.00 15.37 346 THR A CA 1
ATOM 2583 C C . THR A 1 331 ? -13.416 19.278 29.070 1.00 15.49 346 THR A C 1
ATOM 2584 O O . THR A 1 331 ? -12.879 18.742 30.053 1.00 16.45 346 THR A O 1
ATOM 2588 N N . VAL A 1 332 ? -13.395 18.670 27.858 1.00 15.04 347 VAL A N 1
ATOM 2589 C CA . VAL A 1 332 ? -12.626 17.461 27.656 1.00 14.39 347 VAL A CA 1
ATOM 2590 C C . VAL A 1 332 ? -11.130 17.739 27.563 1.00 13.76 347 VAL A C 1
ATOM 2591 O O . VAL A 1 332 ? -10.301 17.068 28.235 1.00 14.60 347 VAL A O 1
ATOM 2595 N N . ILE A 1 333 ? -10.699 18.720 26.757 1.00 12.83 348 ILE A N 1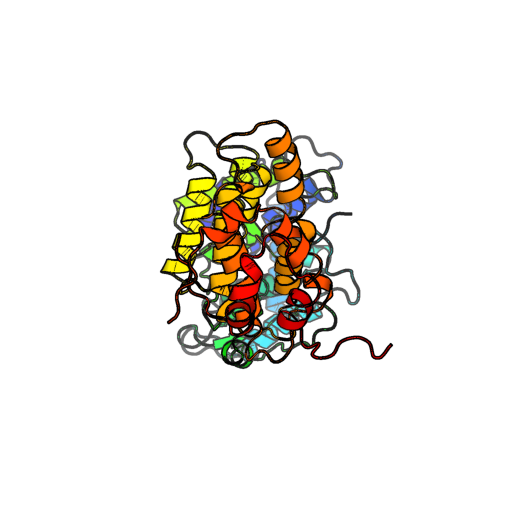
ATOM 2596 C CA . ILE A 1 333 ? -9.316 18.922 26.538 1.00 12.92 348 ILE A CA 1
ATOM 2597 C C . ILE A 1 333 ? -8.566 19.390 27.804 1.00 13.08 348 ILE A C 1
ATOM 2598 O O . ILE A 1 333 ? -7.367 19.173 27.913 1.00 15.10 348 ILE A O 1
ATOM 2603 N N . GLN A 1 334 ? -9.304 19.974 28.743 1.00 13.86 349 GLN A N 1
ATOM 2604 C CA . GLN A 1 334 ? -8.662 20.576 29.932 1.00 14.37 349 GLN A CA 1
ATOM 2605 C C . GLN A 1 334 ? -7.854 19.593 30.721 1.00 15.58 349 GLN A C 1
ATOM 2606 O O . GLN A 1 334 ? -6.887 19.957 31.405 1.00 15.65 349 GLN A O 1
ATOM 2612 N N . ASP A 1 335 ? -8.214 18.305 30.633 1.00 15.10 350 ASP A N 1
ATOM 2613 C CA . ASP A 1 335 ? -7.558 17.281 31.384 1.00 16.66 350 ASP A CA 1
ATOM 2614 C C . ASP A 1 335 ? -6.487 16.560 30.603 1.00 16.26 350 ASP A C 1
ATOM 2615 O O . ASP A 1 335 ? -5.990 15.503 31.053 1.00 19.84 350 ASP A O 1
ATOM 2620 N N . TYR A 1 336 ? -6.045 17.131 29.504 1.00 13.96 351 TYR A N 1
ATOM 2621 C CA . TYR A 1 336 ? -4.905 16.652 28.735 1.00 14.09 351 TYR A CA 1
ATOM 2622 C C . TYR A 1 336 ? -3.711 17.552 28.904 1.00 15.56 351 TYR A C 1
ATOM 2623 O O . TYR A 1 336 ? -3.866 18.682 29.395 1.00 15.42 351 TYR A O 1
ATOM 2632 N N . ASN A 1 337 ? -2.544 17.095 28.551 1.00 16.26 352 ASN A N 1
ATOM 2633 C CA . ASN A 1 337 ? -1.347 17.920 28.381 1.00 18.05 352 ASN A CA 1
ATOM 2634 C C . ASN A 1 337 ? -1.104 18.112 26.937 1.00 18.44 352 ASN A C 1
ATOM 2635 O O . ASN A 1 337 ? -1.206 17.144 26.155 1.00 17.85 352 ASN A O 1
ATOM 2640 N N . TYR A 1 338 ? -0.839 19.355 26.495 1.00 16.17 353 TYR A N 1
ATOM 2641 C CA . TYR A 1 338 ? -0.549 19.650 25.096 1.00 16.49 353 TYR A CA 1
ATOM 2642 C C . TYR A 1 338 ? 0.864 19.249 24.746 1.00 18.86 353 TYR A C 1
ATOM 2643 O O . TYR A 1 338 ? 1.819 19.787 25.252 1.00 19.14 353 TYR A O 1
ATOM 2652 N N . CYS A 1 339 ? 1.007 18.216 23.922 1.00 17.19 354 CYS A N 1
ATOM 2653 C CA . CYS A 1 339 ? 2.295 17.620 23.585 1.00 18.28 354 CYS A CA 1
ATOM 2654 C C . CYS A 1 339 ? 2.616 17.785 22.094 1.00 20.57 354 CYS A C 1
ATOM 2655 O O . CYS A 1 339 ? 1.758 18.156 21.266 1.00 19.18 354 CYS A O 1
ATOM 2658 N N . ARG A 1 340 ? 3.863 17.454 21.783 1.00 23.30 355 ARG A N 1
ATOM 2659 C CA . ARG A 1 340 ? 4.472 17.669 20.481 1.00 25.53 355 ARG A CA 1
ATOM 2660 C C . ARG A 1 340 ? 3.781 17.199 19.191 1.00 27.97 355 ARG A C 1
ATOM 2661 O O . ARG A 1 340 ? 4.066 17.691 18.151 1.00 36.44 355 ARG A O 1
ATOM 2663 N N . GLU A 1 341 ? 2.996 16.194 19.242 1.00 25.62 356 GLU A N 1
ATOM 2664 C CA . GLU A 1 341 ? 2.372 15.645 18.055 1.00 22.23 356 GLU A CA 1
ATOM 2665 C C . GLU A 1 341 ? 0.862 15.826 18.174 1.00 18.17 356 GLU A C 1
ATOM 2666 O O . GLU A 1 341 ? 0.084 15.203 17.418 1.00 16.59 356 GLU A O 1
ATOM 2672 N N . ASP A 1 342 ? 0.412 16.733 19.033 1.00 15.54 357 ASP A N 1
ATOM 2673 C CA . ASP A 1 342 ? -1.040 17.037 19.175 1.00 14.87 357 ASP A CA 1
ATOM 2674 C C . ASP A 1 342 ? -1.434 18.263 18.339 1.00 14.70 357 ASP A C 1
ATOM 2675 O O . ASP A 1 342 ? -2.506 18.817 18.521 1.00 13.59 357 ASP A O 1
ATOM 2680 N N . GLU A 1 343 ? -0.613 18.672 17.381 1.00 15.37 358 GLU A N 1
ATOM 2681 C CA . GLU A 1 343 ? -0.912 19.921 16.683 1.00 16.78 358 GLU A CA 1
ATOM 2682 C C . GLU A 1 343 ? -2.225 19.942 15.938 1.00 14.85 358 GLU A C 1
ATOM 2683 O O . GLU A 1 343 ? -2.770 21.008 15.761 1.00 14.43 358 GLU A O 1
ATOM 2689 N N . GLU A 1 344 ? -2.768 18.836 15.507 1.00 14.20 359 GLU A N 1
ATOM 2690 C CA . GLU A 1 344 ? -4.008 18.927 14.791 1.00 14.30 359 GLU A CA 1
ATOM 2691 C C . GLU A 1 344 ? -5.140 19.451 15.695 1.00 14.18 359 GLU A C 1
ATOM 2692 O O . GLU A 1 344 ? -6.024 20.170 15.231 1.00 14.93 359 GLU A O 1
ATOM 2698 N N . ILE A 1 345 ? -5.145 19.035 16.964 1.00 13.09 360 ILE A N 1
ATOM 2699 C CA . ILE A 1 345 ? -6.211 19.500 17.822 1.00 13.17 360 ILE A CA 1
ATOM 2700 C C . ILE A 1 345 ? -5.986 20.958 18.243 1.00 13.94 360 ILE A C 1
ATOM 2701 O O . ILE A 1 345 ? -6.965 21.665 18.459 1.00 13.24 360 ILE A O 1
ATOM 2706 N N . TYR A 1 346 ? -4.754 21.377 18.367 1.00 12.83 361 TYR A N 1
ATOM 2707 C CA . TYR A 1 346 ? -4.415 22.810 18.597 1.00 12.75 361 TYR A CA 1
ATOM 2708 C C . TYR A 1 346 ? -5.007 23.575 17.420 1.00 12.50 361 TYR A C 1
ATOM 2709 O O . TYR A 1 346 ? -5.671 24.595 17.649 1.00 12.48 361 TYR A O 1
ATOM 2718 N N . LYS A 1 347 ? -4.772 23.135 16.194 1.00 13.32 362 LYS A N 1
ATOM 2719 C CA . LYS A 1 347 ? -5.280 23.839 15.010 1.00 15.21 362 LYS A CA 1
ATOM 2720 C C . LYS A 1 347 ? -6.788 23.906 15.059 1.00 14.20 362 LYS A C 1
ATOM 2721 O O . LYS A 1 347 ? -7.372 24.962 14.769 1.00 14.88 362 LYS A O 1
ATOM 2727 N N . GLU A 1 348 ? -7.448 22.852 15.499 1.00 15.00 363 GLU A N 1
ATOM 2728 C CA . GLU A 1 348 ? -8.871 22.887 15.609 1.00 15.27 363 GLU A CA 1
ATOM 2729 C C . GLU A 1 348 ? -9.400 23.913 16.619 1.00 14.45 363 GLU A C 1
ATOM 2730 O O . GLU A 1 348 ? -10.323 24.705 16.310 1.00 15.29 363 GLU A O 1
ATOM 2736 N N . PHE A 1 349 ? -8.850 23.930 17.812 1.00 12.77 364 PHE A N 1
ATOM 2737 C CA . PHE A 1 349 ? -9.283 24.889 18.788 1.00 12.13 364 PHE A CA 1
ATOM 2738 C C . PHE A 1 349 ? -8.951 26.322 18.337 1.00 12.05 364 PHE A C 1
ATOM 2739 O O . PHE A 1 349 ? -9.714 27.257 18.596 1.00 12.64 364 PHE A O 1
ATOM 2747 N N . PHE A 1 350 ? -7.763 26.506 17.699 1.00 12.05 365 PHE A N 1
ATOM 2748 C CA . PHE A 1 350 ? -7.334 27.836 17.186 1.00 12.96 365 PHE A CA 1
ATOM 2749 C C . PHE A 1 350 ? -8.335 28.385 16.218 1.00 14.22 365 PHE A C 1
ATOM 2750 O O . PHE A 1 3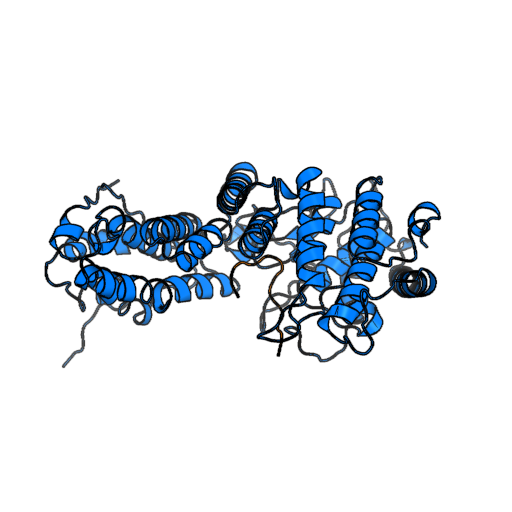50 ? -8.764 29.532 16.318 1.00 13.95 365 PHE A O 1
ATOM 2758 N N . GLU A 1 351 ? -8.765 27.543 15.282 1.00 13.83 366 GLU A N 1
ATOM 2759 C CA . GLU A 1 351 ? -9.720 27.939 14.259 1.00 15.19 366 GLU A CA 1
ATOM 2760 C C . GLU A 1 351 ? -11.061 28.249 14.900 1.00 14.86 366 GLU A C 1
ATOM 2761 O O . GLU A 1 351 ? -11.727 29.214 14.514 1.00 15.17 366 GLU A O 1
ATOM 2764 N N . VAL A 1 352 ? -11.514 27.480 15.906 1.00 13.68 367 VAL A N 1
ATOM 2765 C CA . VAL A 1 352 ? -12.780 27.785 16.558 1.00 13.52 367 VAL A CA 1
ATOM 2766 C C . VAL A 1 352 ? -12.756 29.128 17.296 1.00 13.05 367 VAL A C 1
ATOM 2767 O O . VAL A 1 352 ? -13.591 30.015 17.107 1.00 13.40 367 VAL A O 1
ATOM 2771 N N . ALA A 1 353 ? -11.701 29.347 18.058 1.00 12.44 368 ALA A N 1
ATOM 2772 C CA . ALA A 1 353 ? -11.543 30.549 18.844 1.00 12.35 368 ALA A CA 1
ATOM 2773 C C . ALA A 1 353 ? -11.350 31.792 18.043 1.00 12.81 368 ALA A C 1
ATOM 2774 O O . ALA A 1 353 ? -11.874 32.847 18.365 1.00 14.17 368 ALA A O 1
ATOM 2776 N N . ASN A 1 354 ? -10.549 31.647 16.977 1.00 12.96 369 ASN A N 1
ATOM 2777 C CA . ASN A 1 354 ? -9.998 32.762 16.285 1.00 14.15 369 ASN A CA 1
ATOM 2778 C C . ASN A 1 354 ? -10.589 33.039 14.910 1.00 15.09 369 ASN A C 1
ATOM 2779 O O . ASN A 1 354 ? -10.174 33.999 14.269 1.00 17.97 369 ASN A O 1
ATOM 2784 N N . ASP A 1 355 ? -11.467 32.198 14.451 1.00 15.40 370 ASP A N 1
ATOM 2785 C CA . ASP A 1 355 ? -12.195 32.385 13.164 1.00 16.50 370 ASP A CA 1
ATOM 2786 C C . ASP A 1 355 ? -13.706 32.095 13.262 1.00 16.34 370 ASP A C 1
ATOM 2787 O O . ASP A 1 355 ? -14.547 32.941 12.996 1.00 16.14 370 ASP A O 1
ATOM 2792 N N . VAL A 1 356 ? -14.017 30.877 13.702 1.00 14.71 371 VAL A N 1
ATOM 2793 C CA . VAL A 1 356 ? -15.411 30.422 13.606 1.00 14.31 371 VAL A CA 1
ATOM 2794 C C . VAL A 1 356 ? -16.266 31.171 14.603 1.00 13.96 371 VAL A C 1
ATOM 2795 O O . VAL A 1 356 ? -17.339 31.704 14.226 1.00 14.97 371 VAL A O 1
ATOM 2799 N N . ILE A 1 357 ? -15.901 31.211 15.882 1.00 12.51 372 ILE A N 1
ATOM 2800 C CA . ILE A 1 357 ? -16.684 31.949 16.875 1.00 13.24 372 ILE A CA 1
ATOM 2801 C C . ILE A 1 357 ? -16.782 33.446 16.526 1.00 13.60 372 ILE A C 1
ATOM 2802 O O . ILE A 1 357 ? -17.875 34.016 16.531 1.00 14.31 372 ILE A O 1
ATOM 2807 N N . PRO A 1 358 ? -15.670 34.100 16.152 1.00 13.32 373 PRO A N 1
ATOM 2808 C CA . PRO A 1 358 ? -15.778 35.477 15.784 1.00 14.62 373 PRO A CA 1
ATOM 2809 C C . PRO A 1 358 ? -16.782 35.750 14.655 1.00 16.30 373 PRO A C 1
ATOM 2810 O O . PRO A 1 358 ? -17.533 36.675 14.727 1.00 17.06 373 PRO A O 1
ATOM 2814 N N . ASN A 1 359 ? -16.780 34.883 13.642 1.00 16.90 374 ASN A N 1
ATOM 2815 C CA A ASN A 1 359 ? -17.695 35.071 12.503 0.70 18.91 374 ASN A CA 1
ATOM 2816 C CA B ASN A 1 359 ? -17.687 35.048 12.496 0.30 17.85 374 ASN A CA 1
ATOM 2817 C C . ASN A 1 359 ? -19.116 34.853 12.931 1.00 18.46 374 ASN A C 1
ATOM 2818 O O . ASN A 1 359 ? -20.013 35.563 12.494 1.00 18.73 374 ASN A O 1
ATOM 2827 N N . LEU A 1 360 ? -19.354 33.870 13.753 1.00 17.06 375 LEU A N 1
ATOM 2828 C CA . LEU A 1 360 ? -20.705 33.645 14.260 1.00 17.81 375 LEU A CA 1
ATOM 2829 C C . LEU A 1 360 ? -21.230 34.817 15.052 1.00 16.08 375 LEU A C 1
ATOM 2830 O O . LEU A 1 360 ? -22.410 35.211 14.941 1.00 16.86 375 LEU A O 1
ATOM 2835 N N . LEU A 1 361 ? -20.399 35.355 15.953 1.00 15.38 376 LEU A N 1
ATOM 2836 C CA . LEU A 1 361 ? -20.772 36.451 16.789 1.00 15.30 376 LEU A CA 1
ATOM 2837 C C . LEU A 1 361 ? -20.945 37.740 15.994 1.00 16.39 376 LEU A C 1
ATOM 2838 O O . LEU A 1 361 ? -21.751 38.570 16.362 1.00 17.74 376 LEU A O 1
ATOM 2843 N N . LYS A 1 362 ? -20.146 37.917 14.944 1.00 15.96 377 LYS A N 1
ATOM 2844 C CA . LYS A 1 362 ? -20.276 39.108 14.064 1.00 16.80 377 LYS A CA 1
ATOM 2845 C C . LYS A 1 362 ? -21.633 39.074 13.405 1.00 16.42 377 LYS A C 1
ATOM 2846 O O . LYS A 1 362 ? -22.361 40.112 13.348 1.00 16.84 377 LYS A O 1
ATOM 2852 N N . GLU A 1 363 ? -22.037 37.935 12.861 1.00 16.17 378 GLU A N 1
ATOM 2853 C CA . GLU A 1 363 ? -23.351 37.867 12.277 1.00 17.50 378 GLU A CA 1
ATOM 2854 C C . GLU A 1 363 ? -24.433 38.060 13.325 1.00 17.52 378 GLU A C 1
ATOM 2855 O O . GLU A 1 363 ? -25.434 38.736 13.078 1.00 17.10 378 GLU A O 1
ATOM 2861 N N . ALA A 1 364 ? -24.243 37.425 14.502 1.00 17.16 379 ALA A N 1
ATOM 2862 C CA . ALA A 1 364 ? -25.250 37.621 15.554 1.00 17.40 379 ALA A CA 1
ATOM 2863 C C . ALA A 1 364 ? -25.385 39.082 15.923 1.00 17.29 379 ALA A C 1
ATOM 2864 O O . ALA A 1 364 ? -26.501 39.509 16.198 1.00 18.94 379 ALA A O 1
ATOM 2866 N N . ALA A 1 365 ? -24.291 39.859 15.885 1.00 17.71 380 ALA A N 1
ATOM 2867 C CA . ALA A 1 365 ? -24.332 41.263 16.217 1.00 17.79 380 ALA A CA 1
ATOM 2868 C C . ALA A 1 365 ? -25.139 42.051 15.165 1.00 18.20 380 ALA A C 1
ATOM 2869 O O . ALA A 1 365 ? -25.941 42.858 15.537 1.00 20.18 380 ALA A O 1
ATOM 2871 N N . SER A 1 366 ? -24.967 41.701 13.898 1.00 18.57 381 SER A N 1
ATOM 2872 C CA . SER A 1 366 ? -25.802 42.328 12.887 1.00 19.29 381 SER A CA 1
ATOM 2873 C C . SER A 1 366 ? -27.263 41.968 13.052 1.00 19.70 381 SER A C 1
ATOM 2874 O O . SER A 1 366 ? -28.108 42.787 12.860 1.00 20.77 381 SER A O 1
ATOM 2877 N N . LEU A 1 367 ? -27.562 40.696 13.367 1.00 19.10 382 LEU A N 1
ATOM 2878 C CA . LEU A 1 367 ? -28.987 40.306 13.471 1.00 19.83 382 LEU A CA 1
ATOM 2879 C C . LEU A 1 367 ? -29.627 40.916 14.718 1.00 20.46 382 LEU A C 1
ATOM 2880 O O . LEU A 1 367 ? -30.800 41.266 14.701 1.00 22.20 382 LEU A O 1
ATOM 2885 N N . LEU A 1 368 ? -28.836 41.081 15.798 1.00 20.24 383 LEU A N 1
ATOM 2886 C CA . LEU A 1 368 ? -29.316 41.818 16.974 1.00 21.10 383 LEU A CA 1
ATOM 2887 C C . LEU A 1 368 ? -29.658 43.251 16.659 1.00 23.59 383 LEU A C 1
ATOM 2888 O O . LEU A 1 368 ? -30.756 43.764 17.034 1.00 22.57 383 LEU A O 1
ATOM 2893 N N . GLU A 1 369 ? -28.805 43.896 15.890 1.00 24.98 384 GLU A N 1
ATOM 2894 C CA . GLU A 1 369 ? -29.088 45.261 15.428 1.00 27.79 384 GLU A CA 1
ATOM 2895 C C . GLU A 1 369 ? -30.384 45.323 14.644 1.00 30.96 384 GLU A C 1
ATOM 2896 O O . GLU A 1 369 ? -31.178 46.311 14.773 1.00 28.86 384 GLU A O 1
ATOM 2902 N N . ALA A 1 370 ? -30.664 44.240 13.931 1.00 27.42 385 ALA A N 1
ATOM 2903 C CA . ALA A 1 370 ? -31.868 44.101 13.125 1.00 29.11 385 ALA A CA 1
ATOM 2904 C C . ALA A 1 370 ? -33.102 43.728 13.957 1.00 29.97 385 ALA A C 1
ATOM 2905 O O . ALA A 1 370 ? -34.185 43.563 13.417 1.00 34.11 385 ALA A O 1
ATOM 2907 N N . GLY A 1 371 ? -32.943 43.595 15.270 1.00 30.58 386 GLY A N 1
ATOM 2908 C CA . GLY A 1 371 ? -34.089 43.275 16.103 1.00 32.80 386 GLY A CA 1
ATOM 2909 C C . GLY A 1 371 ? -34.376 41.841 16.487 1.00 32.88 386 GLY A C 1
ATOM 2910 O O . GLY A 1 371 ? -35.465 41.537 16.956 1.00 32.74 386 GLY A O 1
ATOM 2911 N N . SER A 1 372 ? -33.415 40.949 16.295 1.00 30.70 399 SER A N 1
ATOM 2912 C CA . SER A 1 372 ? -33.637 39.555 16.646 1.00 30.30 399 SER A CA 1
ATOM 2913 C C . SER A 1 372 ? -33.941 39.390 18.142 1.00 33.57 399 SER A C 1
ATOM 2914 O O . SER A 1 372 ? -33.416 40.109 18.985 1.00 29.73 399 SER A O 1
ATOM 2917 N N . GLN A 1 373 ? -34.816 38.436 18.439 1.00 35.63 400 GLN A N 1
ATOM 2918 C CA . GLN A 1 373 ? -35.231 38.124 19.799 1.00 40.13 400 GLN A CA 1
ATOM 2919 C C . GLN A 1 373 ? -34.645 36.779 20.212 1.00 35.84 400 GLN A C 1
ATOM 2920 O O . GLN A 1 373 ? -34.476 35.886 19.393 1.00 39.09 400 GLN A O 1
ATOM 2926 N N . GLY A 1 374 ? -34.319 36.651 21.489 1.00 34.97 401 GLY A N 1
ATOM 2927 C CA . GLY A 1 374 ? -33.728 35.439 21.999 1.00 35.58 401 GLY A CA 1
ATOM 2928 C C . GLY A 1 374 ? -32.304 35.275 21.527 1.00 31.98 401 GLY A C 1
ATOM 2929 O O . GLY A 1 374 ? -31.752 34.162 21.595 1.00 33.11 401 GLY A O 1
ATOM 2930 N N . SER A 1 375 ? -31.682 36.386 21.092 1.00 29.95 402 SER A N 1
ATOM 2931 C CA . SER A 1 375 ? -30.279 36.324 20.614 1.00 27.64 402 SER A CA 1
ATOM 2932 C C . SER A 1 375 ? -29.318 35.721 21.643 1.00 26.25 402 SER A C 1
ATOM 2933 O O . SER A 1 375 ? -29.405 36.055 22.847 1.00 24.02 402 SER A O 1
ATOM 2936 N N . ALA A 1 376 ? -28.358 34.920 21.159 1.00 23.24 403 ALA A N 1
ATOM 2937 C CA . ALA A 1 376 ? -27.323 34.429 21.999 1.00 21.74 403 ALA A CA 1
ATOM 2938 C C . ALA A 1 376 ? -26.629 35.608 22.653 1.00 18.97 403 ALA A C 1
ATOM 2939 O O . ALA A 1 376 ? -26.177 35.452 23.771 1.00 19.54 403 ALA A O 1
ATOM 2941 N N . LEU A 1 377 ? -26.502 36.760 21.990 1.00 18.45 404 LEU A N 1
ATOM 2942 C CA . LEU A 1 377 ? -25.705 37.891 22.540 1.00 17.96 404 LEU A CA 1
ATOM 2943 C C . LEU A 1 377 ? -26.399 38.563 23.733 1.00 17.75 404 LEU A C 1
ATOM 2944 O O . LEU A 1 377 ? -25.753 39.296 24.462 1.00 18.03 404 LEU A O 1
ATOM 2949 N N . GLN A 1 378 ? -27.666 38.252 23.919 1.00 18.49 405 GLN A N 1
ATOM 2950 C CA . GLN A 1 378 ? -28.471 38.724 25.104 1.00 19.66 405 GLN A CA 1
ATOM 2951 C C . GLN A 1 378 ? -28.711 37.628 26.108 1.00 20.58 405 GLN A C 1
ATOM 2952 O O . GLN A 1 378 ? -29.365 37.851 27.130 1.00 19.52 405 GLN A O 1
ATOM 2958 N N . ASP A 1 379 ? -28.115 36.449 25.903 1.00 19.00 406 ASP A N 1
ATOM 2959 C CA . ASP A 1 379 ? -28.274 35.352 26.784 1.00 19.87 406 ASP A CA 1
ATOM 2960 C C . ASP A 1 379 ? -27.033 35.164 27.628 1.00 18.12 406 ASP A C 1
ATOM 2961 O O . ASP A 1 379 ? -25.960 34.787 27.112 1.00 18.33 406 ASP A O 1
ATOM 2966 N N . PRO A 1 380 ? -27.095 35.454 28.928 1.00 17.62 407 PRO A N 1
ATOM 2967 C CA . PRO A 1 380 ? -25.936 35.251 29.756 1.00 17.52 407 PRO A CA 1
ATOM 2968 C C . PRO A 1 380 ? -25.432 33.785 29.790 1.00 17.75 407 PRO A C 1
ATOM 2969 O O . PRO A 1 380 ? -24.243 33.558 30.054 1.00 17.10 407 PRO A O 1
ATOM 2973 N N . GLU A 1 381 ? -26.287 32.805 29.558 1.00 19.44 408 GLU A N 1
ATOM 2974 C CA A GLU A 1 381 ? -25.828 31.398 29.470 0.50 20.09 408 GLU A CA 1
ATOM 2975 C CA B GLU A 1 381 ? -25.826 31.397 29.482 0.50 20.15 408 GLU A CA 1
ATOM 2976 C C . GLU A 1 381 ? -24.844 31.221 28.306 1.00 19.22 408 GLU A C 1
ATOM 2977 O O . GLU A 1 381 ? -23.886 30.457 28.403 1.00 19.15 408 GLU A O 1
ATOM 2988 N N . CYS A 1 382 ? -25.053 31.929 27.214 1.00 16.99 409 CYS A N 1
ATOM 2989 C CA . CYS A 1 382 ? -24.140 31.906 26.073 1.00 17.54 409 CYS A CA 1
ATOM 2990 C C . CYS A 1 382 ? -22.811 32.539 26.374 1.00 15.31 409 CYS A C 1
ATOM 2991 O O . CYS A 1 382 ? -21.732 32.073 25.977 1.00 14.45 409 CYS A O 1
ATOM 2994 N N . PHE A 1 383 ? -22.888 33.651 27.113 1.00 14.76 410 PHE A N 1
ATOM 2995 C CA . PHE A 1 383 ? -21.644 34.243 27.550 1.00 13.53 410 PHE A CA 1
ATOM 2996 C C . PHE A 1 383 ? -20.909 33.245 28.460 1.00 12.95 410 PHE A C 1
ATOM 2997 O O . PHE A 1 383 ? -19.653 33.066 28.347 1.00 13.21 410 PHE A O 1
ATOM 3005 N N . ALA A 1 384 ? -21.639 32.556 29.336 1.00 14.00 411 ALA A N 1
ATOM 3006 C CA . ALA A 1 384 ? -20.994 31.539 30.203 1.00 13.81 411 ALA A CA 1
ATOM 3007 C C . ALA A 1 384 ? -20.356 30.445 29.355 1.00 12.94 411 ALA A C 1
ATOM 3008 O O . ALA A 1 384 ? -19.263 29.974 29.684 1.00 13.24 411 ALA A O 1
ATOM 3010 N N . HIS A 1 385 ? -21.000 30.010 28.278 1.00 13.31 412 HIS A N 1
ATOM 3011 C CA . HIS A 1 385 ? -20.344 28.989 27.412 1.00 13.56 412 HIS A CA 1
ATOM 3012 C C . HIS A 1 385 ? -19.118 29.502 26.801 1.00 12.27 412 HIS A C 1
ATOM 3013 O O . HIS A 1 385 ? -18.120 28.777 26.731 1.00 12.85 412 HIS A O 1
ATOM 3020 N N . LEU A 1 386 ? -19.074 30.742 26.320 1.00 12.24 413 LEU A N 1
ATOM 3021 C CA . LEU A 1 386 ? -17.866 31.335 25.773 1.00 12.01 413 LEU A CA 1
ATOM 3022 C C . LEU A 1 386 ? -16.722 31.282 26.814 1.00 12.09 413 LEU A C 1
ATOM 3023 O O . LEU A 1 386 ? -15.587 30.922 26.561 1.00 12.50 413 LEU A O 1
ATOM 3028 N N . LEU A 1 387 ? -17.066 31.655 28.044 1.00 12.42 414 LEU A N 1
ATOM 3029 C CA . LEU A 1 387 ? -16.045 31.718 29.093 1.00 12.34 414 LEU A CA 1
ATOM 3030 C C . LEU A 1 387 ? -15.569 30.270 29.461 1.00 12.08 414 LEU A C 1
ATOM 3031 O O . LEU A 1 387 ? -14.364 30.106 29.744 1.00 12.07 414 LEU A O 1
ATOM 3036 N N . ARG A 1 388 ? -16.459 29.299 29.480 1.00 12.58 415 ARG A N 1
ATOM 3037 C CA . ARG A 1 388 ? -16.096 27.886 29.776 1.00 12.76 415 ARG A CA 1
ATOM 3038 C C . ARG A 1 388 ? -15.162 27.346 28.698 1.00 11.79 415 ARG A C 1
ATOM 3039 O O . ARG A 1 388 ? -14.251 26.566 28.993 1.00 13.02 415 ARG A O 1
ATOM 3047 N N . PHE A 1 389 ? -15.399 27.737 27.427 1.00 11.49 416 PHE A N 1
ATOM 3048 C CA . PHE A 1 389 ? -14.532 27.381 26.327 1.00 11.03 416 PHE A CA 1
ATOM 3049 C C . PHE A 1 389 ? -13.069 27.867 26.567 1.00 10.92 416 PHE A C 1
ATOM 3050 O O . PHE A 1 389 ? -12.142 27.072 26.543 1.00 12.61 416 PHE A O 1
ATOM 3058 N N . TYR A 1 390 ? -12.929 29.153 26.902 1.00 11.06 417 TYR A N 1
ATOM 3059 C CA . TYR A 1 390 ? -11.630 29.651 27.192 1.00 11.28 417 TYR A CA 1
ATOM 3060 C C . TYR A 1 390 ? -11.054 29.054 28.448 1.00 11.50 417 TYR A C 1
ATOM 3061 O O . TYR A 1 390 ? -9.857 28.792 28.484 1.00 11.83 417 TYR A O 1
ATOM 3070 N N . ASP A 1 391 ? -11.857 28.781 29.461 1.00 12.08 418 ASP A N 1
ATOM 3071 C CA . ASP A 1 391 ? -11.343 28.189 30.697 1.00 11.91 418 ASP A CA 1
ATOM 3072 C C . ASP A 1 391 ? -10.729 26.808 30.425 1.00 13.14 418 ASP A C 1
ATOM 3073 O O . ASP A 1 391 ? -9.676 26.483 30.964 1.00 13.39 418 ASP A O 1
ATOM 3078 N N . GLY A 1 392 ? -11.346 26.010 29.567 1.00 13.12 419 GLY A N 1
ATOM 3079 C CA . GLY A 1 392 ? -10.877 24.672 29.293 1.00 12.68 419 GLY A CA 1
ATOM 3080 C C . GLY A 1 392 ? -9.525 24.756 28.538 1.00 11.99 419 GLY A C 1
ATOM 3081 O O . GLY A 1 392 ? -8.606 23.950 28.764 1.00 13.37 419 GLY A O 1
ATOM 3082 N N . ILE A 1 393 ? -9.431 25.699 27.605 1.00 12.27 420 ILE A N 1
ATOM 3083 C CA . ILE A 1 393 ? -8.194 25.846 26.857 1.00 12.67 420 ILE A CA 1
ATOM 3084 C C . ILE A 1 393 ? -7.087 26.311 27.817 1.00 12.35 420 ILE A C 1
ATOM 3085 O O . ILE A 1 393 ? -5.959 25.792 27.746 1.00 12.02 420 ILE A O 1
ATOM 3090 N N . CYS A 1 394 ? -7.368 27.250 28.713 1.00 12.41 421 CYS A N 1
ATOM 3091 C CA . CYS A 1 394 ? -6.368 27.692 29.659 1.00 12.46 421 CYS A CA 1
ATOM 3092 C C . CYS A 1 394 ? -5.945 26.538 30.567 1.00 13.01 421 CYS A C 1
ATOM 3093 O O . CYS A 1 394 ? -4.764 26.399 30.960 1.00 14.01 421 CYS A O 1
ATOM 3096 N N . LYS A 1 395 ? -6.878 25.732 31.029 1.00 13.51 422 LYS A N 1
ATOM 3097 C CA . LYS A 1 395 ? -6.533 24.610 31.885 1.00 13.43 422 LYS A CA 1
ATOM 3098 C C . LYS A 1 395 ? -5.763 23.536 31.161 1.00 13.98 422 LYS A C 1
ATOM 3099 O O . LYS A 1 395 ? -4.825 22.961 31.733 1.00 14.30 422 LYS A O 1
ATOM 3105 N N . TRP A 1 396 ? -6.079 23.267 29.923 1.00 12.35 423 TRP A N 1
ATOM 3106 C CA . TRP A 1 396 ? -5.259 22.431 29.024 1.00 13.09 423 TRP A CA 1
ATOM 3107 C C . TRP A 1 396 ? -3.827 22.790 29.069 1.00 13.97 423 TRP A C 1
ATOM 3108 O O . TRP A 1 396 ? -2.938 21.949 29.257 1.00 14.99 423 TRP A O 1
ATOM 3119 N N . GLU A 1 397 ? -3.554 24.098 28.998 1.00 15.16 424 GLU A N 1
ATOM 3120 C CA . GLU A 1 397 ? -2.212 24.604 28.934 1.00 15.89 424 GLU A CA 1
ATOM 3121 C C . GLU A 1 397 ? -1.417 24.346 30.241 1.00 15.30 424 GLU A C 1
ATOM 3122 O O . GLU A 1 397 ? -0.184 24.138 30.250 1.00 17.82 424 GLU A O 1
ATOM 3128 N N . GLU A 1 398 ? -2.129 24.308 31.376 1.00 16.58 425 GLU A N 1
ATOM 3129 C CA . GLU A 1 398 ? -1.502 24.048 32.676 1.00 17.62 425 GLU A CA 1
ATOM 3130 C C . GLU A 1 398 ? -0.821 22.708 32.730 1.00 20.42 425 GLU A C 1
ATOM 3131 O O . GLU A 1 398 ? -1.441 21.689 32.390 1.00 21.89 425 GLU A O 1
ATOM 3137 N N . GLY A 1 399 ? 0.440 22.744 33.102 1.00 21.95 426 GLY A N 1
ATOM 3138 C CA . GLY A 1 399 ? 1.190 21.525 33.245 1.00 24.51 426 GLY A CA 1
ATOM 3139 C C . GLY A 1 399 ? 1.694 20.969 31.938 1.00 23.63 426 GLY A C 1
ATOM 3140 O O . GLY A 1 399 ? 2.320 19.914 31.947 1.00 25.82 426 GLY A O 1
ATOM 3141 N N . SER A 1 400 ? 1.410 21.625 30.797 1.00 20.62 427 SER A N 1
ATOM 3142 C CA . SER A 1 400 ? 1.778 21.085 29.484 1.00 21.71 427 SER A CA 1
ATOM 3143 C C . SER A 1 400 ? 3.241 21.440 29.196 1.00 23.63 427 SER A C 1
ATOM 3144 O O . SER A 1 400 ? 3.752 22.469 29.682 1.00 26.36 427 SER A O 1
ATOM 3147 N N . PRO A 1 401 ? 3.925 20.610 28.371 1.00 25.44 428 PRO A N 1
ATOM 3148 C CA . PRO A 1 401 ? 5.354 20.853 28.087 1.00 28.57 428 PRO A CA 1
ATOM 3149 C C . PRO A 1 401 ? 5.554 21.996 27.114 1.00 33.57 428 PRO A C 1
ATOM 3150 O O . PRO A 1 401 ? 6.604 22.559 27.024 1.00 33.96 428 PRO A O 1
ATOM 3154 N N . THR A 1 402 ? 4.459 22.377 26.467 1.00 36.40 429 THR A N 1
ATOM 3155 C CA . THR A 1 402 ? 4.456 23.414 25.505 1.00 36.87 429 THR A CA 1
ATOM 3156 C C . THR A 1 402 ? 3.198 24.284 25.731 1.00 33.00 429 THR A C 1
ATOM 3157 O O . THR A 1 402 ? 2.128 23.739 26.045 1.00 27.72 429 THR A O 1
ATOM 3161 N N . PRO A 1 403 ? 3.361 25.620 25.596 1.00 30.59 430 PRO A N 1
ATOM 3162 C CA . PRO A 1 403 ? 2.258 26.549 25.777 1.00 28.14 430 PRO A CA 1
ATOM 3163 C C . PRO A 1 403 ? 1.234 26.488 24.712 1.00 23.36 430 PRO A C 1
ATOM 3164 O O . PRO A 1 403 ? 1.446 25.964 23.601 1.00 22.86 430 PRO A O 1
ATOM 3168 N N . VAL A 1 404 ? 0.042 26.990 25.042 1.00 20.19 431 VAL A N 1
ATOM 3169 C CA . VAL A 1 404 ? -1.019 27.020 24.063 1.00 17.52 431 VAL A CA 1
ATOM 3170 C C . VAL A 1 404 ? -1.363 28.443 23.647 1.00 18.16 431 VAL A C 1
ATOM 3171 O O . VAL A 1 404 ? -1.479 28.802 22.446 1.00 18.24 431 VAL A O 1
ATOM 3175 N N . LEU A 1 405 ? -1.585 29.314 24.642 1.00 16.90 432 LEU A N 1
ATOM 3176 C CA . LEU A 1 405 ? -2.044 30.692 24.392 1.00 17.48 432 LEU A CA 1
ATOM 3177 C C . LEU A 1 405 ? -0.877 31.622 24.059 1.00 17.03 432 LEU A C 1
ATOM 3178 O O . LEU A 1 405 ? 0.296 31.463 24.497 1.00 21.84 432 LEU A O 1
ATOM 3183 N N . HIS A 1 406 ? -1.232 32.620 23.268 1.00 17.84 433 HIS A N 1
ATOM 3184 C CA . HIS A 1 406 ? -0.344 33.711 22.918 1.00 19.06 433 HIS A CA 1
ATOM 3185 C C . HIS A 1 406 ? -1.140 34.893 22.520 1.00 18.24 433 HIS A C 1
ATOM 3186 O O . HIS A 1 406 ? -2.364 34.845 22.499 1.00 17.74 433 HIS A O 1
ATOM 3193 N N . VAL A 1 407 ? -0.472 36.048 22.283 1.00 20.51 434 VAL A N 1
ATOM 3194 C CA . VAL A 1 407 ? -1.194 37.286 22.130 1.00 21.73 434 VAL A CA 1
ATOM 3195 C C . VAL A 1 407 ? -2.134 37.300 20.924 1.00 20.60 434 VAL A C 1
ATOM 3196 O O . VAL A 1 407 ? -3.093 38.019 20.909 1.00 22.55 434 VAL A O 1
ATOM 3200 N N . GLY A 1 408 ? -1.839 36.431 19.958 1.00 21.39 435 GLY A N 1
ATOM 3201 C CA . GLY A 1 408 ? -2.756 36.196 18.805 1.00 21.84 435 GLY A CA 1
ATOM 3202 C C . GLY A 1 408 ? -4.112 35.739 19.184 1.00 24.24 435 GLY A C 1
ATOM 3203 O O . GLY A 1 408 ? -5.076 35.954 18.464 1.00 30.23 435 GLY A O 1
ATOM 3204 N N . TRP A 1 409 ? -4.216 34.984 20.267 1.00 17.14 436 TRP A N 1
ATOM 3205 C CA . TRP A 1 409 ? -5.512 34.610 20.805 1.00 16.05 436 TRP A CA 1
ATOM 3206 C C . TRP A 1 409 ? -6.171 35.734 21.564 1.00 17.19 436 TRP A C 1
ATOM 3207 O O . TRP A 1 409 ? -7.373 35.819 21.708 1.00 15.96 436 TRP A O 1
ATOM 3218 N N . ALA A 1 410 ? -5.402 36.594 22.212 1.00 18.50 437 ALA A N 1
ATOM 3219 C CA . ALA A 1 410 ? -5.972 37.630 23.091 1.00 17.84 437 ALA A CA 1
ATOM 3220 C C . ALA A 1 410 ? -6.801 38.642 22.331 1.00 18.02 437 ALA A C 1
ATOM 3221 O O . ALA A 1 410 ? -7.845 39.084 22.799 1.00 16.79 437 ALA A O 1
ATOM 3223 N N . THR A 1 411 ? -6.384 39.034 21.125 1.00 19.43 438 THR A N 1
ATOM 3224 C CA A THR A 1 411 ? -7.172 39.974 20.340 0.70 21.23 438 THR A CA 1
ATOM 3225 C CA B THR A 1 411 ? -7.132 39.937 20.261 0.30 18.73 438 THR A CA 1
ATOM 3226 C C . THR A 1 411 ? -8.577 39.464 20.002 1.00 17.82 438 THR A C 1
ATOM 3227 O O . THR A 1 411 ? -9.561 40.199 20.148 1.00 17.96 438 THR A O 1
ATOM 3234 N N . PHE A 1 412 ? -8.693 38.192 19.681 1.00 15.92 439 PHE A N 1
ATOM 3235 C CA . PHE A 1 412 ? -9.981 37.622 19.449 1.00 14.84 439 PHE A CA 1
ATOM 3236 C C . PHE A 1 412 ? -10.814 37.468 20.700 1.00 13.70 439 PHE A C 1
ATOM 3237 O O . PHE A 1 412 ? -12.074 37.632 20.657 1.00 14.88 439 PHE A O 1
ATOM 3245 N N . LEU A 1 413 ? -10.231 37.042 21.805 1.00 13.67 440 LEU A N 1
ATOM 3246 C CA . LEU A 1 413 ? -10.930 36.977 23.099 1.00 12.75 440 LEU A CA 1
ATOM 3247 C C . LEU A 1 413 ? -11.527 38.341 23.418 1.00 13.22 440 LEU A C 1
ATOM 3248 O O . LEU A 1 413 ? -12.710 38.448 23.735 1.00 13.41 440 LEU A O 1
ATOM 3253 N N . VAL A 1 414 ? -10.756 39.409 23.341 1.00 15.16 441 VAL A N 1
ATOM 3254 C CA . VAL A 1 414 ? -11.304 40.734 23.658 1.00 15.13 441 VAL A CA 1
ATOM 3255 C C . VAL A 1 414 ? -12.466 41.127 22.752 1.00 14.93 441 VAL A C 1
ATOM 3256 O O . VAL A 1 414 ? -13.509 41.608 23.195 1.00 16.78 441 VAL A O 1
ATOM 3260 N N . GLN A 1 415 ? -12.310 40.796 21.478 1.00 14.99 442 GLN A N 1
ATOM 3261 C CA . GLN A 1 415 ? -13.349 41.072 20.487 1.00 16.11 442 GLN A CA 1
ATOM 3262 C C . GLN A 1 415 ? -14.639 40.315 20.809 1.00 14.85 442 GLN A C 1
ATOM 3263 O O . GLN A 1 415 ? -15.772 40.876 20.788 1.00 16.75 442 GLN A O 1
ATOM 3269 N N . SER A 1 416 ? -14.469 39.024 21.075 1.00 13.19 443 SER A N 1
ATOM 3270 C CA . SER A 1 416 ? -15.629 38.195 21.383 1.00 12.98 443 SER A CA 1
ATOM 3271 C C . SER A 1 416 ? -16.333 38.602 22.646 1.00 14.92 443 SER A C 1
ATOM 3272 O O . SER A 1 416 ? -17.552 38.589 22.692 1.00 15.22 443 SER A O 1
ATOM 3275 N N . LEU A 1 417 ? -15.579 38.841 23.712 1.00 15.29 444 LEU A N 1
ATOM 3276 C CA . LEU A 1 417 ? -16.171 39.355 24.977 1.00 16.05 444 LEU A CA 1
ATOM 3277 C C . LEU A 1 417 ? -16.988 40.586 24.744 1.00 16.80 444 LEU A C 1
ATOM 3278 O O . LEU A 1 417 ? -18.111 40.706 25.289 1.00 18.32 444 LEU A O 1
ATOM 3283 N N . GLY A 1 418 ? -16.491 41.474 23.910 1.00 17.05 445 GLY A N 1
ATOM 3284 C CA . GLY A 1 418 ? -17.069 42.770 23.617 1.00 19.20 445 GLY A CA 1
ATOM 3285 C C . GLY A 1 418 ? -18.359 42.672 22.815 1.00 18.67 445 GLY A C 1
ATOM 3286 O O . GLY A 1 418 ? -19.143 43.657 22.781 1.00 21.81 445 GLY A O 1
ATOM 3287 N N . ARG A 1 419 ? -18.640 41.526 22.219 1.00 17.34 446 ARG A N 1
ATOM 3288 C CA . ARG A 1 419 ? -19.883 41.281 21.477 1.00 17.93 446 ARG A CA 1
ATOM 3289 C C . ARG A 1 419 ? -21.088 41.133 22.421 1.00 19.29 446 ARG A C 1
ATOM 3290 O O . ARG A 1 419 ? -22.257 41.229 22.013 1.00 21.85 446 ARG A O 1
ATOM 3298 N N . PHE A 1 420 ? -20.829 40.915 23.714 1.00 17.13 447 PHE A N 1
ATOM 3299 C CA . PHE A 1 420 ? -21.884 40.880 24.708 1.00 17.50 447 PHE A CA 1
ATOM 3300 C C . PHE A 1 420 ? -21.870 42.191 25.481 1.00 19.47 447 PHE A C 1
ATOM 3301 O O . PHE A 1 420 ? -20.857 42.590 26.027 1.00 18.85 447 PHE A O 1
ATOM 3309 N N . GLU A 1 421 ? -23.007 42.829 25.637 1.00 18.37 448 GLU A N 1
ATOM 3310 C CA . GLU A 1 421 ? -23.122 44.028 26.400 1.00 21.52 448 GLU A CA 1
ATOM 3311 C C . GLU A 1 421 ? -22.782 43.750 27.890 1.00 18.46 448 GLU A C 1
ATOM 3312 O O . GLU A 1 421 ? -23.007 42.674 28.359 1.00 17.07 448 GLU A O 1
ATOM 3318 N N . GLY A 1 422 ? -22.284 44.741 28.612 1.00 19.09 449 GLY A N 1
ATOM 3319 C CA . GLY A 1 422 ? -21.955 44.642 30.007 1.00 19.33 449 GLY A CA 1
ATOM 3320 C C . GLY A 1 422 ? -23.116 44.167 30.843 1.00 18.57 449 GLY A C 1
ATOM 3321 O O . GLY A 1 422 ? -22.958 43.317 31.708 1.00 20.18 449 GLY A O 1
ATOM 3322 N N . GLN A 1 423 ? -24.325 44.630 30.540 1.00 19.67 450 GLN A N 1
ATOM 3323 C CA . GLN A 1 423 ? -25.514 44.125 31.249 1.00 20.54 450 GLN A CA 1
ATOM 3324 C C . GLN A 1 423 ? -25.824 42.659 31.081 1.00 20.50 450 GLN A C 1
ATOM 3325 O O . GLN A 1 423 ? -26.557 42.094 31.918 1.00 23.39 450 GLN A O 1
ATOM 3331 N N . VAL A 1 424 ? -25.398 42.036 29.998 1.00 15.95 451 VAL A N 1
ATOM 3332 C CA . VAL A 1 424 ? -25.522 40.614 29.833 1.00 15.79 451 VAL A CA 1
ATOM 3333 C C . VAL A 1 424 ? -24.398 39.929 30.600 1.00 15.16 451 VAL A C 1
ATOM 3334 O O . VAL A 1 424 ? -24.615 38.927 31.337 1.00 15.82 451 VAL A O 1
ATOM 3338 N N . ARG A 1 425 ? -23.173 40.434 30.425 1.00 14.65 452 ARG A N 1
ATOM 3339 C CA . ARG A 1 425 ? -21.983 39.862 31.044 1.00 15.08 452 ARG A CA 1
ATOM 3340 C C . ARG A 1 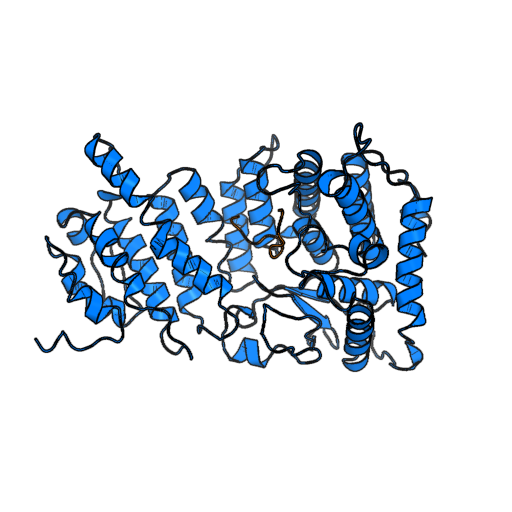425 ? -22.095 39.821 32.552 1.00 15.46 452 ARG A C 1
ATOM 3341 O O . ARG A 1 425 ? -21.704 38.844 33.190 1.00 15.67 452 ARG A O 1
ATOM 3349 N N . GLN A 1 426 ? -22.678 40.898 33.092 1.00 15.97 453 GLN A N 1
ATOM 3350 C CA . GLN A 1 426 ? -22.875 41.024 34.591 1.00 18.40 453 GLN A CA 1
ATOM 3351 C C . GLN A 1 426 ? -23.746 39.931 35.216 1.00 19.04 453 GLN A C 1
ATOM 3352 O O . GLN A 1 426 ? -23.588 39.644 36.395 1.00 20.19 453 GLN A O 1
ATOM 3358 N N . LYS A 1 427 ? -24.581 39.304 34.397 1.00 16.24 454 LYS A N 1
ATOM 3359 C CA . LYS A 1 427 ? -25.523 38.283 34.875 1.00 18.55 454 LYS A CA 1
ATOM 3360 C C . LYS A 1 427 ? -24.882 36.959 35.194 1.00 20.08 454 LYS A C 1
ATOM 3361 O O . LYS A 1 427 ? -25.495 36.119 35.896 1.00 22.46 454 LYS A O 1
ATOM 3367 N N . VAL A 1 428 ? -23.700 36.740 34.691 1.00 18.76 455 VAL A N 1
ATOM 3368 C CA . VAL A 1 428 ? -23.033 35.428 35.003 1.00 19.30 455 VAL A CA 1
ATOM 3369 C C . VAL A 1 428 ? -22.311 35.528 36.358 1.00 23.12 455 VAL A C 1
ATOM 3370 O O . VAL A 1 428 ? -21.434 36.406 36.567 1.00 24.68 455 VAL A O 1
ATOM 3374 N N . ARG A 1 429 ? -22.620 34.613 37.274 1.00 23.75 456 ARG A N 1
ATOM 3375 C CA . ARG A 1 429 ? -21.932 34.611 38.546 1.00 25.12 456 ARG A CA 1
ATOM 3376 C C . ARG A 1 429 ? -20.839 33.552 38.490 1.00 23.54 456 ARG A C 1
ATOM 3377 O O . ARG A 1 429 ? -21.087 32.441 38.175 1.00 24.71 456 ARG A O 1
ATOM 3385 N N . ILE A 1 430 ? -19.666 34.012 38.790 1.00 25.20 457 ILE A N 1
ATOM 3386 C CA . ILE A 1 430 ? -18.491 33.183 38.746 1.00 26.39 457 ILE A CA 1
ATOM 3387 C C . ILE A 1 430 ? -18.237 32.837 40.195 1.00 27.31 457 ILE A C 1
ATOM 3388 O O . ILE A 1 430 ? -17.906 33.746 41.011 1.00 29.09 457 ILE A O 1
ATOM 3393 N N . VAL A 1 431 ? -18.421 31.539 40.473 1.00 28.19 458 VAL A N 1
ATOM 3394 C CA . VAL A 1 431 ? -18.358 30.958 41.819 1.00 33.52 458 VAL A CA 1
ATOM 3395 C C . VAL A 1 431 ? -17.077 30.142 41.985 1.00 34.42 458 VAL A C 1
ATOM 3396 O O . VAL A 1 431 ? -16.640 29.404 41.077 1.00 31.51 458 VAL A O 1
ATOM 3400 N N . SER A 1 432 ? -16.490 30.257 43.164 1.00 36.70 459 SER A N 1
ATOM 3401 C CA . SER A 1 432 ? -15.255 29.580 43.457 1.00 40.12 459 SER A CA 1
ATOM 3402 C C . SER A 1 432 ? -15.511 28.208 44.067 1.00 46.99 459 SER A C 1
ATOM 3403 O O . SER A 1 432 ? -16.470 28.032 44.863 1.00 47.57 459 SER A O 1
ATOM 3406 N N . VAL A 1 433 ? -14.694 27.253 43.615 1.00 47.82 460 VAL A N 1
ATOM 3407 C CA . VAL A 1 433 ? -14.366 26.056 44.359 1.00 52.80 460 VAL A CA 1
ATOM 3408 C C . VAL A 1 433 ? -13.026 26.343 45.063 1.00 46.81 460 VAL A C 1
ATOM 3409 O O . VAL A 1 433 ? -12.975 26.344 46.289 1.00 50.81 460 VAL A O 1
ATOM 3411 N N . PRO A 1 445 ? -27.073 32.449 35.591 1.00 42.49 549 PRO A N 1
ATOM 3412 C CA . PRO A 1 445 ? -26.100 31.409 35.363 1.00 37.73 549 PRO A CA 1
ATOM 3413 C C . PRO A 1 445 ? -24.979 31.504 36.334 1.00 34.09 549 PRO A C 1
ATOM 3414 O O . PRO A 1 445 ? -24.631 32.596 36.829 1.00 33.82 549 PRO A O 1
ATOM 3418 N N . VAL A 1 446 ? -24.390 30.346 36.611 1.00 31.48 550 VAL A N 1
ATOM 3419 C CA . VAL A 1 446 ? -23.305 30.262 37.551 1.00 32.45 550 VAL A CA 1
ATOM 3420 C C . VAL A 1 446 ? -22.249 29.466 36.779 1.00 31.90 550 VAL A C 1
ATOM 3421 O O . VAL A 1 446 ? -22.559 28.618 35.965 1.00 34.78 550 VAL A O 1
ATOM 3425 N N . LEU A 1 447 ? -21.013 29.832 36.974 1.00 26.15 551 LEU A N 1
ATOM 3426 C CA . LEU A 1 447 ? -19.922 29.145 36.283 1.00 25.11 551 LEU A CA 1
ATOM 3427 C C . LEU A 1 447 ? -18.785 29.042 37.291 1.00 22.28 551 LEU A C 1
ATOM 3428 O O . LEU A 1 447 ? -18.520 29.988 38.046 1.00 23.88 551 LEU A O 1
ATOM 3433 N N . THR A 1 448 ? -18.092 27.910 37.313 1.00 21.38 552 THR A N 1
ATOM 3434 C CA . THR A 1 448 ? -16.914 27.784 38.116 1.00 20.45 552 THR A CA 1
ATOM 3435 C C . THR A 1 448 ? -15.738 27.645 37.137 1.00 18.91 552 THR A C 1
ATOM 3436 O O . THR A 1 448 ? -15.786 26.861 36.200 1.00 21.88 552 THR A O 1
ATOM 3440 N N . PHE A 1 449 ? -14.700 28.392 37.351 1.00 16.57 553 PHE A N 1
ATOM 3441 C CA . PHE A 1 449 ? -13.490 28.212 36.551 1.00 15.44 553 PHE A CA 1
ATOM 3442 C C . PHE A 1 449 ? -12.537 27.211 37.160 1.00 16.55 553 PHE A C 1
ATOM 3443 O O . PHE A 1 449 ? -12.283 27.186 38.359 1.00 16.69 553 PHE A O 1
ATOM 3451 N N . GLN A 1 450 ? -11.926 26.424 36.282 1.00 15.39 554 GLN A N 1
ATOM 3452 C CA . GLN A 1 450 ? -10.890 25.501 36.627 1.00 16.19 554 GLN A CA 1
ATOM 3453 C C . GLN A 1 450 ? -9.477 26.057 36.466 1.00 14.87 554 GLN A C 1
ATOM 3454 O O . GLN A 1 450 ? -8.505 25.598 37.176 1.00 17.12 554 GLN A O 1
ATOM 3460 N N . SER A 1 451 ? -9.286 26.980 35.527 1.00 14.98 555 SER A N 1
ATOM 3461 C CA . SER A 1 451 ? -7.997 27.476 35.175 1.00 14.48 555 SER A CA 1
ATOM 3462 C C . SER A 1 451 ? -7.608 28.669 36.030 1.00 14.62 555 SER A C 1
ATOM 3463 O O . SER A 1 451 ? -8.482 29.546 36.255 1.00 14.65 555 SER A O 1
ATOM 3466 N N . GLU A 1 452 ? -6.310 28.787 36.364 1.00 15.47 556 GLU A N 1
ATOM 3467 C CA . GLU A 1 452 ? -5.839 29.994 37.079 1.00 14.61 556 GLU A CA 1
ATOM 3468 C C . GLU A 1 452 ? -5.945 31.284 36.209 1.00 14.49 556 GLU A C 1
ATOM 3469 O O . GLU A 1 452 ? -6.299 32.345 36.693 1.00 14.55 556 GLU A O 1
ATOM 3475 N N . LYS A 1 453 ? -5.749 31.162 34.890 1.00 14.28 557 LYS A N 1
ATOM 3476 C CA . LYS A 1 453 ? -5.854 32.318 34.034 1.00 14.06 557 LYS A CA 1
ATOM 3477 C C . LYS A 1 453 ? -7.232 32.899 34.103 1.00 14.18 557 LYS A C 1
ATOM 3478 O O . LYS A 1 453 ? -7.365 34.101 34.219 1.00 13.88 557 LYS A O 1
ATOM 3484 N N . MET A 1 454 ? -8.283 32.083 33.968 1.00 13.59 558 MET A N 1
ATOM 3485 C CA . MET A 1 454 ? -9.594 32.652 33.956 1.00 13.62 558 MET A CA 1
ATOM 3486 C C . MET A 1 454 ? -10.006 33.138 35.341 1.00 13.96 558 MET A C 1
ATOM 3487 O O . MET A 1 454 ? -10.770 34.124 35.452 1.00 14.77 558 MET A O 1
ATOM 3492 N N . LYS A 1 455 ? -9.587 32.437 36.385 1.00 14.02 559 LYS A N 1
ATOM 3493 C CA . LYS A 1 455 ? -9.916 32.930 37.739 1.00 15.23 559 LYS A CA 1
ATOM 3494 C C . LYS A 1 455 ? -9.419 34.372 37.911 1.00 15.16 559 LYS A C 1
ATOM 3495 O O . LYS A 1 455 ? -10.080 35.260 38.534 1.00 17.06 559 LYS A O 1
ATOM 3501 N N . GLY A 1 456 ? -8.211 34.624 37.415 1.00 15.99 560 GLY A N 1
ATOM 3502 C CA . GLY A 1 456 ? -7.636 35.961 37.534 1.00 16.44 560 GLY A CA 1
ATOM 3503 C C . GLY A 1 456 ? -8.312 36.968 36.643 1.00 17.64 560 GLY A C 1
ATOM 3504 O O . GLY A 1 456 ? -8.182 38.179 36.895 1.00 19.91 560 GLY A O 1
ATOM 3505 N N . MET A 1 457 ? -9.004 36.518 35.615 1.00 17.65 561 MET A N 1
ATOM 3506 C CA . MET A 1 457 ? -9.658 37.410 34.681 1.00 18.74 561 MET A CA 1
ATOM 3507 C C . MET A 1 457 ? -11.053 37.823 35.118 1.00 19.87 561 MET A C 1
ATOM 3508 O O . MET A 1 457 ? -11.681 38.687 34.512 1.00 19.33 561 MET A O 1
ATOM 3513 N N . LYS A 1 458 ? -11.603 37.190 36.161 1.00 19.91 562 LYS A N 1
ATOM 3514 C CA . LYS A 1 458 ? -12.976 37.375 36.484 1.00 23.52 562 LYS A CA 1
ATOM 3515 C C . LYS A 1 458 ? -13.451 38.805 36.686 1.00 23.86 562 LYS A C 1
ATOM 3516 O O . LYS A 1 458 ? -14.506 39.143 36.151 1.00 25.14 562 LYS A O 1
ATOM 3522 N N . GLU A 1 459 ? -12.709 39.642 37.395 1.00 24.74 563 GLU A N 1
ATOM 3523 C CA . GLU A 1 459 ? -13.182 41.018 37.582 1.00 27.73 563 GLU A CA 1
ATOM 3524 C C . GLU A 1 459 ? -13.271 41.750 36.226 1.00 27.39 563 GLU A C 1
ATOM 3525 O O . GLU A 1 459 ? -14.265 42.474 35.934 1.00 33.48 563 GLU A O 1
ATOM 3527 N N . LEU A 1 460 ? -12.337 41.468 35.329 1.00 22.28 564 LEU A N 1
ATOM 3528 C CA . LEU A 1 460 ? -12.282 42.182 34.022 1.00 22.29 564 LEU A CA 1
ATOM 3529 C C . LEU A 1 460 ? -13.460 41.826 33.109 1.00 21.83 564 LEU A C 1
ATOM 3530 O O . LEU A 1 460 ? -13.782 42.531 32.200 1.00 22.63 564 LEU A O 1
ATOM 3535 N N . LEU A 1 461 ? -14.095 40.703 33.424 1.00 21.99 565 LEU A N 1
ATOM 3536 C CA . LEU A 1 461 ? -15.195 40.207 32.528 1.00 23.12 565 LEU A CA 1
ATOM 3537 C C . LEU A 1 461 ? -16.518 40.930 32.564 1.00 27.65 565 LEU A C 1
ATOM 3538 O O . LEU A 1 461 ? -17.296 40.715 31.631 1.00 26.05 565 LEU A O 1
ATOM 3543 N N . VAL A 1 462 ? -16.782 41.826 33.533 1.00 33.13 566 VAL A N 1
ATOM 3544 C CA . VAL A 1 462 ? -18.070 42.628 33.674 1.00 37.35 566 VAL A CA 1
ATOM 3545 C C . VAL A 1 462 ? -18.039 44.150 33.505 1.00 40.10 566 VAL A C 1
ATOM 3546 O O . VAL A 1 462 ? -19.088 44.831 33.507 1.00 42.81 566 VAL A O 1
ATOM 3550 N N . ALA A 1 463 ? -16.853 44.707 33.295 1.00 37.97 567 ALA A N 1
ATOM 3551 C CA . ALA A 1 463 ? -16.727 46.089 32.950 1.00 39.92 567 ALA A CA 1
ATOM 3552 C C . ALA A 1 463 ? -17.474 46.427 31.689 1.00 40.09 567 ALA A C 1
ATOM 3553 O O . ALA A 1 463 ? -17.472 45.643 30.747 1.00 38.31 567 ALA A O 1
ATOM 3555 N N . THR A 1 464 ? -18.088 47.619 31.661 1.00 39.80 568 THR A N 1
ATOM 3556 C CA . THR A 1 464 ? -18.832 48.105 30.516 1.00 42.56 568 THR A CA 1
ATOM 3557 C C . THR A 1 464 ? -17.987 48.116 29.268 1.00 41.41 568 THR A C 1
ATOM 3558 O O . THR A 1 464 ? -18.448 47.747 28.160 1.00 41.81 568 THR A O 1
ATOM 3562 N N . LYS A 1 465 ? -16.774 48.641 29.460 1.00 42.52 569 LYS A N 1
ATOM 3563 C CA . LYS A 1 465 ? -15.750 48.666 28.448 1.00 41.11 569 LYS A CA 1
ATOM 3564 C C . LYS A 1 465 ? -14.719 47.695 28.995 1.00 36.87 569 LYS A C 1
ATOM 3565 O O . LYS A 1 465 ? -14.172 47.865 30.071 1.00 44.56 569 LYS A O 1
ATOM 3567 N N . ILE A 1 466 ? -14.502 46.648 28.238 1.00 31.53 570 ILE A N 1
ATOM 3568 C CA . ILE A 1 466 ? -13.507 45.611 28.523 1.00 29.51 570 ILE A CA 1
ATOM 3569 C C . ILE A 1 466 ? -12.131 46.239 28.439 1.00 27.86 570 ILE A C 1
ATOM 3570 O O . ILE A 1 466 ? -11.798 46.963 27.460 1.00 28.05 570 ILE A O 1
ATOM 3575 N N . ASN A 1 467 ? -11.329 46.031 29.493 1.00 24.59 571 ASN A N 1
ATOM 3576 C CA . ASN A 1 467 ? -9.938 46.480 29.506 1.00 23.83 571 ASN A CA 1
ATOM 3577 C C . ASN A 1 467 ? -9.047 45.549 28.674 1.00 23.34 571 ASN A C 1
ATOM 3578 O O . ASN A 1 467 ? -8.499 44.558 29.152 1.00 20.64 571 ASN A O 1
ATOM 3583 N N . SER A 1 468 ? -8.957 45.858 27.400 1.00 23.00 572 SER A N 1
ATOM 3584 C CA . SER A 1 468 ? -8.177 45.052 26.449 1.00 23.87 572 SER A CA 1
ATOM 3585 C C . SER A 1 468 ? -6.729 44.775 26.862 1.00 21.30 572 SER A C 1
ATOM 3586 O O . SER A 1 468 ? -6.270 43.599 26.856 1.00 20.70 572 SER A O 1
ATOM 3589 N N . SER A 1 469 ? -5.976 45.783 27.351 1.00 20.64 573 SER A N 1
ATOM 3590 C CA A SER A 1 469 ? -4.606 45.513 27.739 0.50 20.04 573 SER A CA 1
ATOM 3591 C CA B SER A 1 469 ? -4.587 45.528 27.733 0.50 19.77 573 SER A CA 1
ATOM 3592 C C . SER A 1 469 ? -4.517 44.583 28.951 1.00 18.59 573 SER A C 1
ATOM 3593 O O . SER A 1 469 ? -3.670 43.693 28.990 1.00 18.35 573 SE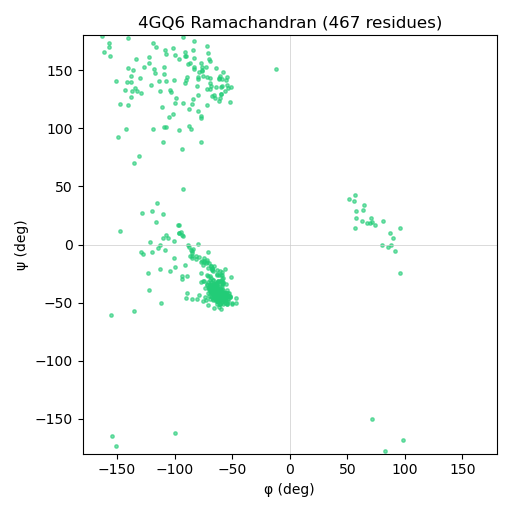R A O 1
ATOM 3598 N N . ALA A 1 470 ? -5.397 44.790 29.946 1.00 18.09 574 ALA A N 1
ATOM 3599 C CA . ALA A 1 470 ? -5.361 43.916 31.099 1.00 17.00 574 ALA A CA 1
ATOM 3600 C C . ALA A 1 470 ? -5.716 42.452 30.736 1.00 16.32 574 ALA A C 1
ATOM 3601 O O . ALA A 1 470 ? -5.158 41.511 31.290 1.00 17.28 574 ALA A O 1
ATOM 3603 N N . ILE A 1 471 ? -6.737 42.289 29.916 1.00 16.89 575 ILE A N 1
ATOM 3604 C CA . ILE A 1 471 ? -7.105 40.935 29.394 1.00 17.70 575 ILE A CA 1
ATOM 3605 C C . ILE A 1 471 ? -5.918 40.288 28.731 1.00 17.45 575 ILE A C 1
ATOM 3606 O O . ILE A 1 471 ? -5.652 39.085 28.982 1.00 17.21 575 ILE A O 1
ATOM 3611 N N . LYS A 1 472 ? -5.265 40.979 27.818 1.00 18.48 576 LYS A N 1
ATOM 3612 C CA . LYS A 1 472 ? -4.080 40.478 27.176 1.00 20.45 576 LYS A CA 1
ATOM 3613 C C . LYS A 1 472 ? -3.022 40.053 28.146 1.00 19.34 576 LYS A C 1
ATOM 3614 O O . LYS A 1 472 ? -2.438 38.969 28.004 1.00 18.39 576 LYS A O 1
ATOM 3620 N N . LEU A 1 473 ? -2.741 40.881 29.151 1.00 18.31 577 LEU A N 1
ATOM 3621 C CA . LEU A 1 473 ? -1.764 40.500 30.144 1.00 18.36 577 LEU A CA 1
ATOM 3622 C C . LEU A 1 473 ? -2.138 39.192 30.881 1.00 17.62 577 LEU A C 1
ATOM 3623 O O . LEU A 1 473 ? -1.294 38.342 31.202 1.00 19.29 577 LEU A O 1
ATOM 3628 N N . GLN A 1 474 ? -3.395 39.076 31.239 1.00 15.90 578 GLN A N 1
ATOM 3629 C CA . GLN A 1 474 ? -3.865 37.930 31.990 1.00 15.52 578 GLN A CA 1
ATOM 3630 C C . GLN A 1 474 ? -3.863 36.667 31.124 1.00 15.39 578 GLN A C 1
ATOM 3631 O O . GLN A 1 474 ? -3.661 35.552 31.700 1.00 16.95 578 GLN A O 1
ATOM 3637 N N . LEU A 1 475 ? -4.191 36.760 29.831 1.00 16.21 579 LEU A N 1
ATOM 3638 C CA . LEU A 1 475 ? -4.297 35.569 29.040 1.00 16.46 579 LEU A CA 1
ATOM 3639 C C . LEU A 1 475 ? -2.937 35.024 28.642 1.00 17.60 579 LEU A C 1
ATOM 3640 O O . LEU A 1 475 ? -2.805 33.828 28.382 1.00 18.36 579 LEU A O 1
ATOM 3645 N N . THR A 1 476 ? -1.924 35.864 28.603 1.00 18.73 580 THR A N 1
ATOM 3646 C CA . THR A 1 476 ? -0.641 35.460 28.033 1.00 21.75 580 THR A CA 1
ATOM 3647 C C . THR A 1 476 ? 0.467 35.529 29.074 1.00 23.92 580 THR A C 1
ATOM 3648 O O . THR A 1 476 ? 0.302 36.017 30.201 1.00 26.24 580 THR A O 1
ATOM 3652 N N . ALA A 1 477 ? 1.637 35.047 28.659 1.00 27.83 581 ALA A N 1
ATOM 3653 C CA . ALA A 1 477 ? 2.852 35.066 29.527 1.00 30.89 581 ALA A CA 1
ATOM 3654 C C . ALA A 1 477 ? 3.432 36.470 29.711 1.00 33.93 581 ALA A C 1
ATOM 3655 O O . ALA A 1 477 ? 4.249 36.691 30.607 1.00 37.39 581 ALA A O 1
ATOM 3657 N N . GLN A 1 478 ? 3.001 37.400 28.853 1.00 32.16 582 GLN A N 1
ATOM 3658 C CA . GLN A 1 478 ? 3.388 38.806 28.948 1.00 33.00 582 GLN A CA 1
ATOM 3659 C C . GLN A 1 478 ? 3.019 39.289 30.308 1.00 31.54 582 GLN A C 1
ATOM 3660 O O . GLN A 1 478 ? 1.884 39.115 30.697 1.00 33.79 582 GLN A O 1
ATOM 3666 N N . SER A 1 479 ? 3.965 39.974 30.989 1.00 31.02 583 SER A N 1
ATOM 3667 C CA . SER A 1 479 ? 3.732 40.544 32.348 1.00 31.69 583 SER A CA 1
ATOM 3668 C C . SER A 1 479 ? 4.055 42.023 32.495 1.00 28.36 583 SER A C 1
ATOM 3669 O O . SER A 1 479 ? 3.723 42.627 33.544 1.00 26.00 583 SER A O 1
ATOM 3672 N N . GLN A 1 480 ? 4.669 42.600 31.463 1.00 27.67 584 GLN A N 1
ATOM 3673 C CA . GLN A 1 480 ? 5.036 43.989 31.436 1.00 27.89 584 GLN A CA 1
ATOM 3674 C C . GLN A 1 480 ? 4.400 44.695 30.268 1.00 30.85 584 GLN A C 1
ATOM 3675 O O . GLN A 1 480 ? 4.045 44.058 29.254 1.00 29.64 584 GLN A O 1
ATOM 3681 N N . VAL A 1 481 ? 4.241 46.018 30.395 1.00 29.23 585 VAL A N 1
ATOM 3682 C CA . VAL A 1 481 ? 3.741 46.862 29.257 1.00 31.59 585 VAL A CA 1
ATOM 3683 C C . VAL A 1 481 ? 4.936 47.604 28.584 1.00 35.60 585 VAL A C 1
ATOM 3684 O O . VAL A 1 481 ? 6.045 47.617 29.121 1.00 38.26 585 VAL A O 1
ATOM 3688 N N . GLN A 1 482 ? 4.748 48.233 27.434 1.00 38.45 586 GLN A N 1
ATOM 3689 C CA . GLN A 1 482 ? 5.922 48.844 26.729 1.00 43.37 586 GLN A CA 1
ATOM 3690 C C . GLN A 1 482 ? 6.599 49.948 27.607 1.00 42.31 586 GLN A C 1
ATOM 3691 O O . GLN A 1 482 ? 5.885 50.701 28.294 1.00 42.81 586 GLN A O 1
ATOM 3697 N N . MET A 1 483 ? 7.943 50.042 27.559 1.00 41.80 587 MET A N 1
ATOM 3698 C CA . MET A 1 483 ? 8.731 50.982 28.388 1.00 43.41 587 MET A CA 1
ATOM 3699 C C . MET A 1 483 ? 8.334 52.424 28.126 1.00 43.84 587 MET A C 1
ATOM 3700 O O . MET A 1 483 ? 7.977 53.130 29.032 1.00 35.51 587 MET A O 1
ATOM 3705 N N . LYS A 1 484 ? 8.401 52.828 26.862 1.00 38.97 588 LYS A N 1
ATOM 3706 C CA . LYS A 1 484 ? 7.883 54.110 26.391 1.00 40.08 588 LYS A CA 1
ATOM 3707 C C . LYS A 1 484 ? 6.396 53.928 26.060 1.00 41.45 588 LYS A C 1
ATOM 3708 O O . LYS A 1 484 ? 5.613 54.842 26.241 1.00 61.99 588 LYS A O 1
ATOM 3710 N N . SER B 2 1 ? -7.075 20.564 -5.848 1.00 53.38 4 SER B N 1
ATOM 3711 C CA . SER B 2 1 ? -6.824 19.063 -5.753 1.00 52.51 4 SER B CA 1
ATOM 3712 C C . SER B 2 1 ? -7.347 18.467 -4.436 1.00 49.35 4 SER B C 1
ATOM 3713 O O . SER B 2 1 ? -7.170 19.056 -3.354 1.00 48.44 4 SER B O 1
ATOM 3716 N N . ALA B 2 2 ? -7.985 17.295 -4.542 1.00 48.13 5 ALA B N 1
ATOM 3717 C CA . ALA B 2 2 ? -8.520 16.576 -3.373 1.00 45.85 5 ALA B CA 1
ATOM 3718 C C . ALA B 2 2 ? -7.384 16.192 -2.363 1.00 43.76 5 ALA B C 1
ATOM 3719 O O . ALA B 2 2 ? -6.266 15.873 -2.762 1.00 45.30 5 ALA B O 1
ATOM 3721 N N . ARG B 2 3 ? -7.648 16.246 -1.064 1.00 41.99 6 ARG B N 1
ATOM 3722 C CA . ARG B 2 3 ? -6.601 15.862 -0.089 1.00 40.62 6 ARG B CA 1
ATOM 3723 C C . ARG B 2 3 ? -7.039 14.723 0.851 1.00 37.25 6 ARG B C 1
ATOM 3724 O O . ARG B 2 3 ? -8.210 14.464 1.047 1.00 38.00 6 ARG B O 1
ATOM 3732 N N . TRP B 2 4 ? -6.061 14.091 1.462 1.00 35.34 7 TRP B N 1
ATOM 3733 C CA . TRP B 2 4 ? -6.288 13.196 2.615 1.00 33.78 7 TRP B CA 1
ATOM 3734 C C . TRP B 2 4 ? -6.729 13.875 3.892 1.00 33.92 7 TRP B C 1
ATOM 3735 O O . TRP B 2 4 ? -6.106 14.853 4.334 1.00 37.09 7 TRP B O 1
ATOM 3746 N N . ARG B 2 5 ? -7.689 13.262 4.610 1.00 32.72 8 ARG B N 1
ATOM 3747 C CA . ARG B 2 5 ? -7.925 13.579 6.052 1.00 30.26 8 ARG B CA 1
ATOM 3748 C C . ARG B 2 5 ? -8.120 12.335 6.820 1.00 24.95 8 ARG B C 1
ATOM 3749 O O . ARG B 2 5 ? -8.626 11.370 6.271 1.00 26.93 8 ARG B O 1
ATOM 3757 N N . PHE B 2 6 ? -7.737 12.350 8.094 1.00 21.95 9 PHE B N 1
ATOM 3758 C CA . PHE B 2 6 ? -7.867 11.165 8.927 1.00 19.71 9 PHE B CA 1
ATOM 3759 C C . PHE B 2 6 ? -9.295 10.683 8.876 1.00 19.01 9 PHE B C 1
ATOM 3760 O O . PHE B 2 6 ? -10.235 11.459 8.986 1.00 19.22 9 PHE B O 1
ATOM 3768 N N . PRO B 2 7 ? -9.521 9.358 8.756 1.00 18.15 10 PRO B N 1
ATOM 3769 C CA . PRO B 2 7 ? -10.893 8.914 8.526 1.00 17.71 10 PRO B CA 1
ATOM 3770 C C . PRO B 2 7 ? -11.867 9.320 9.641 1.00 17.93 10 PRO B C 1
ATOM 3771 O O . PRO B 2 7 ? -11.579 9.099 10.781 1.00 17.79 10 PRO B O 1
ATOM 3775 N N . ALA B 2 8 ? -12.971 9.908 9.201 1.00 17.98 11 ALA B N 1
ATOM 3776 C CA . ALA B 2 8 ? -14.084 10.323 10.088 1.00 18.82 11 ALA B CA 1
ATOM 3777 C C . ALA B 2 8 ? -13.681 11.480 11.033 1.00 18.69 11 ALA B C 1
ATOM 3778 O O . ALA B 2 8 ? -14.437 11.746 11.946 1.00 19.17 11 ALA B O 1
ATOM 3780 N N . ARG B 2 9 ? -12.617 12.191 10.722 1.00 18.95 12 ARG B N 1
ATOM 3781 C CA . ARG B 2 9 ? -12.365 13.468 11.416 1.00 19.83 12 ARG B CA 1
ATOM 3782 C C . ARG B 2 9 ? -13.460 14.452 10.971 1.00 20.19 12 ARG B C 1
ATOM 3783 O O . ARG B 2 9 ? -13.791 14.525 9.771 1.00 20.75 12 ARG B O 1
ATOM 3791 N N . PRO B 2 10 ? -14.030 15.206 11.897 1.00 19.81 13 PRO B N 1
ATOM 3792 C CA . PRO B 2 10 ? -15.092 16.132 11.488 1.00 21.59 13 PRO B CA 1
ATOM 3793 C C . PRO B 2 10 ? -14.574 17.311 10.675 1.00 23.24 13 PRO B C 1
ATOM 3794 O O . PRO B 2 10 ? -13.395 17.576 10.704 1.00 22.86 13 PRO B O 1
ATOM 3798 N N . GLY B 2 11 ? -15.462 18.032 10.005 1.00 26.01 14 GLY B N 1
ATOM 3799 C CA . GLY B 2 11 ? -15.038 19.313 9.322 1.00 29.63 14 GLY B CA 1
ATOM 3800 C C . GLY B 2 11 ? -14.428 19.032 7.983 1.00 34.95 14 GLY B C 1
ATOM 3801 O O . GLY B 2 11 ? -14.332 17.861 7.571 1.00 37.78 14 GLY B O 1
ATOM 3802 N N . THR B 2 12 ? -13.964 20.076 7.298 1.00 41.89 15 THR B N 1
ATOM 3803 C CA . THR B 2 12 ? -13.480 19.931 5.906 1.00 47.40 15 THR B CA 1
ATOM 3804 C C . THR B 2 12 ? -12.065 20.489 5.804 1.00 49.25 15 THR B C 1
ATOM 3805 O O . THR B 2 12 ? -11.550 21.009 6.796 1.00 51.65 15 THR B O 1
#

Solvent-accessible surface area: 20575 Å² total; per-residue (Å²): 81,18,125,80,63,11,78,107,66,22,46,0,140,20,15,62,27,0,27,123,2,1,41,50,2,8,71,57,139,36,0,18,0,2,0,0,3,0,0,8,6,16,0,6,50,68,0,6,76,64,87,137,68,46,137,151,13,16,57,0,62,53,83,83,0,31,57,18,16,47,143,0,8,66,64,0,119,71,45,3,72,66,89,122,41,103,76,132,75,47,30,2,34,72,117,0,0,65,70,0,0,35,13,0,76,118,31,26,37,112,102,30,147,71,66,109,12,32,17,25,9,1,20,10,2,7,74,23,55,67,0,2,13,2,3,0,0,4,0,0,0,0,0,0,29,21,18,42,2,171,22,0,34,0,0,2,3,2,11,5,0,0,0,6,3,3,65,144,25,102,62,7,2,5,0,3,38,26,37,167,92,60,149,71,80,44,16,96,51,3,93,76,9,40,82,90,107,3,1,2,7,0,29,28,12,12,7,114,6,70,7,44,11,0,0,0,6,10,0,6,13,9,26,18,28,55,51,101,171,66,67,2,141,37,1,24,73,0,6,16,78,0,0,11,33,1,54,90,87,43,33,1,98,126,4,2,9,0,7,2,20,0,0,41,9,3,61,116,116,90,49,131,87,78,39,94,19,65,63,0,2,92,81,2,13,49,7,0,109,94,66,14,158,43,18,4,0,0,3,10,13,8,12,0,19,34,10,15,122,68,130,58,20,80,65,0,1,70,1,8,0,36,0,0,55,12,0,25,72,3,33,23,4,94,28,0,94,40,0,38,93,33,0,63,65,10,0,11,76,45,2,12,82,6,0,129,73,9,26,68,94,42,166,86,47,40,167,60,14,8,2,87,24,22,96,0,1,10,29,0,0,58,1,1,5,2,0,2,63,0,25,66,73,23,99,44,100,4,13,84,76,26,0,0,65,68,0,27,79,1,0,48,74,1,84,10,128,7,4,106,121,9,167,22,44,117,134,61,98,16,47,8,87,0,108,50,0,93,46,0,92,79,43,0,52,41,125,80,28,76,42,68,25,0,62,55,57,0,14,104,95,98,144,106,153,202,124,94,19,162,61,86,8,9,10,28,10,61,163

Foldseek 3Di:
DDDPQLQVLPFQDALVSLVVSVLSQVPDPFRQQQLNLLVLLVQLCCLAVNVVPPDHGDTRGPVVSVVLSVVLLVQLCVQQDCVVFDDPPLFGDLVSLLSLLCSLVVQADPDDDQPDASQQGSNNCRPPSHHHFVSSQLSSQSSCVSVVSQFWFWWAAPFHIWIFTGVVSHFTFRRGDGDDPDDGPGSDTCVVVLVQQASRCLVVLIDTAHSLLSVLVSLVSRDQHNDPPDGRPRSLVSSLSNLVSCVVVPNCLLPLVSLLVNLVSCVVPNDPPDDHSVVSLVSSQVNCVVRRVSQHQVSLVSQLVVCLVVLVLQRNLQSLLSSLQNLLSGAHDDRNVVVLVVLCCVQQPSLLVSLVVLLVVVVVPDPPGLLQALSSVLSNLSNLLSLQSNQPPHPDGRDDLSSLVSVLSNLLSHALVSQVPEDEDDCCYHDGDHPLSVVCVVQSRDRRRPSVVSSCSRHPDPDDDPD/DDDDDDPPDDDD